Protein 5X9C (pdb70)

Nearest PDB structures (foldseek):
  4oah-assembly1_C  TM=9.714E-01  e=4.376E-55  Mus musculus
  4oah-assembly2_D  TM=9.537E-01  e=1.004E-55  Mus musculus
  4oai-assembly1_Z  TM=9.773E-01  e=2.949E-54  Mus musculus
  4nxv-assembly3_C  TM=9.535E-01  e=3.716E-55  Homo sapiens
  4nxx-assembly1_A  TM=9.260E-01  e=9.783E-54  Homo sapiens

CATH classification: 1.10.1410.40 (+1 more: 3.30.460.90)

GO terms:
  GO:0005739 mitochondrion (C, IDA)
  GO:0043531 ADP binding (F, IDA)
  GO:0019003 GDP binding (F, IDA)
  GO:0005741 mitochondrial outer membrane (C, IDA)
  GO:0090141 positive regulation of mitochondrial fission (P, IDA)
  GO:0090314 positive regulation of protein targeting to membrane (P, IDA)
  GO:0090141 positive regulation of mitochondrial fission (P, TAS)
  GO:0010636 positive regulation of mitochondrial fusion (P, IMP)
  GO:0000266 mitochondrial fission (P, IMP)
  GO:0005515 protein binding (F, IPI)
  GO:0005739 mitochondrion (C, HTP)
  GO:0005759 mitochondrial matrix (C, TAS)
  GO:0042802 identical protein binding (F, IPI)

Structure (mmCIF, N/CA/C/O backbone):
data_5X9C
#
_entry.id   5X9C
#
_cell.length_a   61.297
_cell.length_b   64.666
_cell.length_c   65.914
_cell.angle_alpha   89.81
_cell.angle_beta   108.08
_cell.angle_gamma   117.19
#
_symmetry.space_group_name_H-M   'P 1'
#
loop_
_entity.id
_entity.type
_entity.pdbx_description
1 polymer 'Mitochondrial dynamics protein MID51'
2 water water
#
loop_
_atom_site.group_PDB
_atom_site.id
_atom_site.type_symbol
_atom_site.label_atom_id
_atom_site.label_alt_id
_atom_site.label_comp_id
_atom_site.label_asym_id
_atom_site.label_entity_id
_atom_site.label_seq_id
_atom_site.pdbx_PDB_ins_code
_atom_site.Cartn_x
_atom_site.Cartn_y
_atom_site.Cartn_z
_atom_site.occupancy
_atom_site.B_iso_or_equiv
_atom_site.auth_seq_id
_atom_site.auth_comp_id
_atom_site.auth_asym_id
_atom_site.auth_atom_id
_atom_site.pdbx_PDB_model_num
ATOM 1 N N . SER A 1 7 ? 52.742 -4.703 5.833 1.00 30.00 134 SER A N 1
ATOM 2 C CA . SER A 1 7 ? 52.764 -5.104 7.240 1.00 30.00 134 SER A CA 1
ATOM 3 C C . SER A 1 7 ? 51.383 -5.426 7.821 1.00 30.00 134 SER A C 1
ATOM 4 O O . SER A 1 7 ? 50.423 -4.901 7.383 1.00 30.00 134 SER A O 1
ATOM 7 N N . LEU A 1 8 ? 51.328 -6.248 8.846 1.00 24.17 135 LEU A N 1
ATOM 8 C CA . LEU A 1 8 ? 50.009 -6.497 9.519 1.00 21.08 135 LEU A CA 1
ATOM 9 C C . LEU A 1 8 ? 49.461 -5.203 10.014 1.00 19.93 135 LEU A C 1
ATOM 10 O O . LEU A 1 8 ? 48.248 -4.898 9.792 1.00 17.23 135 LEU A O 1
ATOM 15 N N . GLN A 1 9 ? 50.328 -4.355 10.611 1.00 18.60 136 GLN A N 1
ATOM 16 C CA . GLN A 1 9 ? 49.918 -3.014 11.020 1.00 20.58 136 GLN A CA 1
ATOM 17 C C . GLN A 1 9 ? 49.171 -2.257 9.953 1.00 22.21 136 GLN A C 1
ATOM 18 O O . GLN A 1 9 ? 48.061 -1.714 10.189 1.00 17.22 136 GLN A O 1
ATOM 24 N N . GLU A 1 10 ? 49.746 -2.104 8.768 1.00 20.06 137 GLU A N 1
ATOM 25 C CA . GLU A 1 10 ? 49.041 -1.352 7.763 1.00 21.58 137 GLU A CA 1
ATOM 26 C C . GLU A 1 10 ? 47.783 -2.114 7.149 1.00 18.86 137 GLU A C 1
ATOM 27 O O . GLU A 1 10 ? 46.797 -1.481 6.776 1.00 17.80 137 GLU A O 1
ATOM 33 N N . LYS A 1 11 ? 47.810 -3.428 7.143 1.00 16.40 138 LYS A N 1
ATOM 34 C CA . LYS A 1 11 ? 46.643 -4.218 6.738 1.00 17.83 138 LYS A CA 1
ATOM 35 C C . LYS A 1 11 ? 45.466 -3.992 7.723 1.00 15.23 138 LYS A C 1
ATOM 36 O O . LYS A 1 11 ? 44.315 -3.831 7.273 1.00 14.64 138 LYS A O 1
ATOM 42 N N . LEU A 1 12 ? 45.764 -3.943 9.024 1.00 14.40 139 LEU A N 1
ATOM 43 C CA . LEU A 1 12 ? 44.725 -3.731 10.020 1.00 14.52 139 LEU A CA 1
ATOM 44 C C . LEU A 1 12 ? 44.098 -2.354 9.881 1.00 14.92 139 LEU A C 1
ATOM 45 O O . LEU A 1 12 ? 42.879 -2.180 10.004 1.00 12.80 139 LEU A O 1
ATOM 50 N N . LEU A 1 13 ? 44.917 -1.320 9.641 1.00 16.36 140 LEU A N 1
ATOM 51 C CA . LEU A 1 13 ? 44.369 0.042 9.514 1.00 17.12 140 LEU A CA 1
ATOM 52 C C . LEU A 1 13 ? 43.555 0.161 8.242 1.00 15.45 140 LEU A C 1
ATOM 53 O O . LEU A 1 13 ? 42.509 0.782 8.261 1.00 15.09 140 LEU A O 1
ATOM 58 N N . THR A 1 14 ? 44.015 -0.477 7.168 1.00 15.17 141 THR A N 1
ATOM 59 C CA . THR A 1 14 ? 43.269 -0.506 5.883 1.00 16.99 141 THR A CA 1
ATOM 60 C C . THR A 1 14 ? 41.877 -1.148 6.076 1.00 14.79 141 THR A C 1
ATOM 61 O O . THR A 1 14 ? 40.860 -0.657 5.570 1.00 15.58 141 THR A O 1
ATOM 65 N N . TYR A 1 15 ? 41.891 -2.268 6.777 1.00 14.53 142 TYR A N 1
ATOM 66 C CA . TYR A 1 15 ? 40.688 -3.041 7.096 1.00 13.78 142 TYR A CA 1
ATOM 67 C C . TYR A 1 15 ? 39.721 -2.201 7.931 1.00 12.80 142 TYR A C 1
ATOM 68 O O . TYR A 1 15 ? 38.495 -2.187 7.664 1.00 13.18 142 TYR A O 1
ATOM 77 N N . TYR A 1 16 ? 40.228 -1.527 8.926 1.00 13.13 143 TYR A N 1
ATOM 78 C CA . TYR A 1 16 ? 39.427 -0.597 9.713 1.00 15.12 143 TYR A CA 1
ATOM 79 C C . TYR A 1 16 ? 38.736 0.441 8.828 1.00 15.32 143 TYR A C 1
ATOM 80 O O . TYR A 1 16 ? 37.518 0.697 8.951 1.00 15.01 143 TYR A O 1
ATOM 89 N N . ARG A 1 17 ? 39.484 1.031 7.916 1.00 14.97 144 ARG A N 1
ATOM 90 C CA . ARG A 1 17 ? 38.961 2.083 7.116 1.00 17.59 144 ARG A CA 1
ATOM 91 C C . ARG A 1 17 ? 37.932 1.583 6.079 1.00 17.90 144 ARG A C 1
ATOM 92 O O . ARG A 1 17 ? 36.881 2.211 5.905 1.00 20.12 144 ARG A O 1
ATOM 100 N N . ASN A 1 18 ? 38.219 0.482 5.446 1.00 16.84 145 ASN A N 1
ATOM 101 C CA . ASN A 1 18 ? 37.381 -0.007 4.385 1.00 18.51 145 ASN A CA 1
ATOM 102 C C . ASN A 1 18 ? 36.301 -0.999 4.763 1.00 20.18 145 ASN A C 1
ATOM 103 O O . ASN A 1 18 ? 35.435 -1.299 3.924 1.00 21.72 145 ASN A O 1
ATOM 108 N N . ARG A 1 19 ? 36.431 -1.681 5.897 1.00 16.66 146 ARG A N 1
ATOM 109 C CA . ARG A 1 19 ? 35.426 -2.708 6.258 1.00 16.01 146 ARG A CA 1
ATOM 110 C C . ARG A 1 19 ? 34.775 -2.399 7.593 1.00 15.25 146 ARG A C 1
ATOM 111 O O . ARG A 1 19 ? 33.550 -2.507 7.718 1.00 16.24 146 ARG A O 1
ATOM 119 N N . ALA A 1 20 ? 35.543 -2.071 8.616 1.00 12.37 147 ALA A N 1
ATOM 120 C CA . ALA A 1 20 ? 34.962 -1.838 9.938 1.00 11.99 147 ALA A CA 1
ATOM 121 C C . ALA A 1 20 ? 34.189 -0.514 10.114 1.00 13.41 147 ALA A C 1
ATOM 122 O O . ALA A 1 20 ? 33.133 -0.482 10.722 1.00 10.25 147 ALA A O 1
ATOM 124 N N . ALA A 1 21 ? 34.676 0.563 9.539 1.00 13.90 148 ALA A N 1
ATOM 125 C CA . ALA A 1 21 ? 34.066 1.856 9.781 1.00 17.38 148 ALA A CA 1
ATOM 126 C C . ALA A 1 21 ? 32.712 1.878 8.991 1.00 17.43 148 ALA A C 1
ATOM 127 O O . ALA A 1 21 ? 32.620 1.349 7.900 1.00 19.16 148 ALA A O 1
ATOM 129 N N . ILE A 1 22 ? 31.668 2.331 9.654 1.00 17.78 149 ILE A N 1
ATOM 130 C CA . ILE A 1 22 ? 30.384 2.440 9.043 1.00 18.54 149 ILE A CA 1
ATOM 131 C C . ILE A 1 22 ? 30.311 3.838 8.403 1.00 20.90 149 ILE A C 1
ATOM 132 O O . ILE A 1 22 ? 30.562 4.842 9.068 1.00 24.04 149 ILE A O 1
ATOM 137 N N . PRO A 1 23 ? 29.858 3.872 7.188 1.00 23.06 150 PRO A N 1
ATOM 138 C CA . PRO A 1 23 ? 29.600 5.195 6.607 1.00 29.99 150 PRO A CA 1
ATOM 139 C C . PRO A 1 23 ? 28.599 6.070 7.456 1.00 34.24 150 PRO A C 1
ATOM 140 O O . PRO A 1 23 ? 27.587 5.603 8.060 1.00 32.34 150 PRO A O 1
ATOM 144 N N . ALA A 1 24 ? 28.900 7.358 7.503 1.00 32.44 151 ALA A N 1
ATOM 145 C CA . ALA A 1 24 ? 28.071 8.284 8.264 1.00 33.15 151 ALA A CA 1
ATOM 146 C C . ALA A 1 24 ? 26.557 8.305 7.828 1.00 30.41 151 ALA A C 1
ATOM 147 O O . ALA A 1 24 ? 25.676 8.494 8.729 1.00 25.67 151 ALA A O 1
ATOM 149 N N . GLY A 1 25 ? 26.279 8.131 6.507 1.00 26.58 152 GLY A N 1
ATOM 150 C CA . GLY A 1 25 ? 24.920 8.242 6.000 1.00 26.28 152 GLY A CA 1
ATOM 151 C C . GLY A 1 25 ? 24.049 7.150 6.607 1.00 26.63 152 GLY A C 1
ATOM 152 O O . GLY A 1 25 ? 22.942 7.433 7.105 1.00 22.60 152 GLY A O 1
ATOM 153 N N . GLU A 1 26 ? 24.540 5.896 6.621 1.00 20.45 153 GLU A N 1
ATOM 154 C CA . GLU A 1 26 ? 23.670 4.839 7.119 1.00 21.18 153 GLU A CA 1
ATOM 155 C C . GLU A 1 26 ? 23.478 4.988 8.618 1.00 15.76 153 GLU A C 1
ATOM 156 O O . GLU A 1 26 ? 22.402 4.720 9.082 1.00 15.62 153 GLU A O 1
ATOM 162 N N . GLN A 1 27 ? 24.492 5.360 9.357 1.00 13.28 154 GLN A N 1
ATOM 163 C CA . GLN A 1 27 ? 24.339 5.521 10.777 1.00 14.41 154 GLN A CA 1
ATOM 164 C C . GLN A 1 27 ? 23.267 6.615 11.081 1.00 15.44 154 GLN A C 1
ATOM 165 O O . GLN A 1 27 ? 22.410 6.416 11.944 1.00 12.04 154 GLN A O 1
ATOM 171 N N . ALA A 1 28 ? 23.325 7.747 10.349 1.00 13.31 155 ALA A N 1
ATOM 172 C CA . ALA A 1 28 ? 22.286 8.776 10.532 1.00 13.43 155 ALA A CA 1
ATOM 173 C C . ALA A 1 28 ? 20.913 8.274 10.226 1.00 11.14 155 ALA A C 1
ATOM 174 O O . ALA A 1 28 ? 19.992 8.534 11.003 1.00 11.64 155 ALA A O 1
ATOM 176 N N . ARG A 1 29 ? 20.733 7.539 9.156 1.00 12.61 156 ARG A N 1
ATOM 177 C CA . ARG A 1 29 ? 19.412 6.998 8.761 1.00 13.28 156 ARG A CA 1
ATOM 178 C C . ARG A 1 29 ? 18.903 5.906 9.654 1.00 11.56 156 ARG A C 1
ATOM 179 O O . ARG A 1 29 ? 17.711 5.856 9.975 1.00 11.61 156 ARG A O 1
ATOM 187 N N . ALA A 1 30 ? 19.809 5.103 10.176 1.00 9.79 157 ALA A N 1
ATOM 188 C CA . ALA A 1 30 ? 19.387 4.114 11.118 1.00 10.99 157 ALA A CA 1
ATOM 189 C C . ALA A 1 30 ? 18.888 4.742 12.436 1.00 9.90 157 ALA A C 1
ATOM 190 O O . ALA A 1 30 ? 17.907 4.272 13.018 1.00 10.26 157 ALA A O 1
ATOM 192 N N . LYS A 1 31 ? 19.582 5.781 12.925 1.00 10.95 158 LYS A N 1
ATOM 193 C CA . LYS A 1 31 ? 19.195 6.447 14.137 1.00 12.36 158 LYS A CA 1
ATOM 194 C C . LYS A 1 31 ? 17.815 7.106 13.991 1.00 11.97 158 LYS A C 1
ATOM 195 O O . LYS A 1 31 ? 16.992 7.044 14.943 1.00 10.96 158 LYS A O 1
ATOM 201 N N . GLN A 1 32 ? 17.543 7.674 12.837 1.00 11.54 159 GLN A N 1
ATOM 202 C CA . GLN A 1 32 ? 16.147 8.181 12.600 1.00 12.79 159 GLN A CA 1
ATOM 203 C C . GLN A 1 32 ? 15.095 7.147 12.683 1.00 12.36 159 GLN A C 1
ATOM 204 O O . GLN A 1 32 ? 14.024 7.383 13.287 1.00 11.63 159 GLN A O 1
ATOM 210 N N . ALA A 1 33 ? 15.348 5.999 12.100 1.00 11.53 160 ALA A N 1
ATOM 211 C CA . ALA A 1 33 ? 14.414 4.932 12.140 1.00 13.20 160 ALA A CA 1
ATOM 212 C C . ALA A 1 33 ? 14.120 4.492 13.581 1.00 13.46 160 ALA A C 1
ATOM 213 O O . ALA A 1 33 ? 12.991 4.302 13.940 1.00 13.06 160 ALA A O 1
ATOM 215 N N . ALA A 1 34 ? 15.165 4.335 14.382 1.00 13.18 161 ALA A N 1
ATOM 216 C CA . ALA A 1 34 ? 14.999 4.015 15.774 1.00 11.94 161 ALA A CA 1
ATOM 217 C C . ALA A 1 34 ? 14.169 5.029 16.583 1.00 10.79 161 ALA A C 1
ATOM 218 O O . ALA A 1 34 ? 13.329 4.620 17.407 1.00 10.99 161 ALA A O 1
ATOM 220 N N . VAL A 1 35 ? 14.386 6.304 16.345 1.00 10.95 162 VAL A N 1
ATOM 221 C CA . VAL A 1 35 ? 13.651 7.363 17.052 1.00 11.92 162 VAL A CA 1
ATOM 222 C C . VAL A 1 35 ? 12.206 7.258 16.634 1.00 12.01 162 VAL A C 1
ATOM 223 O O . VAL A 1 35 ? 11.312 7.312 17.439 1.00 11.08 162 VAL A O 1
ATOM 227 N N . ASP A 1 36 ? 11.946 7.143 15.340 1.00 13.86 163 ASP A N 1
ATOM 228 C CA . ASP A 1 36 ? 10.544 6.963 14.904 1.00 15.70 163 ASP A CA 1
ATOM 229 C C . ASP A 1 36 ? 9.809 5.763 15.520 1.00 15.70 163 ASP A C 1
ATOM 230 O O . ASP A 1 36 ? 8.664 5.956 15.993 1.00 17.19 163 ASP A O 1
ATOM 235 N N . ILE A 1 37 ? 10.436 4.588 15.563 1.00 15.17 164 ILE A N 1
ATOM 236 C CA . ILE A 1 37 ? 9.901 3.417 16.218 1.00 16.24 164 ILE A CA 1
ATOM 237 C C . ILE A 1 37 ? 9.666 3.718 17.746 1.00 16.06 164 ILE A C 1
ATOM 238 O O . ILE A 1 37 ? 8.634 3.322 18.299 1.00 14.67 164 ILE A O 1
ATOM 243 N N . CYS A 1 38 ? 10.665 4.288 18.418 1.00 14.32 165 CYS A N 1
ATOM 244 C CA . CYS A 1 38 ? 10.539 4.612 19.857 1.00 14.23 165 CYS A CA 1
ATOM 245 C C . CYS A 1 38 ? 9.341 5.560 20.123 1.00 14.38 165 CYS A C 1
ATOM 246 O O . CYS A 1 38 ? 8.513 5.270 21.014 1.00 15.85 165 CYS A O 1
ATOM 249 N N . ALA A 1 39 ? 9.172 6.516 19.243 1.00 12.12 166 ALA A N 1
ATOM 250 C CA . ALA A 1 39 ? 8.048 7.479 19.337 1.00 13.94 166 ALA A CA 1
ATOM 251 C C . ALA A 1 39 ? 6.738 6.769 19.071 1.00 14.91 166 ALA A C 1
ATOM 252 O O . ALA A 1 39 ? 5.771 7.017 19.774 1.00 15.45 166 ALA A O 1
ATOM 254 N N . GLU A 1 40 ? 6.677 5.890 18.093 1.00 15.27 167 GLU A N 1
ATOM 255 C CA . GLU A 1 40 ? 5.480 5.077 17.841 1.00 17.17 167 GLU A CA 1
ATOM 256 C C . GLU A 1 40 ? 5.120 4.201 19.068 1.00 16.73 167 GLU A C 1
ATOM 257 O O . GLU A 1 40 ? 3.980 4.160 19.485 1.00 16.46 167 GLU A O 1
ATOM 263 N N . LEU A 1 41 ? 6.124 3.604 19.687 1.00 14.08 168 LEU A N 1
ATOM 264 C CA . LEU A 1 41 ? 5.929 2.841 20.918 1.00 16.42 168 LEU A CA 1
ATOM 265 C C . LEU A 1 41 ? 5.448 3.753 22.077 1.00 14.16 168 LEU A C 1
ATOM 266 O O . LEU A 1 41 ? 4.504 3.365 22.775 1.00 16.54 168 LEU A O 1
ATOM 271 N N . ARG A 1 42 ? 6.045 4.935 22.254 1.00 15.00 169 ARG A N 1
ATOM 272 C CA . ARG A 1 42 ? 5.612 5.953 23.246 1.00 17.24 169 ARG A CA 1
ATOM 273 C C . ARG A 1 42 ? 4.125 6.230 23.073 1.00 18.96 169 ARG A C 1
ATOM 274 O O . ARG A 1 42 ? 3.332 6.139 24.047 1.00 16.10 169 ARG A O 1
ATOM 282 N N . SER A 1 43 ? 3.758 6.532 21.835 1.00 17.56 170 SER A N 1
ATOM 283 C CA . SER A 1 43 ? 2.294 6.820 21.595 1.00 19.88 170 SER A CA 1
ATOM 284 C C . SER A 1 43 ? 1.381 5.684 21.975 1.00 19.77 170 SER A C 1
ATOM 285 O O . SER A 1 43 ? 0.325 5.910 22.554 1.00 21.79 170 SER A O 1
ATOM 288 N N . PHE A 1 44 ? 1.744 4.465 21.598 1.00 17.83 171 PHE A N 1
ATOM 289 C CA . PHE A 1 44 ? 0.992 3.269 21.838 1.00 19.04 171 PHE A CA 1
ATOM 290 C C . PHE A 1 44 ? 0.817 3.001 23.345 1.00 20.62 171 PHE A C 1
ATOM 291 O O . PHE A 1 44 ? -0.291 2.679 23.794 1.00 19.62 171 PHE A O 1
ATOM 299 N N . LEU A 1 45 ? 1.907 3.140 24.119 1.00 17.38 172 LEU A N 1
ATOM 300 C CA . LEU A 1 45 ? 1.826 2.865 25.532 1.00 18.60 172 LEU A CA 1
ATOM 301 C C . LEU A 1 45 ? 1.044 3.975 26.241 1.00 19.20 172 LEU A C 1
ATOM 302 O O . LEU A 1 45 ? 0.371 3.704 27.217 1.00 20.96 172 LEU A O 1
ATOM 307 N N . ARG A 1 46 ? 1.165 5.211 25.794 1.00 20.35 173 ARG A N 1
ATOM 308 C CA . ARG A 1 46 ? 0.388 6.286 26.390 1.00 23.99 173 ARG A CA 1
ATOM 309 C C . ARG A 1 46 ? -1.071 6.033 26.189 1.00 24.88 173 ARG A C 1
ATOM 310 O O . ARG A 1 46 ? -1.851 6.326 27.010 1.00 25.59 173 ARG A O 1
ATOM 318 N N . ALA A 1 47 ? -1.430 5.545 25.034 1.00 22.45 174 ALA A N 1
ATOM 319 C CA . ALA A 1 47 ? -2.855 5.437 24.652 1.00 26.60 174 ALA A CA 1
ATOM 320 C C . ALA A 1 47 ? -3.406 4.158 25.170 1.00 27.22 174 ALA A C 1
ATOM 321 O O . ALA A 1 47 ? -4.475 4.182 25.733 1.00 25.56 174 ALA A O 1
ATOM 323 N N . LYS A 1 48 ? -2.649 3.053 25.103 1.00 23.97 175 LYS A N 1
ATOM 324 C CA . LYS A 1 48 ? -3.132 1.705 25.547 1.00 25.56 175 LYS A CA 1
ATOM 325 C C . LYS A 1 48 ? -2.739 1.138 26.905 1.00 26.64 175 LYS A C 1
ATOM 326 O O . LYS A 1 48 ? -3.420 0.240 27.381 1.00 28.63 175 LYS A O 1
ATOM 332 N N . LEU A 1 49 ? -1.638 1.593 27.500 1.00 28.51 176 LEU A N 1
ATOM 333 C CA . LEU A 1 49 ? -1.183 1.093 28.804 1.00 28.11 176 LEU A CA 1
ATOM 334 C C . LEU A 1 49 ? -0.853 2.322 29.675 1.00 26.78 176 LEU A C 1
ATOM 335 O O . LEU A 1 49 ? 0.248 2.472 30.254 1.00 23.27 176 LEU A O 1
ATOM 340 N N . PRO A 1 50 ? -1.816 3.276 29.767 1.00 23.78 177 PRO A N 1
ATOM 341 C CA . PRO A 1 50 ? -1.516 4.437 30.550 1.00 24.09 177 PRO A CA 1
ATOM 342 C C . PRO A 1 50 ? -1.180 4.193 32.038 1.00 23.35 177 PRO A C 1
ATOM 343 O O . PRO A 1 50 ? -0.546 5.050 32.621 1.00 30.71 177 PRO A O 1
ATOM 347 N N . ASP A 1 51 ? -1.632 3.100 32.629 1.00 27.46 178 ASP A N 1
ATOM 348 C CA . ASP A 1 51 ? -1.409 2.788 34.063 1.00 29.94 178 ASP A CA 1
ATOM 349 C C . ASP A 1 51 ? 0.017 2.258 34.295 1.00 28.39 178 ASP A C 1
ATOM 350 O O . ASP A 1 51 ? 0.459 2.164 35.419 1.00 23.46 178 ASP A O 1
ATOM 355 N N . MET A 1 52 ? 0.728 1.895 33.228 1.00 24.56 179 MET A N 1
ATOM 356 C CA . MET A 1 52 ? 2.053 1.286 33.389 1.00 20.58 179 MET A CA 1
ATOM 357 C C . MET A 1 52 ? 3.109 2.352 33.645 1.00 18.65 179 MET A C 1
ATOM 358 O O . MET A 1 52 ? 3.308 3.226 32.793 1.00 19.31 179 MET A O 1
ATOM 363 N N . PRO A 1 53 ? 3.864 2.284 34.760 1.00 16.21 180 PRO A N 1
ATOM 364 C CA . PRO A 1 53 ? 4.792 3.353 35.087 1.00 18.08 180 PRO A CA 1
ATOM 365 C C . PRO A 1 53 ? 6.166 3.166 34.417 1.00 18.33 180 PRO A C 1
ATOM 366 O O . PRO A 1 53 ? 6.792 2.129 34.617 1.00 16.15 180 PRO A O 1
ATOM 370 N N . LEU A 1 54 ? 6.582 4.141 33.635 1.00 17.52 181 LEU A N 1
ATOM 371 C CA . LEU A 1 54 ? 7.809 4.110 32.787 1.00 20.63 181 LEU A CA 1
ATOM 372 C C . LEU A 1 54 ? 8.479 5.435 32.832 1.00 18.35 181 LEU A C 1
ATOM 373 O O . LEU A 1 54 ? 7.787 6.467 32.804 1.00 19.46 181 LEU A O 1
ATOM 378 N N . ARG A 1 55 ? 9.780 5.487 32.854 1.00 14.86 182 ARG A N 1
ATOM 379 C CA . ARG A 1 55 ? 10.462 6.696 32.489 1.00 14.85 182 ARG A CA 1
ATOM 380 C C . ARG A 1 55 ? 10.542 6.766 30.944 1.00 13.68 182 ARG A C 1
ATOM 381 O O . ARG A 1 55 ? 10.205 5.844 30.255 1.00 13.28 182 ARG A O 1
ATOM 389 N N . ASP A 1 56 ? 11.013 7.879 30.423 1.00 13.98 183 ASP A N 1
ATOM 390 C CA . ASP A 1 56 ? 11.124 8.056 28.973 1.00 13.16 183 ASP A CA 1
ATOM 391 C C . ASP A 1 56 ? 11.996 6.949 28.363 1.00 11.73 183 ASP A C 1
ATOM 392 O O . ASP A 1 56 ? 13.093 6.715 28.851 1.00 12.36 183 ASP A O 1
ATOM 397 N N . MET A 1 57 ? 11.509 6.276 27.351 1.00 12.77 184 MET A N 1
ATOM 398 C CA . MET A 1 57 ? 12.322 5.256 26.635 1.00 11.53 184 MET A CA 1
ATOM 399 C C . MET A 1 57 ? 13.412 5.974 25.871 1.00 12.59 184 MET A C 1
ATOM 400 O O . MET A 1 57 ? 13.262 7.146 25.481 1.00 12.10 184 MET A O 1
ATOM 405 N N . TYR A 1 58 ? 14.516 5.282 25.610 1.00 10.70 185 TYR A N 1
ATOM 406 C CA . TYR A 1 58 ? 15.594 5.899 24.927 1.00 12.02 185 TYR A CA 1
ATOM 407 C C . TYR A 1 58 ? 16.369 4.828 24.147 1.00 11.00 185 TYR A C 1
ATOM 408 O O . TYR A 1 58 ? 16.180 3.633 24.386 1.00 9.84 185 TYR A O 1
ATOM 417 N N . LEU A 1 59 ? 17.142 5.306 23.160 1.00 11.14 186 LEU A N 1
ATOM 418 C CA . LEU A 1 59 ? 17.894 4.413 22.251 1.00 10.26 186 LEU A CA 1
ATOM 419 C C . LEU A 1 59 ? 19.337 4.329 22.723 1.00 11.71 186 LEU A C 1
ATOM 420 O O . LEU A 1 59 ? 19.925 5.294 23.149 1.00 9.83 186 LEU A O 1
ATOM 425 N N . SER A 1 60 ? 19.860 3.118 22.718 1.00 9.75 187 SER A N 1
ATOM 426 C CA . SER A 1 60 ? 21.105 2.786 23.245 1.00 10.77 187 SER A CA 1
ATOM 427 C C . SER A 1 60 ? 21.874 1.758 22.409 1.00 10.87 187 SER A C 1
ATOM 428 O O . SER A 1 60 ? 21.430 1.283 21.362 1.00 10.43 187 SER A O 1
ATOM 431 N N . GLY A 1 61 ? 23.109 1.563 22.875 1.00 11.84 188 GLY A N 1
ATOM 432 C CA . GLY A 1 61 ? 24.050 0.637 22.380 1.00 14.31 188 GLY A CA 1
ATOM 433 C C . GLY A 1 61 ? 25.136 1.138 21.498 1.00 12.31 188 GLY A C 1
ATOM 434 O O . GLY A 1 61 ? 25.451 2.360 21.460 1.00 11.50 188 GLY A O 1
ATOM 435 N N . SER A 1 62 ? 25.806 0.220 20.822 1.00 11.26 189 SER A N 1
ATOM 436 C CA . SER A 1 62 ? 27.082 0.573 20.151 1.00 10.80 189 SER A CA 1
ATOM 437 C C . SER A 1 62 ? 27.004 1.546 19.083 1.00 10.86 189 SER A C 1
ATOM 438 O O . SER A 1 62 ? 27.957 2.159 18.811 1.00 12.52 189 SER A O 1
ATOM 441 N N . LEU A 1 63 ? 25.857 1.765 18.459 1.00 10.89 190 LEU A N 1
ATOM 442 C CA . LEU A 1 63 ? 25.737 2.789 17.415 1.00 12.50 190 LEU A CA 1
ATOM 443 C C . LEU A 1 63 ? 25.814 4.183 18.016 1.00 14.75 190 LEU A C 1
ATOM 444 O O . LEU A 1 63 ? 26.051 5.144 17.291 1.00 18.53 190 LEU A O 1
ATOM 449 N N . TYR A 1 64 ? 25.517 4.281 19.306 1.00 13.79 191 TYR A N 1
ATOM 450 C CA . TYR A 1 64 ? 25.498 5.574 20.021 1.00 14.98 191 TYR A CA 1
ATOM 451 C C . TYR A 1 64 ? 26.834 5.865 20.688 1.00 16.70 191 TYR A C 1
ATOM 452 O O . TYR A 1 64 ? 27.023 6.946 21.230 1.00 17.71 191 TYR A O 1
ATOM 461 N N . ASP A 1 65 ? 27.746 4.909 20.759 1.00 15.86 192 ASP A N 1
ATOM 462 C CA . ASP A 1 65 ? 29.050 5.236 21.376 1.00 17.66 192 ASP A CA 1
ATOM 463 C C . ASP A 1 65 ? 30.212 4.857 20.472 1.00 15.43 192 ASP A C 1
ATOM 464 O O . ASP A 1 65 ? 31.280 4.543 20.949 1.00 15.33 192 ASP A O 1
ATOM 469 N N . ASP A 1 66 ? 29.988 4.933 19.146 1.00 13.93 193 ASP A N 1
ATOM 470 C CA . ASP A 1 66 ? 31.038 4.802 18.107 1.00 16.38 193 ASP A CA 1
ATOM 471 C C . ASP A 1 66 ? 31.743 3.451 18.168 1.00 12.89 193 ASP A C 1
ATOM 472 O O . ASP A 1 66 ? 32.955 3.355 17.852 1.00 11.56 193 ASP A O 1
ATOM 477 N N . LEU A 1 67 ? 31.007 2.401 18.564 1.00 10.73 194 LEU A N 1
ATOM 478 C CA . LEU A 1 67 ? 31.558 1.069 18.589 1.00 10.00 194 LEU A CA 1
ATOM 479 C C . LEU A 1 67 ? 30.929 0.072 17.570 1.00 9.61 194 LEU A C 1
ATOM 480 O O . LEU A 1 67 ? 31.371 -1.071 17.500 1.00 8.71 194 LEU A O 1
ATOM 485 N N . GLN A 1 68 ? 29.858 0.452 16.909 1.00 7.69 195 GLN A N 1
ATOM 486 C CA . GLN A 1 68 ? 29.283 -0.413 15.869 1.00 8.13 195 GLN A CA 1
ATOM 487 C C . GLN A 1 68 ? 30.122 -0.474 14.619 1.00 7.67 195 GLN A C 1
ATOM 488 O O . GLN A 1 68 ? 30.709 0.523 14.206 1.00 8.49 195 GLN A O 1
ATOM 494 N N . VAL A 1 69 ? 30.170 -1.647 13.955 1.00 7.53 196 VAL A N 1
ATOM 495 C CA . VAL A 1 69 ? 31.030 -1.899 12.814 1.00 7.89 196 VAL A CA 1
ATOM 496 C C . VAL A 1 69 ? 30.293 -2.497 11.643 1.00 7.17 196 VAL A C 1
ATOM 497 O O . VAL A 1 69 ? 29.200 -3.054 11.846 1.00 7.35 196 VAL A O 1
ATOM 501 N N . VAL A 1 70 ? 30.808 -2.195 10.483 1.00 7.96 197 VAL A N 1
ATOM 502 C CA . VAL A 1 70 ? 30.493 -2.820 9.149 1.00 8.95 197 VAL A CA 1
ATOM 503 C C . VAL A 1 70 ? 29.249 -2.150 8.600 1.00 10.24 197 VAL A C 1
ATOM 504 O O . VAL A 1 70 ? 29.283 -1.516 7.571 1.00 9.55 197 VAL A O 1
ATOM 508 N N . THR A 1 71 ? 28.165 -2.240 9.355 1.00 10.32 198 THR A N 1
ATOM 509 C CA . THR A 1 71 ? 26.910 -1.635 8.950 1.00 11.64 198 THR A CA 1
ATOM 510 C C . THR A 1 71 ? 26.117 -1.283 10.170 1.00 10.03 198 THR A C 1
ATOM 511 O O . THR A 1 71 ? 26.287 -1.858 11.200 1.00 8.45 198 THR A O 1
ATOM 515 N N . ALA A 1 72 ? 25.280 -0.254 10.047 1.00 9.85 199 ALA A N 1
ATOM 516 C CA . ALA A 1 72 ? 24.435 0.192 11.127 1.00 9.62 199 ALA A CA 1
ATOM 517 C C . ALA A 1 72 ? 23.206 -0.726 11.181 1.00 9.25 199 ALA A C 1
ATOM 518 O O . ALA A 1 72 ? 22.305 -0.580 10.323 1.00 12.19 199 ALA A O 1
ATOM 520 N N . ASP A 1 73 ? 23.258 -1.776 11.976 1.00 8.21 200 ASP A N 1
ATOM 521 C CA . ASP A 1 73 ? 22.208 -2.709 12.054 1.00 9.74 200 ASP A CA 1
ATOM 522 C C . ASP A 1 73 ? 21.650 -3.160 13.376 1.00 9.82 200 ASP A C 1
ATOM 523 O O . ASP A 1 73 ? 20.817 -4.090 13.404 1.00 9.04 200 ASP A O 1
ATOM 528 N N . HIS A 1 74 ? 21.945 -2.452 14.462 1.00 9.71 201 HIS A N 1
ATOM 529 C CA . HIS A 1 74 ? 21.576 -2.958 15.754 1.00 10.56 201 HIS A CA 1
ATOM 530 C C . HIS A 1 74 ? 21.429 -1.776 16.734 1.00 10.83 201 HIS A C 1
ATOM 531 O O . HIS A 1 74 ? 22.343 -0.963 16.888 1.00 9.81 201 HIS A O 1
ATOM 538 N N . ILE A 1 75 ? 20.223 -1.660 17.270 1.00 10.36 202 ILE A N 1
ATOM 539 C CA . ILE A 1 75 ? 19.875 -0.640 18.252 1.00 11.50 202 ILE A CA 1
ATOM 540 C C . ILE A 1 75 ? 19.154 -1.298 19.416 1.00 11.32 202 ILE A C 1
ATOM 541 O O . ILE A 1 75 ? 18.314 -2.225 19.193 1.00 10.42 202 ILE A O 1
ATOM 546 N N . GLN A 1 76 ? 19.437 -0.844 20.624 1.00 10.20 203 GLN A N 1
ATOM 547 C CA . GLN A 1 76 ? 18.696 -1.233 21.801 1.00 11.90 203 GLN A CA 1
ATOM 548 C C . GLN A 1 76 ? 17.707 -0.079 22.193 1.00 11.70 203 GLN A C 1
ATOM 549 O O . GLN A 1 76 ? 18.093 1.084 22.260 1.00 14.27 203 GLN A O 1
ATOM 555 N N . LEU A 1 77 ? 16.472 -0.427 22.324 1.00 10.48 204 LEU A N 1
ATOM 556 C CA . LEU A 1 77 ? 15.445 0.499 22.807 1.00 10.68 204 LEU A CA 1
ATOM 557 C C . LEU A 1 77 ? 15.186 0.098 24.250 1.00 10.08 204 LEU A C 1
ATOM 558 O O . LEU A 1 77 ? 14.548 -0.974 24.527 1.00 10.05 204 LEU A O 1
ATOM 563 N N . ILE A 1 78 ? 15.666 0.932 25.140 1.00 9.78 205 ILE A N 1
ATOM 564 C CA . ILE A 1 78 ? 15.567 0.688 26.593 1.00 10.91 205 ILE A CA 1
ATOM 565 C C . ILE A 1 78 ? 14.205 1.167 27.097 1.00 10.02 205 ILE A C 1
ATOM 566 O O . ILE A 1 78 ? 13.869 2.314 26.846 1.00 8.90 205 ILE A O 1
ATOM 571 N N . VAL A 1 79 ? 13.486 0.278 27.778 1.00 9.21 206 VAL A N 1
ATOM 572 C CA . VAL A 1 79 ? 12.146 0.556 28.305 1.00 10.17 206 VAL A CA 1
ATOM 573 C C . VAL A 1 79 ? 12.314 0.604 29.816 1.00 11.39 206 VAL A C 1
ATOM 574 O O . VAL A 1 79 ? 12.290 -0.444 30.466 1.00 10.06 206 VAL A O 1
ATOM 578 N N . PRO A 1 80 ? 12.498 1.794 30.405 1.00 13.25 207 PRO A N 1
ATOM 579 C CA . PRO A 1 80 ? 12.823 1.810 31.854 1.00 14.60 207 PRO A CA 1
ATOM 580 C C . PRO A 1 80 ? 11.573 1.816 32.719 1.00 14.02 207 PRO A C 1
ATOM 581 O O . PRO A 1 80 ? 10.913 2.808 32.925 1.00 15.26 207 PRO A O 1
ATOM 585 N N . LEU A 1 81 ? 11.282 0.701 33.258 1.00 13.87 208 LEU A N 1
ATOM 586 C CA . LEU A 1 81 ? 10.105 0.510 34.073 1.00 14.32 208 LEU A CA 1
ATOM 587 C C . LEU A 1 81 ? 10.394 1.084 35.446 1.00 13.79 208 LEU A C 1
ATOM 588 O O . LEU A 1 81 ? 11.488 0.964 35.966 1.00 15.76 208 LEU A O 1
ATOM 593 N N . VAL A 1 82 ? 9.421 1.679 36.096 1.00 13.39 209 VAL A N 1
ATOM 594 C CA . VAL A 1 82 ? 9.694 2.177 37.425 1.00 16.50 209 VAL A CA 1
ATOM 595 C C . VAL A 1 82 ? 9.039 1.334 38.480 1.00 14.84 209 VAL A C 1
ATOM 596 O O . VAL A 1 82 ? 7.842 1.060 38.436 1.00 13.61 209 VAL A O 1
ATOM 600 N N . LEU A 1 83 ? 9.930 0.768 39.286 1.00 16.23 210 LEU A N 1
ATOM 601 C CA . LEU A 1 83 ? 9.612 0.015 40.483 1.00 14.95 210 LEU A CA 1
ATOM 602 C C . LEU A 1 83 ? 9.651 0.944 41.696 1.00 16.18 210 LEU A C 1
ATOM 603 O O . LEU A 1 83 ? 10.558 1.773 41.859 1.00 15.90 210 LEU A O 1
ATOM 608 N N . GLU A 1 84 ? 8.700 0.756 42.624 1.00 15.15 211 GLU A N 1
ATOM 609 C CA . GLU A 1 84 ? 8.755 1.420 43.915 1.00 13.92 211 GLU A CA 1
ATOM 610 C C . GLU A 1 84 ? 9.941 0.911 44.702 1.00 16.11 211 GLU A C 1
ATOM 611 O O . GLU A 1 84 ? 10.096 -0.310 44.854 1.00 17.28 211 GLU A O 1
ATOM 617 N N . GLN A 1 85 ? 10.722 1.796 45.232 1.00 16.97 212 GLN A N 1
ATOM 618 C CA . GLN A 1 85 ? 11.998 1.333 45.818 1.00 20.50 212 GLN A CA 1
ATOM 619 C C . GLN A 1 85 ? 11.727 0.597 47.108 1.00 19.15 212 GLN A C 1
ATOM 620 O O . GLN A 1 85 ? 12.454 -0.331 47.452 1.00 18.13 212 GLN A O 1
ATOM 626 N N . ASN A 1 86 ? 10.608 0.899 47.776 1.00 17.79 213 ASN A N 1
ATOM 627 C CA . ASN A 1 86 ? 10.257 0.155 49.014 1.00 17.58 213 ASN A CA 1
ATOM 628 C C . ASN A 1 86 ? 9.502 -1.127 48.848 1.00 18.66 213 ASN A C 1
ATOM 629 O O . ASN A 1 86 ? 9.290 -1.863 49.860 1.00 20.44 213 ASN A O 1
ATOM 634 N N . LEU A 1 87 ? 9.037 -1.422 47.633 1.00 14.95 214 LEU A N 1
ATOM 635 C CA . LEU A 1 87 ? 8.240 -2.607 47.415 1.00 16.10 214 LEU A CA 1
ATOM 636 C C . LEU A 1 87 ? 8.986 -3.779 46.743 1.00 14.46 214 LEU A C 1
ATOM 637 O O . LEU A 1 87 ? 8.391 -4.826 46.506 1.00 13.32 214 LEU A O 1
ATOM 642 N N . TRP A 1 88 ? 10.218 -3.552 46.337 1.00 15.46 215 TRP A N 1
ATOM 643 C CA . TRP A 1 88 ? 10.912 -4.577 45.537 1.00 14.60 215 TRP A CA 1
ATOM 644 C C . TRP A 1 88 ? 12.359 -4.626 45.972 1.00 14.83 215 TRP A C 1
ATOM 645 O O . TRP A 1 88 ? 12.917 -3.617 46.235 1.00 15.98 215 TRP A O 1
ATOM 656 N N . SER A 1 89 ? 12.973 -5.796 46.005 1.00 13.67 216 SER A N 1
ATOM 657 C CA . SER A 1 89 ? 14.425 -5.892 46.314 1.00 15.37 216 SER A CA 1
ATOM 658 C C . SER A 1 89 ? 15.000 -6.877 45.326 1.00 15.76 216 SER A C 1
ATOM 659 O O . SER A 1 89 ? 14.230 -7.603 44.683 1.00 14.33 216 SER A O 1
ATOM 662 N N . CYS A 1 90 ? 16.333 -6.823 45.097 1.00 14.47 217 CYS A N 1
ATOM 663 C CA . CYS A 1 90 ? 16.913 -7.833 44.209 1.00 15.59 217 CYS A CA 1
ATOM 664 C C . CYS A 1 90 ? 17.957 -8.666 44.953 1.00 15.21 217 CYS A C 1
ATOM 665 O O . CYS A 1 90 ? 18.615 -8.195 45.889 1.00 15.25 217 CYS A O 1
ATOM 668 N N . ILE A 1 91 ? 18.029 -9.917 44.539 1.00 16.55 218 ILE A N 1
ATOM 669 C CA . ILE A 1 91 ? 18.927 -10.927 45.089 1.00 16.68 218 ILE A CA 1
ATOM 670 C C . ILE A 1 91 ? 19.853 -11.433 44.014 1.00 14.72 218 ILE A C 1
ATOM 671 O O . ILE A 1 91 ? 19.372 -11.987 42.994 1.00 14.77 218 ILE A O 1
ATOM 676 N N . PRO A 1 92 ? 21.159 -11.302 44.226 1.00 14.61 219 PRO A N 1
ATOM 677 C CA . PRO A 1 92 ? 22.164 -11.800 43.301 1.00 15.58 219 PRO A CA 1
ATOM 678 C C . PRO A 1 92 ? 21.967 -13.324 43.179 1.00 14.84 219 PRO A C 1
ATOM 679 O O . PRO A 1 92 ? 21.705 -13.983 44.192 1.00 15.08 219 PRO A O 1
ATOM 683 N N . GLY A 1 93 ? 22.031 -13.829 41.959 1.00 15.86 220 GLY A N 1
ATOM 684 C CA . GLY A 1 93 ? 21.776 -15.195 41.648 1.00 18.37 220 GLY A CA 1
ATOM 685 C C . GLY A 1 93 ? 22.689 -16.159 42.396 1.00 20.24 220 GLY A C 1
ATOM 686 O O . GLY A 1 93 ? 22.247 -17.239 42.793 1.00 18.79 220 GLY A O 1
ATOM 687 N N . GLU A 1 94 ? 23.929 -15.723 42.677 1.00 19.62 221 GLU A N 1
ATOM 688 C CA . GLU A 1 94 ? 24.877 -16.615 43.394 1.00 23.55 221 GLU A CA 1
ATOM 689 C C . GLU A 1 94 ? 24.456 -16.756 44.893 1.00 23.02 221 GLU A C 1
ATOM 690 O O . GLU A 1 94 ? 24.954 -17.639 45.585 1.00 20.99 221 GLU A O 1
ATOM 696 N N . ASP A 1 95 ? 23.549 -15.906 45.381 1.00 19.64 222 ASP A N 1
ATOM 697 C CA . ASP A 1 95 ? 22.962 -16.048 46.720 1.00 20.32 222 ASP A CA 1
ATOM 698 C C . ASP A 1 95 ? 21.581 -16.685 46.726 1.00 18.80 222 ASP A C 1
ATOM 699 O O . ASP A 1 95 ? 20.853 -16.525 47.657 1.00 21.07 222 ASP A O 1
ATOM 704 N N . THR A 1 96 ? 21.240 -17.396 45.685 1.00 18.57 223 THR A N 1
ATOM 705 C CA . THR A 1 96 ? 19.947 -18.086 45.536 1.00 17.97 223 THR A CA 1
ATOM 706 C C . THR A 1 96 ? 20.299 -19.493 45.224 1.00 18.22 223 THR A C 1
ATOM 707 O O . THR A 1 96 ? 21.427 -19.802 44.816 1.00 16.83 223 THR A O 1
ATOM 711 N N . ILE A 1 97 ? 19.298 -20.358 45.320 1.00 18.66 224 ILE A N 1
ATOM 712 C CA . ILE A 1 97 ? 19.538 -21.752 44.984 1.00 17.45 224 ILE A CA 1
ATOM 713 C C . ILE A 1 97 ? 19.793 -21.939 43.472 1.00 16.52 224 ILE A C 1
ATOM 714 O O . ILE A 1 97 ? 20.295 -22.965 43.074 1.00 17.01 224 ILE A O 1
ATOM 719 N N . MET A 1 98 ? 19.430 -20.972 42.603 1.00 15.08 225 MET A N 1
ATOM 720 C CA . MET A 1 98 ? 19.731 -21.070 41.194 1.00 16.13 225 MET A CA 1
ATOM 721 C C . MET A 1 98 ? 21.224 -20.987 40.916 1.00 16.35 225 MET A C 1
ATOM 722 O O . MET A 1 98 ? 21.714 -21.550 39.946 1.00 18.11 225 MET A O 1
ATOM 727 N N . ASN A 1 99 ? 21.954 -20.310 41.798 1.00 16.69 226 ASN A N 1
ATOM 728 C CA . ASN A 1 99 ? 23.379 -20.149 41.725 1.00 20.15 226 ASN A CA 1
ATOM 729 C C . ASN A 1 99 ? 23.953 -19.689 40.376 1.00 20.95 226 ASN A C 1
ATOM 730 O O . ASN A 1 99 ? 24.863 -20.331 39.786 1.00 18.53 226 ASN A O 1
ATOM 735 N N . VAL A 1 100 ? 23.414 -18.553 39.865 1.00 19.88 227 VAL A N 1
ATOM 736 C CA . VAL A 1 100 ? 23.749 -18.075 38.541 1.00 21.50 227 VAL A CA 1
ATOM 737 C C . VAL A 1 100 ? 24.321 -16.650 38.691 1.00 22.52 227 VAL A C 1
ATOM 738 O O . VAL A 1 100 ? 23.576 -15.687 38.927 1.00 20.16 227 VAL A O 1
ATOM 742 N N . PRO A 1 101 ? 25.617 -16.503 38.606 1.00 30.00 228 PRO A N 1
ATOM 743 C CA . PRO A 1 101 ? 26.205 -15.168 38.700 1.00 30.00 228 PRO A CA 1
ATOM 744 C C . PRO A 1 101 ? 25.771 -14.309 37.509 1.00 30.00 228 PRO A C 1
ATOM 745 O O . PRO A 1 101 ? 25.561 -14.826 36.498 1.00 30.00 228 PRO A O 1
ATOM 749 N N . GLY A 1 102 ? 25.617 -13.025 37.701 1.00 19.68 229 GLY A N 1
ATOM 750 C CA . GLY A 1 102 ? 25.188 -12.146 36.639 1.00 19.74 229 GLY A CA 1
ATOM 751 C C . GLY A 1 102 ? 23.694 -12.131 36.311 1.00 22.43 229 GLY A C 1
ATOM 752 O O . GLY A 1 102 ? 23.260 -11.551 35.355 1.00 19.73 229 GLY A O 1
ATOM 753 N N . PHE A 1 103 ? 22.925 -12.816 37.129 1.00 17.28 230 PHE A N 1
ATOM 754 C CA . PHE A 1 103 ? 21.469 -12.863 37.027 1.00 16.24 230 PHE A CA 1
ATOM 755 C C . PHE A 1 103 ? 20.901 -12.623 38.428 1.00 16.50 230 PHE A C 1
ATOM 756 O O . PHE A 1 103 ? 21.634 -12.746 39.408 1.00 18.47 230 PHE A O 1
ATOM 764 N N . PHE A 1 104 ? 19.657 -12.130 38.558 1.00 15.58 231 PHE A N 1
ATOM 765 C CA . PHE A 1 104 ? 19.138 -11.703 39.843 1.00 13.46 231 PHE A CA 1
ATOM 766 C C . PHE A 1 104 ? 17.661 -12.184 39.923 1.00 11.81 231 PHE A C 1
ATOM 767 O O . PHE A 1 104 ? 16.958 -12.220 38.901 1.00 11.07 231 PHE A O 1
ATOM 775 N N . LEU A 1 105 ? 17.192 -12.454 41.152 1.00 11.12 232 LEU A N 1
ATOM 776 C CA . LEU A 1 105 ? 15.743 -12.512 41.390 1.00 12.57 232 LEU A CA 1
ATOM 777 C C . LEU A 1 105 ? 15.305 -11.106 41.877 1.00 13.45 232 LEU A C 1
ATOM 778 O O . LEU A 1 105 ? 16.083 -10.411 42.476 1.00 15.44 232 LEU A O 1
ATOM 783 N N . VAL A 1 106 ? 14.054 -10.747 41.677 1.00 12.85 233 VAL A N 1
ATOM 784 C CA . VAL A 1 106 ? 13.487 -9.508 42.177 1.00 12.22 233 VAL A CA 1
ATOM 785 C C . VAL A 1 106 ? 12.273 -9.941 42.974 1.00 12.65 233 VAL A C 1
ATOM 786 O O . VAL A 1 106 ? 11.425 -10.645 42.465 1.00 14.15 233 VAL A O 1
ATOM 790 N N . ARG A 1 107 ? 12.261 -9.588 44.238 1.00 14.12 234 ARG A N 1
ATOM 791 C CA . ARG A 1 107 ? 11.261 -10.036 45.186 1.00 15.20 234 ARG A CA 1
ATOM 792 C C . ARG A 1 107 ? 10.310 -8.935 45.622 1.00 14.34 234 ARG A C 1
ATOM 793 O O . ARG A 1 107 ? 10.729 -7.888 45.848 1.00 14.68 234 ARG A O 1
ATOM 801 N N . ARG A 1 108 ? 9.031 -9.254 45.719 1.00 14.85 235 ARG A N 1
ATOM 802 C CA . ARG A 1 108 ? 8.060 -8.313 46.299 1.00 16.03 235 ARG A CA 1
ATOM 803 C C . ARG A 1 108 ? 8.258 -8.197 47.798 1.00 14.70 235 ARG A C 1
ATOM 804 O O . ARG A 1 108 ? 8.220 -9.212 48.493 1.00 14.05 235 ARG A O 1
ATOM 812 N N . GLU A 1 109 ? 8.499 -6.990 48.284 1.00 15.38 236 GLU A N 1
ATOM 813 C CA . GLU A 1 109 ? 8.661 -6.683 49.730 1.00 17.44 236 GLU A CA 1
ATOM 814 C C . GLU A 1 109 ? 7.374 -6.039 50.295 1.00 16.56 236 GLU A C 1
ATOM 815 O O . GLU A 1 109 ? 6.563 -5.499 49.515 1.00 14.73 236 GLU A O 1
ATOM 821 N N . ASN A 1 110 ? 7.206 -6.085 51.612 1.00 16.65 237 ASN A N 1
ATOM 822 C CA . ASN A 1 110 ? 6.054 -5.470 52.289 1.00 17.75 237 ASN A CA 1
ATOM 823 C C . ASN A 1 110 ? 4.740 -5.921 51.711 1.00 16.64 237 ASN A C 1
ATOM 824 O O . ASN A 1 110 ? 3.902 -5.165 51.464 1.00 19.24 237 ASN A O 1
ATOM 829 N N . PRO A 1 111 ? 4.638 -7.302 51.517 1.00 30.00 238 PRO A N 1
ATOM 830 C CA . PRO A 1 111 ? 3.387 -7.748 50.900 1.00 30.00 238 PRO A CA 1
ATOM 831 C C . PRO A 1 111 ? 2.085 -7.586 51.679 1.00 30.00 238 PRO A C 1
ATOM 832 O O . PRO A 1 111 ? 1.052 -7.636 51.059 1.00 30.00 238 PRO A O 1
ATOM 836 N N . GLU A 1 112 ? 2.161 -7.548 52.995 1.00 20.50 239 GLU A N 1
ATOM 837 C CA . GLU A 1 112 ? 0.985 -7.342 53.885 1.00 24.29 239 GLU A CA 1
ATOM 838 C C . GLU A 1 112 ? 0.642 -5.853 54.090 1.00 22.57 239 GLU A C 1
ATOM 839 O O . GLU A 1 112 ? -0.537 -5.423 53.972 1.00 20.97 239 GLU A O 1
ATOM 845 N N . TYR A 1 113 ? 1.684 -5.056 54.350 1.00 18.41 240 TYR A N 1
ATOM 846 C CA . TYR A 1 113 ? 1.508 -3.641 54.591 1.00 17.55 240 TYR A CA 1
ATOM 847 C C . TYR A 1 113 ? 1.021 -2.907 53.342 1.00 18.09 240 TYR A C 1
ATOM 848 O O . TYR A 1 113 ? 0.112 -2.038 53.395 1.00 17.94 240 TYR A O 1
ATOM 857 N N . PHE A 1 114 ? 1.621 -3.284 52.212 1.00 15.90 241 PHE A N 1
ATOM 858 C CA . PHE A 1 114 ? 1.162 -2.808 50.902 1.00 17.29 241 PHE A CA 1
ATOM 859 C C . PHE A 1 114 ? 0.652 -3.968 50.092 1.00 18.97 241 PHE A C 1
ATOM 860 O O . PHE A 1 114 ? 1.451 -4.699 49.395 1.00 18.89 241 PHE A O 1
ATOM 868 N N . PRO A 1 115 ? -0.677 -4.265 50.217 1.00 21.49 242 PRO A N 1
ATOM 869 C CA . PRO A 1 115 ? -1.196 -5.493 49.640 1.00 21.30 242 PRO A CA 1
ATOM 870 C C . PRO A 1 115 ? -1.099 -5.534 48.142 1.00 21.65 242 PRO A C 1
ATOM 871 O O . PRO A 1 115 ? -0.876 -4.482 47.519 1.00 19.53 242 PRO A O 1
ATOM 875 N N . ARG A 1 116 ? -1.277 -6.730 47.623 1.00 23.17 243 ARG A N 1
ATOM 876 C CA . ARG A 1 116 ? -1.344 -6.995 46.164 1.00 24.40 243 ARG A CA 1
ATOM 877 C C . ARG A 1 116 ? -2.274 -5.996 45.501 1.00 26.40 243 ARG A C 1
ATOM 878 O O . ARG A 1 116 ? -3.435 -5.782 45.928 1.00 22.32 243 ARG A O 1
ATOM 886 N N . GLY A 1 117 ? -1.743 -5.305 44.505 1.00 23.45 244 GLY A N 1
ATOM 887 C CA . GLY A 1 117 ? -2.443 -4.191 43.878 1.00 23.92 244 GLY A CA 1
ATOM 888 C C . GLY A 1 117 ? -1.890 -2.825 44.186 1.00 21.83 244 GLY A C 1
ATOM 889 O O . GLY A 1 117 ? -2.170 -1.923 43.460 1.00 21.63 244 GLY A O 1
ATOM 890 N N . SER A 1 118 ? -1.050 -2.683 45.219 1.00 19.66 245 SER A N 1
ATOM 891 C CA . SER A 1 118 ? -0.421 -1.457 45.536 1.00 19.18 245 SER A CA 1
ATOM 892 C C . SER A 1 118 ? 0.601 -1.089 44.489 1.00 20.34 245 SER A C 1
ATOM 893 O O . SER A 1 118 ? 0.922 0.106 44.392 1.00 20.87 245 SER A O 1
ATOM 896 N N . SER A 1 119 ? 1.082 -2.080 43.713 1.00 15.83 246 SER A N 1
ATOM 897 C CA . SER A 1 119 ? 1.926 -1.743 42.551 1.00 16.13 246 SER A CA 1
ATOM 898 C C . SER A 1 119 ? 1.292 -2.273 41.293 1.00 14.02 246 SER A C 1
ATOM 899 O O . SER A 1 119 ? 0.789 -3.383 41.242 1.00 15.24 246 SER A O 1
ATOM 902 N N . TYR A 1 120 ? 1.435 -1.529 40.197 1.00 15.19 247 TYR A N 1
ATOM 903 C CA . TYR A 1 120 ? 1.105 -2.021 38.883 1.00 14.78 247 TYR A CA 1
ATOM 904 C C . TYR A 1 120 ? 1.758 -3.411 38.643 1.00 13.91 247 TYR A C 1
ATOM 905 O O . TYR A 1 120 ? 1.180 -4.328 38.104 1.00 14.91 247 TYR A O 1
ATOM 914 N N . TRP A 1 121 ? 3.011 -3.529 39.062 1.00 14.80 248 TRP A N 1
ATOM 915 C CA . TRP A 1 121 ? 3.863 -4.698 38.757 1.00 13.89 248 TRP A CA 1
ATOM 916 C C . TRP A 1 121 ? 3.444 -5.943 39.536 1.00 14.41 248 TRP A C 1
ATOM 917 O O . TRP A 1 121 ? 3.926 -7.057 39.254 1.00 13.94 248 TRP A O 1
ATOM 928 N N . ASP A 1 122 ? 2.528 -5.791 40.473 1.00 14.69 249 ASP A N 1
ATOM 929 C CA . ASP A 1 122 ? 1.916 -6.965 41.094 1.00 18.29 249 ASP A CA 1
ATOM 930 C C . ASP A 1 122 ? 1.238 -7.910 40.087 1.00 19.62 249 ASP A C 1
ATOM 931 O O . ASP A 1 122 ? 1.223 -9.134 40.312 1.00 23.03 249 ASP A O 1
ATOM 936 N N . ARG A 1 123 ? 0.784 -7.411 38.945 1.00 18.92 250 ARG A N 1
ATOM 937 C CA . ARG A 1 123 ? 0.246 -8.291 37.901 1.00 18.72 250 ARG A CA 1
ATOM 938 C C . ARG A 1 123 ? 1.319 -9.206 37.228 1.00 21.04 250 ARG A C 1
ATOM 939 O O . ARG A 1 123 ? 0.960 -10.117 36.496 1.00 18.12 250 ARG A O 1
ATOM 947 N N . CYS A 1 124 ? 2.603 -8.945 37.467 1.00 17.36 251 CYS A N 1
ATOM 948 C CA . CYS A 1 124 ? 3.686 -9.709 36.878 1.00 17.65 251 CYS A CA 1
ATOM 949 C C . CYS A 1 124 ? 4.423 -10.611 37.884 1.00 17.28 251 CYS A C 1
ATOM 950 O O . CYS A 1 124 ? 5.597 -11.042 37.649 1.00 17.07 251 CYS A O 1
ATOM 953 N N . VAL A 1 125 ? 3.807 -10.794 39.040 1.00 18.60 252 VAL A N 1
ATOM 954 C CA . VAL A 1 125 ? 4.434 -11.480 40.183 1.00 17.89 252 VAL A CA 1
ATOM 955 C C . VAL A 1 125 ? 4.073 -12.915 40.013 1.00 19.60 252 VAL A C 1
ATOM 956 O O . VAL A 1 125 ? 2.965 -13.244 39.674 1.00 17.81 252 VAL A O 1
ATOM 960 N N . VAL A 1 126 ? 5.051 -13.770 40.225 1.00 16.74 253 VAL A N 1
ATOM 961 C CA . VAL A 1 126 ? 4.863 -15.224 40.203 1.00 19.60 253 VAL A CA 1
ATOM 962 C C . VAL A 1 126 ? 5.543 -15.714 41.490 1.00 17.23 253 VAL A C 1
ATOM 963 O O . VAL A 1 126 ? 6.747 -15.491 41.679 1.00 17.78 253 VAL A O 1
ATOM 967 N N . GLY A 1 127 ? 4.751 -16.324 42.373 1.00 21.11 254 GLY A N 1
ATOM 968 C CA . GLY A 1 127 ? 5.196 -16.850 43.679 1.00 19.51 254 GLY A CA 1
ATOM 969 C C . GLY A 1 127 ? 6.007 -15.892 44.475 1.00 19.37 254 GLY A C 1
ATOM 970 O O . GLY A 1 127 ? 7.001 -16.264 45.029 1.00 20.34 254 GLY A O 1
ATOM 971 N N . GLY A 1 128 ? 5.623 -14.611 44.474 1.00 18.52 255 GLY A N 1
ATOM 972 C CA . GLY A 1 128 ? 6.275 -13.576 45.249 1.00 17.52 255 GLY A CA 1
ATOM 973 C C . GLY A 1 128 ? 7.466 -12.848 44.642 1.00 15.05 255 GLY A C 1
ATOM 974 O O . GLY A 1 128 ? 8.032 -12.002 45.242 1.00 15.66 255 GLY A O 1
ATOM 975 N N . TYR A 1 129 ? 7.859 -13.227 43.433 1.00 15.37 256 TYR A N 1
ATOM 976 C CA . TYR A 1 129 ? 8.921 -12.615 42.674 1.00 15.29 256 TYR A CA 1
ATOM 977 C C . TYR A 1 129 ? 8.377 -11.944 41.404 1.00 14.60 256 TYR A C 1
ATOM 978 O O . TYR A 1 129 ? 7.419 -12.407 40.772 1.00 14.32 256 TYR A O 1
ATOM 987 N N . LEU A 1 130 ? 9.020 -10.847 41.022 1.00 14.37 257 LEU A N 1
ATOM 988 C CA . LEU A 1 130 ? 8.710 -10.177 39.811 1.00 13.60 257 LEU A CA 1
ATOM 989 C C . LEU A 1 130 ? 9.333 -11.017 38.699 1.00 14.96 257 LEU A C 1
ATOM 990 O O . LEU A 1 130 ? 10.558 -11.051 38.569 1.00 13.68 257 LEU A O 1
ATOM 995 N N . SER A 1 131 ? 8.486 -11.613 37.896 1.00 14.22 258 SER A N 1
ATOM 996 C CA . SER A 1 131 ? 8.913 -12.501 36.823 1.00 16.10 258 SER A CA 1
ATOM 997 C C . SER A 1 131 ? 9.400 -11.715 35.573 1.00 14.01 258 SER A C 1
ATOM 998 O O . SER A 1 131 ? 8.625 -10.933 35.003 1.00 14.11 258 SER A O 1
ATOM 1001 N N . PRO A 1 132 ? 10.692 -11.912 35.174 1.00 13.11 259 PRO A N 1
ATOM 1002 C CA . PRO A 1 132 ? 11.133 -11.328 33.928 1.00 13.52 259 PRO A CA 1
ATOM 1003 C C . PRO A 1 132 ? 10.409 -11.891 32.670 1.00 16.29 259 PRO A C 1
ATOM 1004 O O . PRO A 1 132 ? 10.178 -11.180 31.702 1.00 15.93 259 PRO A O 1
ATOM 1008 N N . LYS A 1 133 ? 9.934 -13.134 32.754 1.00 17.15 260 LYS A N 1
ATOM 1009 C CA . LYS A 1 133 ? 9.178 -13.760 31.670 1.00 20.45 260 LYS A CA 1
ATOM 1010 C C . LYS A 1 133 ? 7.828 -13.044 31.509 1.00 20.20 260 LYS A C 1
ATOM 1011 O O . LYS A 1 133 ? 7.476 -12.698 30.409 1.00 18.38 260 LYS A O 1
ATOM 1017 N N . THR A 1 134 ? 7.115 -12.741 32.605 1.00 17.28 261 THR A N 1
ATOM 1018 C CA . THR A 1 134 ? 5.776 -12.127 32.534 1.00 17.47 261 THR A CA 1
ATOM 1019 C C . THR A 1 134 ? 5.975 -10.647 32.106 1.00 17.24 261 THR A C 1
ATOM 1020 O O . THR A 1 134 ? 5.248 -10.146 31.277 1.00 17.88 261 THR A O 1
ATOM 1024 N N . VAL A 1 135 ? 7.029 -9.978 32.601 1.00 16.27 262 VAL A N 1
ATOM 1025 C CA . VAL A 1 135 ? 7.290 -8.578 32.201 1.00 17.42 262 VAL A CA 1
ATOM 1026 C C . VAL A 1 135 ? 7.661 -8.613 30.684 1.00 17.80 262 VAL A C 1
ATOM 1027 O O . VAL A 1 135 ? 7.105 -7.853 29.952 1.00 23.68 262 VAL A O 1
ATOM 1031 N N . ALA A 1 136 ? 8.546 -9.507 30.244 1.00 18.42 263 ALA A N 1
ATOM 1032 C CA . ALA A 1 136 ? 8.866 -9.604 28.782 1.00 19.85 263 ALA A CA 1
ATOM 1033 C C . ALA A 1 136 ? 7.631 -9.902 27.938 1.00 22.21 263 ALA A C 1
ATOM 1034 O O . ALA A 1 136 ? 7.388 -9.228 26.888 1.00 17.50 263 ALA A O 1
ATOM 1036 N N . ASP A 1 137 ? 6.826 -10.879 28.398 1.00 24.12 264 ASP A N 1
ATOM 1037 C CA . ASP A 1 137 ? 5.597 -11.256 27.618 1.00 28.52 264 ASP A CA 1
ATOM 1038 C C . ASP A 1 137 ? 4.717 -10.062 27.388 1.00 26.76 264 ASP A C 1
ATOM 1039 O O . ASP A 1 137 ? 4.125 -9.887 26.305 1.00 24.17 264 ASP A O 1
ATOM 1044 N N . THR A 1 138 ? 4.679 -9.139 28.340 1.00 29.80 265 THR A N 1
ATOM 1045 C CA . THR A 1 138 ? 3.825 -7.982 28.074 1.00 28.12 265 THR A CA 1
ATOM 1046 C C . THR A 1 138 ? 4.316 -7.132 26.887 1.00 25.86 265 THR A C 1
ATOM 1047 O O . THR A 1 138 ? 3.517 -6.608 26.086 1.00 24.96 265 THR A O 1
ATOM 1051 N N . PHE A 1 139 ? 5.627 -7.032 26.705 1.00 23.53 266 PHE A N 1
ATOM 1052 C CA . PHE A 1 139 ? 6.207 -6.338 25.532 1.00 21.39 266 PHE A CA 1
ATOM 1053 C C . PHE A 1 139 ? 6.300 -7.182 24.265 1.00 23.07 266 PHE A C 1
ATOM 1054 O O . PHE A 1 139 ? 6.306 -6.645 23.163 1.00 25.34 266 PHE A O 1
ATOM 1062 N N . GLU A 1 140 ? 6.468 -8.496 24.410 1.00 20.57 267 GLU A N 1
ATOM 1063 C CA . GLU A 1 140 ? 6.435 -9.446 23.248 1.00 24.02 267 GLU A CA 1
ATOM 1064 C C . GLU A 1 140 ? 5.106 -9.341 22.483 1.00 26.50 267 GLU A C 1
ATOM 1065 O O . GLU A 1 140 ? 5.129 -9.404 21.232 1.00 27.32 267 GLU A O 1
ATOM 1071 N N . LYS A 1 141 ? 4.007 -9.072 23.198 1.00 25.84 268 LYS A N 1
ATOM 1072 C CA . LYS A 1 141 ? 2.710 -8.785 22.571 1.00 32.66 268 LYS A CA 1
ATOM 1073 C C . LYS A 1 141 ? 2.806 -7.584 21.622 1.00 34.37 268 LYS A C 1
ATOM 1074 O O . LYS A 1 141 ? 2.248 -7.622 20.505 1.00 33.55 268 LYS A O 1
ATOM 1080 N N . VAL A 1 142 ? 3.586 -6.564 22.003 1.00 30.40 269 VAL A N 1
ATOM 1081 C CA . VAL A 1 142 ? 3.817 -5.401 21.117 1.00 31.08 269 VAL A CA 1
ATOM 1082 C C . VAL A 1 142 ? 4.675 -5.706 19.903 1.00 30.78 269 VAL A C 1
ATOM 1083 O O . VAL A 1 142 ? 4.283 -5.414 18.776 1.00 30.96 269 VAL A O 1
ATOM 1087 N N . VAL A 1 143 ? 5.829 -6.307 20.084 1.00 32.75 270 VAL A N 1
ATOM 1088 C CA . VAL A 1 143 ? 6.630 -6.673 18.921 1.00 36.31 270 VAL A CA 1
ATOM 1089 C C . VAL A 1 143 ? 5.849 -7.614 17.982 1.00 41.90 270 VAL A C 1
ATOM 1090 O O . VAL A 1 143 ? 6.005 -7.514 16.745 1.00 36.92 270 VAL A O 1
ATOM 1094 N N . ALA A 1 144 ? 5.051 -8.537 18.550 1.00 38.31 271 ALA A N 1
ATOM 1095 C CA . ALA A 1 144 ? 4.404 -9.589 17.742 1.00 41.38 271 ALA A CA 1
ATOM 1096 C C . ALA A 1 144 ? 3.190 -9.020 17.066 1.00 39.99 271 ALA A C 1
ATOM 1097 O O . ALA A 1 144 ? 2.814 -9.511 16.039 1.00 43.50 271 ALA A O 1
ATOM 1099 N N . GLY A 1 145 ? 2.583 -7.993 17.643 1.00 43.34 272 GLY A N 1
ATOM 1100 C CA . GLY A 1 145 ? 1.820 -7.030 16.843 1.00 42.16 272 GLY A CA 1
ATOM 1101 C C . GLY A 1 145 ? 0.501 -6.462 17.365 1.00 42.26 272 GLY A C 1
ATOM 1102 O O . GLY A 1 145 ? -0.343 -6.122 16.550 1.00 43.29 272 GLY A O 1
ATOM 1103 N N . SER A 1 146 ? 0.319 -6.264 18.673 1.00 33.44 273 SER A N 1
ATOM 1104 C CA . SER A 1 146 ? -0.691 -5.329 19.131 1.00 32.53 273 SER A CA 1
ATOM 1105 C C . SER A 1 146 ? -0.482 -3.918 18.516 1.00 35.10 273 SER A C 1
ATOM 1106 O O . SER A 1 146 ? -1.430 -3.131 18.462 1.00 31.38 273 SER A O 1
ATOM 1109 N N . ILE A 1 147 ? 0.743 -3.577 18.078 1.00 29.57 274 ILE A N 1
ATOM 1110 C CA . ILE A 1 147 ? 0.972 -2.376 17.258 1.00 29.26 274 ILE A CA 1
ATOM 1111 C C . ILE A 1 147 ? 0.929 -2.784 15.814 1.00 27.33 274 ILE A C 1
ATOM 1112 O O . ILE A 1 147 ? 1.501 -3.823 15.419 1.00 29.25 274 ILE A O 1
ATOM 1117 N N . ASN A 1 148 ? 0.326 -1.918 15.001 1.00 23.89 275 ASN A N 1
ATOM 1118 C CA . ASN A 1 148 ? 0.137 -2.182 13.578 1.00 24.15 275 ASN A CA 1
ATOM 1119 C C . ASN A 1 148 ? 1.379 -1.773 12.773 1.00 21.53 275 ASN A C 1
ATOM 1120 O O . ASN A 1 148 ? 1.394 -0.704 12.169 1.00 21.65 275 ASN A O 1
ATOM 1125 N N . TRP A 1 149 ? 2.409 -2.614 12.770 1.00 21.28 276 TRP A N 1
ATOM 1126 C CA . TRP A 1 149 ? 3.666 -2.253 12.112 1.00 23.74 276 TRP A CA 1
ATOM 1127 C C . TRP A 1 149 ? 3.571 -2.043 10.568 1.00 26.67 276 TRP A C 1
ATOM 1128 O O . TRP A 1 149 ? 4.225 -1.165 10.066 1.00 27.43 276 TRP A O 1
ATOM 1139 N N . PRO A 1 150 ? 2.765 -2.833 9.840 1.00 32.48 277 PRO A N 1
ATOM 1140 C CA . PRO A 1 150 ? 2.521 -2.530 8.401 1.00 33.68 277 PRO A CA 1
ATOM 1141 C C . PRO A 1 150 ? 2.024 -1.115 8.120 1.00 30.26 277 PRO A C 1
ATOM 1142 O O . PRO A 1 150 ? 2.550 -0.454 7.190 1.00 31.52 277 PRO A O 1
ATOM 1146 N N . ALA A 1 151 ? 1.082 -0.637 8.924 1.00 27.27 278 ALA A N 1
ATOM 1147 C CA . ALA A 1 151 ? 0.534 0.710 8.746 1.00 31.83 278 ALA A CA 1
ATOM 1148 C C . ALA A 1 151 ? 1.542 1.771 9.113 1.00 29.88 278 ALA A C 1
ATOM 1149 O O . ALA A 1 151 ? 1.716 2.764 8.395 1.00 28.52 278 ALA A O 1
ATOM 1151 N N . ILE A 1 152 ? 2.241 1.538 10.226 1.00 27.55 279 ILE A N 1
ATOM 1152 C CA . ILE A 1 152 ? 3.366 2.436 10.629 1.00 25.99 279 ILE A CA 1
ATOM 1153 C C . ILE A 1 152 ? 4.456 2.497 9.545 1.00 23.07 279 ILE A C 1
ATOM 1154 O O . ILE A 1 152 ? 4.926 3.579 9.171 1.00 25.70 279 ILE A O 1
ATOM 1159 N N . GLY A 1 153 ? 4.837 1.350 9.039 1.00 22.05 280 GLY A N 1
ATOM 1160 C CA . GLY A 1 153 ? 5.814 1.240 7.957 1.00 25.45 280 GLY A CA 1
ATOM 1161 C C . GLY A 1 153 ? 5.435 1.948 6.658 1.00 28.82 280 GLY A C 1
ATOM 1162 O O . GLY A 1 153 ? 6.228 2.709 6.100 1.00 26.98 280 GLY A O 1
ATOM 1163 N N . SER A 1 154 ? 4.204 1.768 6.214 1.00 36.33 281 SER A N 1
ATOM 1164 C CA . SER A 1 154 ? 3.667 2.574 5.077 1.00 41.73 281 SER A CA 1
ATOM 1165 C C . SER A 1 154 ? 3.728 4.061 5.372 1.00 37.22 281 SER A C 1
ATOM 1166 O O . SER A 1 154 ? 4.219 4.839 4.581 1.00 41.48 281 SER A O 1
ATOM 1169 N N . LEU A 1 155 ? 3.307 4.437 6.561 1.00 36.51 282 LEU A N 1
ATOM 1170 C CA . LEU A 1 155 ? 3.396 5.809 6.996 1.00 38.08 282 LEU A CA 1
ATOM 1171 C C . LEU A 1 155 ? 4.830 6.348 7.067 1.00 41.56 282 LEU A C 1
ATOM 1172 O O . LEU A 1 155 ? 5.059 7.518 6.768 1.00 41.54 282 LEU A O 1
ATOM 1177 N N . LEU A 1 156 ? 5.799 5.526 7.497 1.00 33.78 283 LEU A N 1
ATOM 1178 C CA . LEU A 1 156 ? 7.204 5.982 7.583 1.00 30.45 283 LEU A CA 1
ATOM 1179 C C . LEU A 1 156 ? 8.097 5.681 6.400 1.00 26.62 283 LEU A C 1
ATOM 1180 O O . LEU A 1 156 ? 9.234 6.132 6.423 1.00 24.91 283 LEU A O 1
ATOM 1185 N N . ASP A 1 157 ? 7.599 4.891 5.469 1.00 28.72 284 ASP A N 1
ATOM 1186 C CA . ASP A 1 157 ? 8.359 4.319 4.395 1.00 32.75 284 ASP A CA 1
ATOM 1187 C C . ASP A 1 157 ? 9.512 3.420 4.869 1.00 30.62 284 ASP A C 1
ATOM 1188 O O . ASP A 1 157 ? 10.618 3.550 4.448 1.00 29.05 284 ASP A O 1
ATOM 1193 N N . TYR A 1 158 ? 9.196 2.488 5.747 1.00 26.02 285 TYR A N 1
ATOM 1194 C CA . TYR A 1 158 ? 10.097 1.432 6.153 1.00 24.33 285 TYR A CA 1
ATOM 1195 C C . TYR A 1 158 ? 9.267 0.198 5.993 1.00 23.33 285 TYR A C 1
ATOM 1196 O O . TYR A 1 158 ? 8.045 0.259 6.034 1.00 23.32 285 TYR A O 1
ATOM 1205 N N . VAL A 1 159 ? 9.920 -0.938 5.973 1.00 21.38 286 VAL A N 1
ATOM 1206 C CA . VAL A 1 159 ? 9.237 -2.232 6.054 1.00 22.81 286 VAL A CA 1
ATOM 1207 C C . VAL A 1 159 ? 9.633 -2.761 7.410 1.00 22.26 286 VAL A C 1
ATOM 1208 O O . VAL A 1 159 ? 10.847 -2.848 7.701 1.00 20.85 286 VAL A O 1
ATOM 1212 N N . ILE A 1 160 ? 8.650 -2.952 8.266 1.00 17.87 287 ILE A N 1
ATOM 1213 C CA . ILE A 1 160 ? 8.861 -3.327 9.627 1.00 20.11 287 ILE A CA 1
ATOM 1214 C C . ILE A 1 160 ? 8.202 -4.662 9.934 1.00 23.26 287 ILE A C 1
ATOM 1215 O O . ILE A 1 160 ? 6.974 -4.836 9.710 1.00 23.38 287 ILE A O 1
ATOM 1220 N N . ARG A 1 161 ? 8.963 -5.622 10.418 1.00 20.50 288 ARG A N 1
ATOM 1221 C CA . ARG A 1 161 ? 8.369 -6.850 10.872 1.00 25.53 288 ARG A CA 1
ATOM 1222 C C . ARG A 1 161 ? 9.076 -7.481 12.080 1.00 23.92 288 ARG A C 1
ATOM 1223 O O . ARG A 1 161 ? 10.277 -7.252 12.251 1.00 20.84 288 ARG A O 1
ATOM 1231 N N . PRO A 1 162 ? 8.369 -8.308 12.878 1.00 28.06 289 PRO A N 1
ATOM 1232 C CA . PRO A 1 162 ? 9.066 -9.060 13.939 1.00 25.26 289 PRO A CA 1
ATOM 1233 C C . PRO A 1 162 ? 10.220 -9.851 13.401 1.00 24.70 289 PRO A C 1
ATOM 1234 O O . PRO A 1 162 ? 10.150 -10.438 12.336 1.00 23.31 289 PRO A O 1
ATOM 1238 N N . ALA A 1 163 ? 11.323 -9.901 14.138 1.00 23.35 290 ALA A N 1
ATOM 1239 C CA . ALA A 1 163 ? 12.407 -10.750 13.751 1.00 25.84 290 ALA A CA 1
ATOM 1240 C C . ALA A 1 163 ? 11.936 -12.209 13.868 1.00 30.54 290 ALA A C 1
ATOM 1241 O O . ALA A 1 163 ? 11.031 -12.499 14.632 1.00 28.46 290 ALA A O 1
ATOM 1243 N N . PRO A 1 164 ? 12.573 -13.123 13.116 1.00 39.05 291 PRO A N 1
ATOM 1244 C CA . PRO A 1 164 ? 12.342 -14.548 13.338 1.00 41.59 291 PRO A CA 1
ATOM 1245 C C . PRO A 1 164 ? 12.622 -15.086 14.773 1.00 42.71 291 PRO A C 1
ATOM 1246 O O . PRO A 1 164 ? 13.552 -14.608 15.455 1.00 37.36 291 PRO A O 1
ATOM 1250 N N . PRO A 1 165 ? 11.861 -16.118 15.211 1.00 47.47 292 PRO A N 1
ATOM 1251 C CA . PRO A 1 165 ? 12.211 -16.778 16.510 1.00 51.33 292 PRO A CA 1
ATOM 1252 C C . PRO A 1 165 ? 13.688 -17.247 16.553 1.00 48.19 292 PRO A C 1
ATOM 1253 O O . PRO A 1 165 ? 14.258 -17.525 15.500 1.00 51.66 292 PRO A O 1
ATOM 1257 N N . PRO A 1 166 ? 14.320 -17.280 17.748 1.00 47.90 293 PRO A N 1
ATOM 1258 C CA . PRO A 1 166 ? 13.743 -16.993 19.065 1.00 47.18 293 PRO A CA 1
ATOM 1259 C C . PRO A 1 166 ? 13.778 -15.495 19.508 1.00 48.19 293 PRO A C 1
ATOM 1260 O O . PRO A 1 166 ? 13.548 -15.226 20.693 1.00 46.44 293 PRO A O 1
ATOM 1264 N N . GLU A 1 167 ? 14.073 -14.558 18.596 1.00 41.94 294 GLU A N 1
ATOM 1265 C CA . GLU A 1 167 ? 14.243 -13.152 18.951 1.00 38.34 294 GLU A CA 1
ATOM 1266 C C . GLU A 1 167 ? 12.867 -12.456 19.211 1.00 33.24 294 GLU A C 1
ATOM 1267 O O . GLU A 1 167 ? 12.455 -11.551 18.453 1.00 29.83 294 GLU A O 1
ATOM 1273 N N . ALA A 1 168 ? 12.171 -12.828 20.291 1.00 24.71 295 ALA A N 1
ATOM 1274 C CA . ALA A 1 168 ? 10.784 -12.347 20.462 1.00 23.75 295 ALA A CA 1
ATOM 1275 C C . ALA A 1 168 ? 10.652 -10.895 20.931 1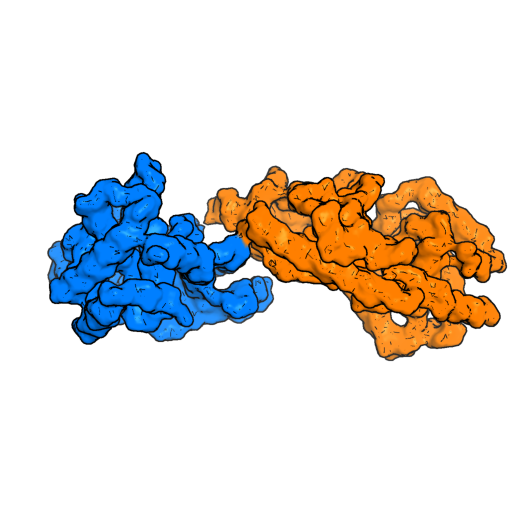.00 21.69 295 ALA A C 1
ATOM 1276 O O . ALA A 1 168 ? 9.541 -10.336 20.959 1.00 20.81 295 ALA A O 1
ATOM 1278 N N . LEU A 1 169 ? 11.772 -10.251 21.274 1.00 16.67 296 LEU A N 1
ATOM 1279 C CA . LEU A 1 169 ? 11.690 -8.833 21.634 1.00 17.62 296 LEU A CA 1
ATOM 1280 C C . LEU A 1 169 ? 12.421 -7.981 20.615 1.00 16.71 296 LEU A C 1
ATOM 1281 O O . LEU A 1 169 ? 12.870 -6.887 20.931 1.00 16.06 296 LEU A O 1
ATOM 1286 N N . THR A 1 170 ? 12.527 -8.488 19.396 1.00 16.09 297 THR A N 1
ATOM 1287 C CA . THR A 1 170 ? 13.270 -7.793 18.369 1.00 17.31 297 THR A CA 1
ATOM 1288 C C . THR A 1 170 ? 12.417 -7.526 17.150 1.00 17.59 297 THR A C 1
ATOM 1289 O O . THR A 1 170 ? 11.808 -8.463 16.623 1.00 17.76 297 THR A O 1
ATOM 1293 N N . LEU A 1 171 ? 12.535 -6.311 16.629 1.00 15.09 298 LEU A N 1
ATOM 1294 C CA . LEU A 1 171 ? 11.926 -5.910 15.383 1.00 16.95 298 LEU A CA 1
ATOM 1295 C C . LEU A 1 171 ? 12.964 -5.700 14.310 1.00 17.16 298 LEU A C 1
ATOM 1296 O O . LEU A 1 171 ? 14.006 -5.080 14.565 1.00 14.43 298 LEU A O 1
ATOM 1301 N N . GLU A 1 172 ? 12.662 -6.145 13.084 1.00 15.12 299 GLU A N 1
ATOM 1302 C CA . GLU A 1 172 ? 13.489 -5.856 11.929 1.00 17.65 299 GLU A CA 1
ATOM 1303 C C . GLU A 1 172 ? 12.869 -4.698 11.169 1.00 16.62 299 GLU A C 1
ATOM 1304 O O . GLU A 1 172 ? 11.678 -4.726 10.821 1.00 16.70 299 GLU A O 1
ATOM 1310 N N . VAL A 1 173 ? 13.682 -3.726 10.785 1.00 14.65 300 VAL A N 1
ATOM 1311 C CA . VAL A 1 173 ? 13.260 -2.524 10.152 1.00 16.09 300 VAL A CA 1
ATOM 1312 C C . VAL A 1 173 ? 14.124 -2.298 8.895 1.00 18.40 300 VAL A C 1
ATOM 1313 O O . VAL A 1 173 ? 15.331 -2.120 8.997 1.00 16.04 300 VAL A O 1
ATOM 1317 N N . GLN A 1 174 ? 13.545 -2.360 7.713 1.00 17.36 301 GLN A N 1
ATOM 1318 C CA . GLN A 1 174 ? 14.293 -2.030 6.519 1.00 19.93 301 GLN A CA 1
ATOM 1319 C C . GLN A 1 174 ? 14.248 -0.500 6.317 1.00 20.26 301 GLN A C 1
ATOM 1320 O O . GLN A 1 174 ? 13.213 0.038 6.003 1.00 21.83 301 GLN A O 1
ATOM 1326 N N . TYR A 1 175 ? 15.323 0.225 6.638 1.00 18.10 302 TYR A N 1
ATOM 1327 C CA . TYR A 1 175 ? 15.283 1.683 6.685 1.00 18.22 302 TYR A CA 1
ATOM 1328 C C . TYR A 1 175 ? 15.764 2.363 5.444 1.00 21.93 302 TYR A C 1
ATOM 1329 O O . TYR A 1 175 ? 15.464 3.540 5.292 1.00 25.04 302 TYR A O 1
ATOM 1338 N N . GLU A 1 176 ? 16.579 1.701 4.635 1.00 21.21 303 GLU A N 1
ATOM 1339 C CA . GLU A 1 176 ? 16.964 2.196 3.278 1.00 30.23 303 GLU A CA 1
ATOM 1340 C C . GLU A 1 176 ? 16.876 0.974 2.386 1.00 34.27 303 GLU A C 1
ATOM 1341 O O . GLU A 1 176 ? 16.820 -0.184 2.888 1.00 30.84 303 GLU A O 1
ATOM 1347 N N . ARG A 1 177 ? 16.933 1.194 1.065 1.00 38.09 304 ARG A N 1
ATOM 1348 C CA . ARG A 1 177 ? 17.002 0.061 0.139 1.00 40.62 304 ARG A CA 1
ATOM 1349 C C . ARG A 1 177 ? 18.269 -0.695 0.560 1.00 36.89 304 ARG A C 1
ATOM 1350 O O . ARG A 1 177 ? 19.323 -0.080 0.818 1.00 41.59 304 ARG A O 1
ATOM 1358 N N . ASP A 1 178 ? 18.170 -2.011 0.672 1.00 34.83 305 ASP A N 1
ATOM 1359 C CA . ASP A 1 178 ? 19.352 -2.821 0.989 1.00 42.55 305 ASP A CA 1
ATOM 1360 C C . ASP A 1 178 ? 19.985 -2.626 2.422 1.00 36.18 305 ASP A C 1
ATOM 1361 O O . ASP A 1 178 ? 21.079 -3.109 2.647 1.00 31.43 305 ASP A O 1
ATOM 1366 N N . LYS A 1 179 ? 19.355 -1.898 3.353 1.00 29.31 306 LYS A N 1
ATOM 1367 C CA . LYS A 1 179 ? 19.886 -1.824 4.716 1.00 26.45 306 LYS A CA 1
ATOM 1368 C C . LYS A 1 179 ? 18.806 -2.189 5.681 1.00 21.74 306 LYS A C 1
ATOM 1369 O O . LYS A 1 179 ? 17.693 -1.640 5.592 1.00 23.64 306 LYS A O 1
ATOM 1375 N N . HIS A 1 180 ? 19.114 -3.069 6.621 1.00 22.04 307 HIS A N 1
ATOM 1376 C CA . HIS A 1 180 ? 18.197 -3.348 7.707 1.00 22.22 307 HIS A CA 1
ATOM 1377 C C . HIS A 1 180 ? 18.809 -3.144 9.089 1.00 18.79 307 HIS A C 1
ATOM 1378 O O . HIS A 1 180 ? 20.003 -3.142 9.243 1.00 18.37 307 HIS A O 1
ATOM 1385 N N . LEU A 1 181 ? 17.939 -2.934 10.053 1.00 16.62 308 LEU A N 1
ATOM 1386 C CA . LEU A 1 181 ? 18.250 -2.616 11.468 1.00 15.78 308 LEU A CA 1
ATOM 1387 C C . LEU A 1 181 ? 17.455 -3.630 12.284 1.00 14.68 308 LEU A C 1
ATOM 1388 O O . LEU A 1 181 ? 16.206 -3.796 12.008 1.00 16.61 308 LEU A O 1
ATOM 1393 N N . PHE A 1 182 ? 18.043 -4.150 13.363 1.00 11.37 309 PHE A N 1
ATOM 1394 C CA . PHE A 1 182 ? 17.335 -4.913 14.355 1.00 11.72 309 PHE A CA 1
ATOM 1395 C C . PHE A 1 182 ? 17.258 -4.097 15.571 1.00 11.75 309 PHE A C 1
ATOM 1396 O O . PHE A 1 182 ? 18.299 -3.635 16.063 1.00 10.07 309 PHE A O 1
ATOM 1404 N N . ILE A 1 183 ? 16.058 -3.893 16.068 1.00 9.63 310 ILE A N 1
ATOM 1405 C CA . ILE A 1 183 ? 15.862 -3.126 17.273 1.00 10.55 310 ILE A CA 1
ATOM 1406 C C . ILE A 1 183 ? 15.407 -4.091 18.348 1.00 12.49 310 ILE A C 1
ATOM 1407 O O . ILE A 1 183 ? 14.389 -4.723 18.192 1.00 12.33 310 ILE A O 1
ATOM 1412 N N . ASP A 1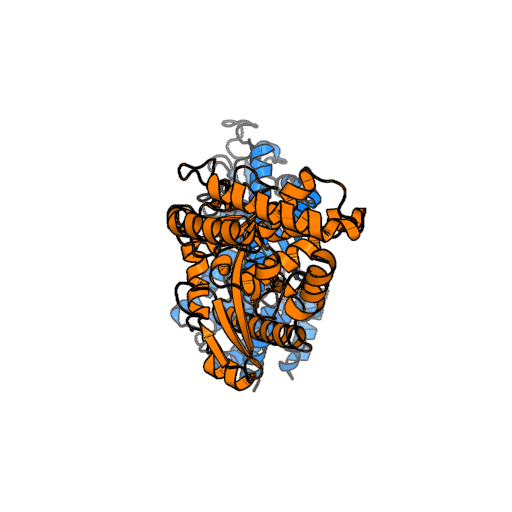 184 ? 16.116 -4.148 19.460 1.00 11.07 311 ASP A N 1
ATOM 1413 C CA . ASP A 1 184 ? 15.790 -4.986 20.601 1.00 12.93 311 ASP A CA 1
ATOM 1414 C C . ASP A 1 184 ? 15.155 -4.116 21.616 1.00 13.40 311 ASP A C 1
ATOM 1415 O O . ASP A 1 184 ? 15.755 -3.127 21.997 1.00 13.67 311 ASP A O 1
ATOM 1420 N N . PHE A 1 185 ? 13.986 -4.530 22.125 1.00 13.66 312 PHE A N 1
ATOM 1421 C CA . PHE A 1 185 ? 13.246 -3.846 23.136 1.00 14.01 312 PHE A CA 1
ATOM 1422 C C . PHE A 1 185 ? 13.702 -4.451 24.431 1.00 14.21 312 PHE A C 1
ATOM 1423 O O . PHE A 1 185 ? 13.648 -5.725 24.596 1.00 16.03 312 PHE A O 1
ATOM 1431 N N . LEU A 1 186 ? 14.263 -3.641 25.332 1.00 11.85 313 LEU A N 1
ATOM 1432 C CA . LEU A 1 186 ? 14.809 -4.164 26.591 1.00 13.12 313 LEU A CA 1
ATOM 1433 C C . LEU A 1 186 ? 14.073 -3.574 27.808 1.00 11.49 313 LEU A C 1
ATOM 1434 O O . LEU A 1 186 ? 14.385 -2.463 28.232 1.00 10.26 313 LEU A O 1
ATOM 1439 N N . PRO A 1 187 ? 13.133 -4.294 28.347 1.00 11.47 314 PRO A N 1
ATOM 1440 C CA . PRO A 1 187 ? 12.538 -3.861 29.639 1.00 12.64 314 PRO A CA 1
ATOM 1441 C C . PRO A 1 187 ? 13.543 -3.912 30.739 1.00 11.91 314 PRO A C 1
ATOM 1442 O O . PRO A 1 187 ? 14.297 -4.967 30.875 1.00 13.59 314 PRO A O 1
ATOM 1446 N N . SER A 1 188 ? 13.671 -2.786 31.459 1.00 10.29 315 SER A N 1
ATOM 1447 C CA . SER A 1 188 ? 14.713 -2.612 32.418 1.00 10.75 315 SER A CA 1
ATOM 1448 C C . SER A 1 188 ? 14.142 -2.057 33.738 1.00 11.93 315 SER A C 1
ATOM 1449 O O . SER A 1 188 ? 13.191 -1.255 33.735 1.00 11.52 315 SER A O 1
ATOM 1452 N N . VAL A 1 189 ? 14.667 -2.562 34.836 1.00 10.73 316 VAL A N 1
ATOM 1453 C CA . VAL A 1 189 ? 14.361 -2.078 36.162 1.00 11.53 316 VAL A CA 1
ATOM 1454 C C . VAL A 1 189 ? 15.623 -1.678 36.870 1.00 12.54 316 VAL A C 1
ATOM 1455 O O . VAL A 1 189 ? 16.710 -2.177 36.563 1.00 12.76 316 VAL A O 1
ATOM 1459 N N . THR A 1 190 ? 15.517 -0.752 37.838 1.00 15.92 317 THR A N 1
ATOM 1460 C CA . THR A 1 190 ? 16.692 -0.272 38.550 1.00 19.79 317 THR A CA 1
ATOM 1461 C C . THR A 1 190 ? 16.321 -0.314 39.995 1.00 19.94 317 THR A C 1
ATOM 1462 O O . THR A 1 190 ? 15.320 0.332 40.386 1.00 22.81 317 THR A O 1
ATOM 1466 N N . LEU A 1 191 ? 17.125 -1.023 40.775 1.00 19.96 318 LEU A N 1
ATOM 1467 C CA . LEU A 1 191 ? 16.835 -1.144 42.245 1.00 22.12 318 LEU A CA 1
ATOM 1468 C C . LEU A 1 191 ? 18.144 -0.695 42.870 1.00 23.82 318 LEU A C 1
ATOM 1469 O O . LEU A 1 191 ? 19.162 -1.319 42.661 1.00 18.16 318 LEU A O 1
ATOM 1474 N N . GLY A 1 192 ? 18.116 0.437 43.591 1.00 27.60 319 GLY A N 1
ATOM 1475 C CA . GLY A 1 192 ? 19.356 1.087 44.053 1.00 29.21 319 GLY A CA 1
ATOM 1476 C C . GLY A 1 192 ? 20.265 1.415 42.889 1.00 28.72 319 GLY A C 1
ATOM 1477 O O . GLY A 1 192 ? 19.851 2.092 41.961 1.00 34.05 319 GLY A O 1
ATOM 1478 N N . ASP A 1 193 ? 21.476 0.875 42.905 1.00 29.26 320 ASP A N 1
ATOM 1479 C CA . ASP A 1 193 ? 22.456 1.013 41.819 1.00 31.81 320 ASP A CA 1
ATOM 1480 C C . ASP A 1 193 ? 22.544 -0.199 40.875 1.00 30.51 320 ASP A C 1
ATOM 1481 O O . ASP A 1 193 ? 23.454 -0.276 40.029 1.00 34.20 320 ASP A O 1
ATOM 1486 N N . THR A 1 194 ? 21.611 -1.134 40.990 1.00 23.52 321 THR A N 1
ATOM 1487 C CA . THR A 1 194 ? 21.627 -2.305 40.113 1.00 21.18 321 THR A CA 1
ATOM 1488 C C . THR A 1 194 ? 20.627 -2.106 38.999 1.00 19.46 321 THR A C 1
ATOM 1489 O O . THR A 1 194 ? 19.423 -1.964 39.276 1.00 19.39 321 THR A O 1
ATOM 1493 N N . VAL A 1 195 ? 21.074 -2.220 37.748 1.00 17.88 322 VAL A N 1
ATOM 1494 C CA . VAL A 1 195 ? 20.183 -2.166 36.654 1.00 18.65 322 VAL A CA 1
ATOM 1495 C C . VAL A 1 195 ? 20.031 -3.559 35.980 1.00 17.15 322 VAL A C 1
ATOM 1496 O O . VAL A 1 195 ? 20.996 -4.225 35.696 1.00 17.07 322 VAL A O 1
ATOM 1500 N N . LEU A 1 196 ? 18.798 -3.968 35.794 1.00 14.04 323 LEU A N 1
ATOM 1501 C CA . LEU A 1 196 ? 18.453 -5.357 35.399 1.00 14.57 323 LEU A CA 1
ATOM 1502 C C . LEU A 1 196 ? 17.598 -5.306 34.152 1.00 15.45 323 LEU A C 1
ATOM 1503 O O . LEU A 1 196 ? 16.810 -4.400 33.998 1.00 15.40 323 LEU A O 1
ATOM 1508 N N . VAL A 1 197 ? 17.748 -6.292 33.289 1.00 13.69 324 VAL A N 1
ATOM 1509 C CA . VAL A 1 197 ? 17.028 -6.342 32.019 1.00 14.98 324 VAL A CA 1
ATOM 1510 C C . VAL A 1 197 ? 16.335 -7.670 31.844 1.00 15.28 324 VAL A C 1
ATOM 1511 O O . VAL A 1 197 ? 16.866 -8.698 32.290 1.00 13.54 324 VAL A O 1
ATOM 1515 N N . ALA A 1 198 ? 15.130 -7.662 31.315 1.00 15.52 325 ALA A N 1
ATOM 1516 C CA . ALA A 1 198 ? 14.419 -8.898 31.045 1.00 20.21 325 ALA A CA 1
ATOM 1517 C C . ALA A 1 198 ? 14.700 -9.220 29.598 1.00 25.31 325 ALA A C 1
ATOM 1518 O O . ALA A 1 198 ? 14.304 -8.470 28.700 1.00 29.85 325 ALA A O 1
ATOM 1520 N N . LYS A 1 199 ? 15.469 -10.260 29.337 1.00 25.35 326 LYS A N 1
ATOM 1521 C CA . LYS A 1 199 ? 15.460 -10.739 27.955 1.00 33.14 326 LYS A CA 1
ATOM 1522 C C . LYS A 1 199 ? 15.245 -12.235 27.828 1.00 35.39 326 LYS A C 1
ATOM 1523 O O . LYS A 1 199 ? 16.000 -12.981 28.468 1.00 33.11 326 LYS A O 1
ATOM 1529 N N . PRO A 1 200 ? 14.252 -12.669 26.976 1.00 36.59 327 PRO A N 1
ATOM 1530 C CA . PRO A 1 200 ? 14.072 -14.096 26.795 1.00 36.83 327 PRO A CA 1
ATOM 1531 C C . PRO A 1 200 ? 15.420 -14.741 26.546 1.00 36.25 327 PRO A C 1
ATOM 1532 O O . PRO A 1 200 ? 16.303 -14.153 25.858 1.00 31.57 327 PRO A O 1
ATOM 1536 N N . HIS A 1 201 ? 15.596 -15.926 27.127 1.00 38.82 328 HIS A N 1
ATOM 1537 C CA . HIS A 1 201 ? 16.801 -16.742 26.916 1.00 42.15 328 HIS A CA 1
ATOM 1538 C C . HIS A 1 201 ? 16.373 -18.135 26.481 1.00 44.98 328 HIS A C 1
ATOM 1539 O O . HIS A 1 201 ? 15.324 -18.657 26.951 1.00 35.68 328 HIS A O 1
ATOM 1546 N N . ARG A 1 202 ? 17.230 -18.706 25.641 1.00 47.52 329 ARG A N 1
ATOM 1547 C CA . ARG A 1 202 ? 17.180 -20.088 25.223 1.00 56.39 329 ARG A CA 1
ATOM 1548 C C . ARG A 1 202 ? 17.830 -20.831 26.312 1.00 57.43 329 ARG A C 1
ATOM 1549 O O . ARG A 1 202 ? 19.031 -20.886 26.432 1.00 71.20 329 ARG A O 1
ATOM 1557 N N . LEU A 1 203 ? 17.007 -21.394 27.120 1.00 45.23 330 LEU A N 1
ATOM 1558 C CA . LEU A 1 203 ? 17.447 -22.097 28.346 1.00 43.65 330 LEU A CA 1
ATOM 1559 C C . LEU A 1 203 ? 16.992 -21.478 29.658 1.00 36.69 330 LEU A C 1
ATOM 1560 O O . LEU A 1 203 ? 17.452 -20.392 30.125 1.00 32.92 330 LEU A O 1
ATOM 1565 N N . ALA A 1 204 ? 16.059 -22.207 30.245 1.00 27.87 331 ALA A N 1
ATOM 1566 C CA . ALA A 1 204 ? 15.281 -21.760 31.347 1.00 29.74 331 ALA A CA 1
ATOM 1567 C C . ALA A 1 204 ? 16.127 -21.208 32.453 1.00 32.29 331 ALA A C 1
ATOM 1568 O O . ALA A 1 204 ? 15.676 -20.297 33.156 1.00 30.03 331 ALA A O 1
ATOM 1570 N N . GLN A 1 205 ? 17.321 -21.770 32.643 1.00 28.57 332 GLN A N 1
ATOM 1571 C CA . GLN A 1 205 ? 18.115 -21.387 33.798 1.00 38.06 332 GLN A CA 1
ATOM 1572 C C . GLN A 1 205 ? 18.231 -19.833 33.880 1.00 42.04 332 GLN A C 1
ATOM 1573 O O . GLN A 1 205 ? 17.801 -19.209 34.863 1.00 39.32 332 GLN A O 1
ATOM 1579 N N . TYR A 1 206 ? 18.702 -19.250 32.780 1.00 35.02 333 TYR A N 1
ATOM 1580 C CA . TYR A 1 206 ? 18.804 -17.769 32.584 1.00 35.60 333 TYR A CA 1
ATOM 1581 C C . TYR A 1 206 ? 17.435 -17.071 32.373 1.00 29.63 333 TYR A C 1
ATOM 1582 O O . TYR A 1 206 ? 17.249 -15.964 32.865 1.00 31.10 333 TYR A O 1
ATOM 1591 N N . ASP A 1 207 ? 16.506 -17.709 31.658 1.00 24.52 334 ASP A N 1
ATOM 1592 C CA . ASP A 1 207 ? 15.200 -17.134 31.251 1.00 23.91 334 ASP A CA 1
ATOM 1593 C C . ASP A 1 207 ? 14.364 -16.708 32.470 1.00 23.17 334 ASP A C 1
ATOM 1594 O O . ASP A 1 207 ? 13.547 -15.718 32.413 1.00 22.06 334 ASP A O 1
ATOM 1599 N N . ASN A 1 208 ? 14.536 -17.478 33.566 1.00 18.78 335 ASN A N 1
ATOM 1600 C CA . ASN A 1 208 ? 13.781 -17.252 34.791 1.00 19.30 335 ASN A CA 1
ATOM 1601 C C . ASN A 1 208 ? 14.231 -16.044 35.639 1.00 16.61 335 ASN A C 1
ATOM 1602 O O . ASN A 1 208 ? 13.498 -15.633 36.597 1.00 14.33 335 ASN A O 1
ATOM 1607 N N . LEU A 1 209 ? 15.431 -15.533 35.325 1.00 14.37 336 LEU A N 1
ATOM 1608 C CA . LEU A 1 209 ? 16.043 -14.530 36.155 1.00 15.03 336 LEU A CA 1
ATOM 1609 C C . LEU A 1 209 ? 16.295 -13.265 35.344 1.00 12.87 336 LEU A C 1
ATOM 1610 O O . LEU A 1 209 ? 16.352 -13.322 34.133 1.00 13.64 336 LEU A O 1
ATOM 1615 N N . TRP A 1 210 ? 16.447 -12.169 36.053 1.00 12.71 337 TRP A N 1
ATOM 1616 C CA . TRP A 1 210 ? 16.743 -10.922 35.419 1.00 12.87 337 TRP A CA 1
ATOM 1617 C C . TRP A 1 210 ? 18.249 -10.912 35.176 1.00 14.88 337 TRP A C 1
ATOM 1618 O O . TRP A 1 210 ? 19.025 -11.306 36.075 1.00 16.75 337 TRP A O 1
ATOM 1629 N N . ARG A 1 211 ? 18.671 -10.321 34.068 1.00 15.45 338 ARG A N 1
ATOM 1630 C CA . ARG A 1 211 ? 20.090 -10.222 33.724 1.00 15.78 338 ARG A CA 1
ATOM 1631 C C . ARG A 1 211 ? 20.654 -8.898 34.153 1.00 17.44 338 ARG A C 1
ATOM 1632 O O . ARG A 1 211 ? 20.054 -7.801 33.968 1.00 15.83 338 ARG A O 1
ATOM 1636 N N . LEU A 1 212 ? 21.826 -8.925 34.721 1.00 15.51 339 LEU A N 1
ATOM 1637 C CA . LEU A 1 212 ? 22.502 -7.721 35.057 1.00 16.39 339 LEU A CA 1
ATOM 1638 C C . LEU A 1 212 ? 23.016 -7.053 33.782 1.00 16.64 339 LEU A C 1
ATOM 1639 O O . LEU A 1 212 ? 23.638 -7.652 32.992 1.00 18.48 339 LEU A O 1
ATOM 1644 N N . SER A 1 213 ? 22.715 -5.820 33.587 1.00 17.02 340 SER A N 1
ATOM 1645 C CA . SER A 1 213 ? 23.183 -5.051 32.437 1.00 19.25 340 SER A CA 1
ATOM 1646 C C . SER A 1 213 ? 24.700 -4.741 32.594 1.00 19.05 340 SER A C 1
ATOM 1647 O O . SER A 1 213 ? 25.090 -4.148 33.540 1.00 18.33 340 SER A O 1
ATOM 1650 N N . LEU A 1 214 ? 25.493 -5.242 31.714 1.00 19.38 341 LEU A N 1
ATOM 1651 C CA . LEU A 1 214 ? 26.978 -5.101 31.758 1.00 23.67 341 LEU A CA 1
ATOM 1652 C C . LEU A 1 214 ? 27.539 -4.096 30.763 1.00 17.81 341 LEU A C 1
ATOM 1653 O O . LEU A 1 214 ? 28.665 -3.590 30.970 1.00 16.58 341 LEU A O 1
ATOM 1658 N N . ARG A 1 215 ? 26.799 -3.827 29.698 1.00 16.13 342 ARG A N 1
ATOM 1659 C CA . ARG A 1 215 ? 27.368 -3.058 28.601 1.00 17.08 342 ARG A CA 1
ATOM 1660 C C . ARG A 1 215 ? 27.778 -1.629 29.014 1.00 17.59 342 ARG A C 1
ATOM 1661 O O . ARG A 1 215 ? 28.894 -1.168 28.678 1.00 15.19 342 ARG A O 1
ATOM 1669 N N . PRO A 1 216 ? 26.884 -0.908 29.684 1.00 17.97 343 PRO A N 1
ATOM 1670 C CA . PRO A 1 216 ? 27.270 0.481 29.987 1.00 19.71 343 PRO A CA 1
ATOM 1671 C C . PRO A 1 216 ? 28.564 0.561 30.839 1.00 18.77 343 PRO A C 1
ATOM 1672 O O . PRO A 1 216 ? 29.479 1.351 30.493 1.00 17.08 343 PRO A O 1
ATOM 1676 N N . ALA A 1 217 ? 28.744 -0.324 31.821 1.00 16.97 344 ALA A N 1
ATOM 1677 C CA . ALA A 1 217 ? 29.981 -0.279 32.657 1.00 18.83 344 ALA A CA 1
ATOM 1678 C C . ALA A 1 217 ? 31.227 -0.728 31.927 1.00 19.49 344 ALA A C 1
ATOM 1679 O O . ALA A 1 217 ? 32.288 -0.124 32.102 1.00 13.65 344 ALA A O 1
ATOM 1681 N N . GLU A 1 218 ? 31.110 -1.797 31.096 1.00 16.61 345 GLU A N 1
ATOM 1682 C CA . GLU A 1 218 ? 32.248 -2.255 30.291 1.00 18.78 345 GLU A CA 1
ATOM 1683 C C . GLU A 1 218 ? 32.739 -1.193 29.337 1.00 15.23 345 GLU A C 1
ATOM 1684 O O . GLU A 1 218 ? 33.933 -0.980 29.200 1.00 15.65 345 GLU A O 1
ATOM 1690 N N . THR A 1 219 ? 31.833 -0.571 28.630 1.00 14.30 346 THR A N 1
ATOM 1691 C CA . THR A 1 219 ? 32.238 0.389 27.598 1.00 16.00 346 THR A CA 1
ATOM 1692 C C . THR A 1 219 ? 32.713 1.713 28.257 1.00 17.97 346 THR A C 1
ATOM 1693 O O . THR A 1 219 ? 33.617 2.345 27.752 1.00 17.55 346 THR A O 1
ATOM 1697 N N . ALA A 1 220 ? 32.152 2.077 29.416 1.00 17.84 347 ALA A N 1
ATOM 1698 C CA . ALA A 1 220 ? 32.659 3.245 30.186 1.00 16.58 347 ALA A CA 1
ATOM 1699 C C . ALA A 1 220 ? 34.087 2.977 30.596 1.00 15.51 347 ALA A C 1
ATOM 1700 O O . ALA A 1 220 ? 34.922 3.867 30.410 1.00 17.02 347 ALA A O 1
ATOM 1702 N N . ARG A 1 221 ? 34.422 1.763 31.039 1.00 16.19 348 ARG A N 1
ATOM 1703 C CA . ARG A 1 221 ? 35.841 1.460 31.377 1.00 17.46 348 ARG A CA 1
ATOM 1704 C C . ARG A 1 221 ? 36.756 1.606 30.191 1.00 16.78 348 ARG A C 1
ATOM 1705 O O . ARG A 1 221 ? 37.826 2.234 30.232 1.00 14.33 348 ARG A O 1
ATOM 1713 N N . LEU A 1 222 ? 36.317 1.097 29.052 1.00 15.03 349 LEU A N 1
ATOM 1714 C CA . LEU A 1 222 ? 37.117 1.180 27.863 1.00 15.36 349 LEU A CA 1
ATOM 1715 C C . LEU A 1 222 ? 37.318 2.624 27.403 1.00 14.61 349 LEU A C 1
ATOM 1716 O O . LEU A 1 222 ? 38.414 3.042 26.975 1.00 15.82 349 LEU A O 1
ATOM 1721 N N . ARG A 1 223 ? 36.263 3.373 27.412 1.00 14.76 350 ARG A N 1
ATOM 1722 C CA . ARG A 1 223 ? 36.335 4.795 27.010 1.00 17.98 350 ARG A CA 1
ATOM 1723 C C . ARG A 1 223 ? 37.241 5.626 27.935 1.00 19.36 350 ARG A C 1
ATOM 1724 O O . ARG A 1 223 ? 38.040 6.422 27.422 1.00 18.99 350 ARG A O 1
ATOM 1732 N N . ALA A 1 224 ? 37.175 5.371 29.241 1.00 19.24 351 ALA A N 1
ATOM 1733 C CA . ALA A 1 224 ? 38.100 6.015 30.229 1.00 20.77 351 ALA A CA 1
ATOM 1734 C C . ALA A 1 224 ? 39.527 5.674 29.999 1.00 21.06 351 ALA A C 1
ATOM 1735 O O . ALA A 1 224 ? 40.366 6.599 30.051 1.00 20.77 351 ALA A O 1
ATOM 1737 N N . LEU A 1 225 ? 39.838 4.386 29.761 1.00 19.06 352 LEU A N 1
ATOM 1738 C CA . LEU A 1 225 ? 41.188 4.010 29.445 1.00 20.19 352 LEU A CA 1
ATOM 1739 C C . LEU A 1 225 ? 41.684 4.754 28.219 1.00 21.03 352 LEU A C 1
ATOM 1740 O O . LEU A 1 225 ? 42.789 5.280 28.236 1.00 20.04 352 LEU A O 1
ATOM 1745 N N . ASP A 1 226 ? 40.913 4.767 27.127 1.00 20.71 353 ASP A N 1
ATOM 1746 C CA . ASP A 1 226 ? 41.398 5.472 25.914 1.00 21.34 353 ASP A CA 1
ATOM 1747 C C . ASP A 1 226 ? 41.470 7.030 26.060 1.00 23.22 353 ASP A C 1
ATOM 1748 O O . ASP A 1 226 ? 42.304 7.671 25.404 1.00 22.71 353 ASP A O 1
ATOM 1753 N N . GLN A 1 227 ? 40.641 7.596 26.898 1.00 24.82 354 GLN A N 1
ATOM 1754 C CA . GLN A 1 227 ? 40.614 9.034 27.035 1.00 29.11 354 GLN A CA 1
ATOM 1755 C C . GLN A 1 227 ? 41.908 9.564 27.664 1.00 27.68 354 GLN A C 1
ATOM 1756 O O . GLN A 1 227 ? 42.391 10.618 27.346 1.00 29.06 354 GLN A O 1
ATOM 1762 N N . ALA A 1 228 ? 42.436 8.807 28.583 1.00 25.23 355 ALA A N 1
ATOM 1763 C CA . ALA A 1 228 ? 43.596 9.217 29.352 1.00 25.09 355 ALA A CA 1
ATOM 1764 C C . ALA A 1 228 ? 44.848 9.310 28.505 1.00 28.80 355 ALA A C 1
ATOM 1765 O O . ALA A 1 228 ? 45.671 10.207 28.757 1.00 29.59 355 ALA A O 1
ATOM 1767 N N . ASP A 1 229 ? 44.991 8.425 27.499 1.00 26.90 356 ASP A N 1
ATOM 1768 C CA . ASP A 1 229 ? 46.230 8.359 26.681 1.00 25.22 356 ASP A CA 1
ATOM 1769 C C . ASP A 1 229 ? 46.017 8.359 25.141 1.00 26.26 356 ASP A C 1
ATOM 1770 O O . ASP A 1 229 ? 46.959 8.161 24.407 1.00 21.52 356 ASP A O 1
ATOM 1775 N N . SER A 1 230 ? 44.789 8.622 24.686 1.00 21.31 357 SER A N 1
ATOM 1776 C CA . SER A 1 230 ? 44.400 8.498 23.241 1.00 24.96 357 SER A CA 1
ATOM 1777 C C . SER A 1 230 ? 44.832 7.165 22.666 1.00 20.41 357 SER A C 1
ATOM 1778 O O . SER A 1 230 ? 45.384 7.112 21.563 1.00 20.46 357 SER A O 1
ATOM 1781 N N . GLY A 1 231 ? 44.605 6.101 23.423 1.00 17.98 358 GLY A N 1
ATOM 1782 C CA . GLY A 1 231 ? 45.154 4.790 23.081 1.00 18.37 358 GLY A CA 1
ATOM 1783 C C . GLY A 1 231 ? 44.209 4.111 22.050 1.00 17.63 358 GLY A C 1
ATOM 1784 O O . GLY A 1 231 ? 43.089 4.634 21.765 1.00 16.60 358 GLY A O 1
ATOM 1785 N N . CYS A 1 232 ? 44.655 2.953 21.595 1.00 14.73 359 CYS A N 1
ATOM 1786 C CA . CYS A 1 232 ? 44.048 2.240 20.504 1.00 16.67 359 CYS A CA 1
ATOM 1787 C C . CYS A 1 232 ? 43.196 1.067 20.944 1.00 14.35 359 CYS A C 1
ATOM 1788 O O . CYS A 1 232 ? 42.955 0.200 20.171 1.00 14.19 359 CYS A O 1
ATOM 1791 N N . ARG A 1 233 ? 42.771 1.062 22.203 1.00 30.00 360 ARG A N 1
ATOM 1792 C CA . ARG A 1 233 ? 41.989 -0.054 22.689 1.00 30.00 360 ARG A CA 1
ATOM 1793 C C . ARG A 1 233 ? 40.631 -0.249 21.934 1.00 30.00 360 ARG A C 1
ATOM 1794 O O . ARG A 1 233 ? 40.258 -1.353 21.547 1.00 30.00 360 ARG A O 1
ATOM 1802 N N . SER A 1 234 ? 39.929 0.851 21.743 1.00 12.63 361 SER A N 1
ATOM 1803 C CA . SER A 1 234 ? 38.639 0.818 21.031 1.00 12.72 361 SER A CA 1
ATOM 1804 C C . SER A 1 234 ? 38.856 0.401 19.593 1.00 12.97 361 SER A C 1
ATOM 1805 O O . SER A 1 234 ? 38.002 -0.274 18.995 1.00 11.03 361 SER A O 1
ATOM 1808 N N . LEU A 1 235 ? 39.928 0.911 18.971 1.00 12.21 362 LEU A N 1
ATOM 1809 C CA . LEU A 1 235 ? 40.232 0.627 17.602 1.00 13.85 362 LEU A CA 1
ATOM 1810 C C . LEU A 1 235 ? 40.493 -0.886 17.443 1.00 14.02 362 LEU A C 1
ATOM 1811 O O . LEU A 1 235 ? 39.940 -1.511 16.490 1.00 11.63 362 LEU A O 1
ATOM 1816 N N . CYS A 1 236 ? 41.251 -1.482 18.364 1.00 13.67 363 CYS A N 1
ATOM 1817 C CA . CYS A 1 236 ? 41.512 -2.903 18.331 1.00 13.08 363 CYS A CA 1
ATOM 1818 C C . CYS A 1 236 ? 40.177 -3.691 18.573 1.00 12.74 363 CYS A C 1
ATOM 1819 O O . CYS A 1 236 ? 39.867 -4.636 17.806 1.00 11.74 363 CYS A O 1
ATOM 1822 N N . LEU A 1 237 ? 39.350 -3.218 19.483 1.00 10.18 364 LEU A N 1
ATOM 1823 C CA . LEU A 1 237 ? 38.037 -3.867 19.698 1.00 9.82 364 LEU A CA 1
ATOM 1824 C C . LEU A 1 237 ? 37.218 -3.837 18.417 1.00 8.63 364 LEU A C 1
ATOM 1825 O O . LEU A 1 237 ? 36.599 -4.837 18.076 1.00 8.13 364 LEU A O 1
ATOM 1830 N N . LYS A 1 238 ? 37.176 -2.717 17.731 1.00 8.29 365 LYS A N 1
ATOM 1831 C CA . LYS A 1 238 ? 36.303 -2.567 16.561 1.00 8.30 365 LYS A CA 1
ATOM 1832 C C . LYS A 1 238 ? 36.782 -3.475 15.430 1.00 8.13 365 LYS A C 1
ATOM 1833 O O . LYS A 1 238 ? 35.973 -4.063 14.651 1.00 6.80 365 LYS A O 1
ATOM 1839 N N . ILE A 1 239 ? 38.087 -3.550 15.263 1.00 7.51 366 ILE A N 1
ATOM 1840 C CA . ILE A 1 239 ? 38.590 -4.479 14.317 1.00 9.03 366 ILE A CA 1
ATOM 1841 C C . ILE A 1 239 ? 38.182 -5.955 14.654 1.00 8.74 366 ILE A C 1
ATOM 1842 O O . ILE A 1 239 ? 37.747 -6.696 13.741 1.00 7.78 366 ILE A O 1
ATOM 1847 N N . LEU A 1 240 ? 38.321 -6.371 15.902 1.00 8.09 367 LEU A N 1
ATOM 1848 C CA . LEU A 1 240 ? 37.919 -7.688 16.299 1.00 8.45 367 LEU A CA 1
ATOM 1849 C C . LEU A 1 240 ? 36.376 -7.896 16.051 1.00 7.39 367 LEU A C 1
ATOM 1850 O O . LEU A 1 240 ? 35.980 -8.989 15.608 1.00 7.74 367 LEU A O 1
ATOM 1855 N N . LYS A 1 241 ? 35.586 -6.921 16.388 1.00 6.48 368 LYS A N 1
ATOM 1856 C CA . LYS A 1 241 ? 34.100 -7.006 16.154 1.00 6.72 368 LYS A CA 1
ATOM 1857 C C . LYS A 1 241 ? 33.799 -7.191 14.644 1.00 6.67 368 LYS A C 1
ATOM 1858 O O . LYS A 1 241 ? 32.973 -7.997 14.275 1.00 7.09 368 LYS A O 1
ATOM 1864 N N . ALA A 1 242 ? 34.505 -6.468 13.778 1.00 7.13 369 ALA A N 1
ATOM 1865 C CA . ALA A 1 242 ? 34.266 -6.486 12.345 1.00 7.35 369 ALA A CA 1
ATOM 1866 C C . ALA A 1 242 ? 34.669 -7.874 11.768 1.00 8.29 369 ALA A C 1
ATOM 1867 O O . ALA A 1 242 ? 33.899 -8.498 10.974 1.00 8.46 369 ALA A O 1
ATOM 1869 N N . ILE A 1 243 ? 35.774 -8.416 12.260 1.00 7.18 370 ILE A N 1
ATOM 1870 C CA . ILE A 1 243 ? 36.195 -9.821 11.944 1.00 8.44 370 ILE A CA 1
ATOM 1871 C C . ILE A 1 243 ? 35.158 -10.823 12.299 1.00 9.08 370 ILE A C 1
ATOM 1872 O O . ILE A 1 243 ? 34.739 -11.625 11.430 1.00 9.29 370 ILE A O 1
ATOM 1877 N N . CYS A 1 244 ? 34.622 -10.736 13.522 1.00 9.39 371 CYS A N 1
ATOM 1878 C CA . CYS A 1 244 ? 33.604 -11.684 13.998 1.00 11.54 371 CYS A CA 1
ATOM 1879 C C . CYS A 1 244 ? 32.297 -11.486 13.256 1.00 11.24 371 CYS A C 1
ATOM 1880 O O . CYS A 1 244 ? 31.646 -12.484 12.916 1.00 12.32 371 CYS A O 1
ATOM 1883 N N . LYS A 1 245 ? 32.004 -10.245 12.843 1.00 10.36 372 LYS A N 1
ATOM 1884 C CA . LYS A 1 245 ? 30.797 -9.960 12.121 1.00 13.09 372 LYS A CA 1
ATOM 1885 C C . LYS A 1 245 ? 30.887 -10.472 10.629 1.00 15.74 372 LYS A C 1
ATOM 1886 O O . LYS A 1 245 ? 29.870 -10.825 10.007 1.00 14.97 372 LYS A O 1
ATOM 1892 N N . SER A 1 246 ? 32.089 -10.569 10.133 1.00 13.60 373 SER A N 1
ATOM 1893 C CA . SER A 1 246 ? 32.390 -10.800 8.746 1.00 16.04 373 SER A CA 1
ATOM 1894 C C . SER A 1 246 ? 32.686 -12.290 8.485 1.00 18.55 373 SER A C 1
ATOM 1895 O O . SER A 1 246 ? 32.715 -12.652 7.349 1.00 18.62 373 SER A O 1
ATOM 1898 N N . THR A 1 247 ? 32.928 -13.087 9.512 1.00 16.68 374 THR A N 1
ATOM 1899 C CA . THR A 1 247 ? 33.441 -14.416 9.465 1.00 18.90 374 THR A CA 1
ATOM 1900 C C . THR A 1 247 ? 32.462 -15.359 10.177 1.00 19.72 374 THR A C 1
ATOM 1901 O O . THR A 1 247 ? 32.430 -15.397 11.428 1.00 15.99 374 THR A O 1
ATOM 1905 N N . PRO A 1 248 ? 31.711 -16.185 9.404 1.00 23.07 375 PRO A N 1
ATOM 1906 C CA . PRO A 1 248 ? 30.683 -17.070 10.015 1.00 22.99 375 PRO A CA 1
ATOM 1907 C C . PRO A 1 248 ? 31.070 -17.822 11.266 1.00 22.80 375 PRO A C 1
ATOM 1908 O O . PRO A 1 248 ? 30.328 -17.727 12.234 1.00 20.07 375 PRO A O 1
ATOM 1912 N N . ALA A 1 249 ? 32.208 -18.528 11.356 1.00 20.97 376 ALA A N 1
ATOM 1913 C CA . ALA A 1 249 ? 32.569 -19.226 12.659 1.00 23.91 376 ALA A CA 1
ATOM 1914 C C . ALA A 1 249 ? 32.706 -18.272 13.825 1.00 24.23 376 ALA A C 1
ATOM 1915 O O . ALA A 1 249 ? 32.128 -18.427 14.961 1.00 27.07 376 ALA A O 1
ATOM 1917 N N . LEU A 1 250 ? 33.319 -17.144 13.516 1.00 17.89 377 LEU A N 1
ATOM 1918 C CA . LEU A 1 250 ? 33.626 -16.196 14.559 1.00 15.51 377 LEU A CA 1
ATOM 1919 C C . LEU A 1 250 ? 32.408 -15.350 14.955 1.00 15.59 377 LEU A C 1
ATOM 1920 O O . LEU A 1 250 ? 32.496 -14.744 15.993 1.00 12.68 377 LEU A O 1
ATOM 1925 N N . GLY A 1 251 ? 31.312 -15.412 14.217 1.00 16.83 378 GLY A N 1
ATOM 1926 C CA . GLY A 1 251 ? 30.073 -14.707 14.620 1.00 18.62 378 GLY A CA 1
ATOM 1927 C C . GLY A 1 251 ? 29.438 -15.166 15.915 1.00 17.32 378 GLY A C 1
ATOM 1928 O O . GLY A 1 251 ? 28.545 -14.481 16.424 1.00 15.26 378 GLY A O 1
ATOM 1929 N N . HIS A 1 252 ? 29.838 -16.323 16.445 1.00 16.89 379 HIS A N 1
ATOM 1930 C CA . HIS A 1 252 ? 29.307 -16.783 17.726 1.00 19.35 379 HIS A CA 1
ATOM 1931 C C . HIS A 1 252 ? 30.027 -16.086 18.909 1.00 17.54 379 HIS A C 1
ATOM 1932 O O . HIS A 1 252 ? 29.553 -16.176 20.058 1.00 19.14 379 HIS A O 1
ATOM 1939 N N . LEU A 1 253 ? 31.099 -15.356 18.626 1.00 13.27 380 LEU A N 1
ATOM 1940 C CA . LEU A 1 253 ? 31.665 -14.447 19.627 1.00 14.10 380 LEU A CA 1
ATOM 1941 C C . LEU A 1 253 ? 30.795 -13.177 19.724 1.00 14.90 380 LEU A C 1
ATOM 1942 O O . LEU A 1 253 ? 30.320 -12.664 18.751 1.00 15.85 380 LEU A O 1
ATOM 1947 N N . THR A 1 254 ? 30.601 -12.680 20.935 1.00 12.97 381 THR A N 1
ATOM 1948 C CA . THR A 1 254 ? 29.852 -11.440 21.156 1.00 13.17 381 THR A CA 1
ATOM 1949 C C . THR A 1 254 ? 30.708 -10.180 21.378 1.00 11.71 381 THR A C 1
ATOM 1950 O O . THR A 1 254 ? 31.869 -10.255 21.780 1.00 9.64 381 THR A O 1
ATOM 1954 N N . ALA A 1 255 ? 30.118 -9.015 21.198 1.00 10.88 382 ALA A N 1
ATOM 1955 C CA . ALA A 1 255 ? 30.779 -7.809 21.538 1.00 11.48 382 ALA A CA 1
ATOM 1956 C C . ALA A 1 255 ? 31.259 -7.775 23.019 1.00 11.50 382 ALA A C 1
ATOM 1957 O O . ALA A 1 255 ? 32.333 -7.253 23.261 1.00 12.36 382 ALA A O 1
ATOM 1959 N N . SER A 1 256 ? 30.440 -8.262 23.930 1.00 10.65 383 SER A N 1
ATOM 1960 C CA . SER A 1 256 ? 30.766 -8.290 25.347 1.00 11.15 383 SER A CA 1
ATOM 1961 C C . SER A 1 256 ? 31.939 -9.192 25.559 1.00 11.10 383 SER A C 1
ATOM 1962 O O . SER A 1 256 ? 32.871 -8.791 26.263 1.00 10.62 383 SER A O 1
ATOM 1965 N N . GLN A 1 257 ? 31.967 -10.372 24.959 1.00 10.04 384 GLN A N 1
ATOM 1966 C CA . GLN A 1 257 ? 33.136 -11.226 25.107 1.00 9.83 384 GLN A CA 1
ATOM 1967 C C . GLN A 1 257 ? 34.418 -10.517 24.587 1.00 9.80 384 GLN A C 1
ATOM 1968 O O . GLN A 1 257 ? 35.469 -10.499 25.258 1.00 9.77 384 GLN A O 1
ATOM 1974 N N . LEU A 1 258 ? 34.358 -9.956 23.367 1.00 9.42 385 LEU A N 1
ATOM 1975 C CA . LEU A 1 258 ? 35.543 -9.315 22.775 1.00 9.73 385 LEU A CA 1
ATOM 1976 C C . LEU A 1 258 ? 36.007 -8.115 23.627 1.00 10.44 385 LEU A C 1
ATOM 1977 O O . LEU A 1 258 ? 37.197 -7.897 23.819 1.00 10.56 385 LEU A O 1
ATOM 1982 N N . THR A 1 259 ? 35.043 -7.377 24.187 1.00 10.02 386 THR A N 1
ATOM 1983 C CA . THR A 1 259 ? 35.341 -6.204 24.940 1.00 10.52 386 THR A CA 1
ATOM 1984 C C . THR A 1 259 ? 36.089 -6.658 26.212 1.00 12.00 386 THR A C 1
ATOM 1985 O O . THR A 1 259 ? 37.051 -5.956 26.616 1.00 10.95 386 THR A O 1
ATOM 1989 N N . ASN A 1 260 ? 35.699 -7.775 26.816 1.00 10.66 387 ASN A N 1
ATOM 1990 C CA . ASN A 1 260 ? 36.337 -8.227 28.063 1.00 11.42 387 ASN A CA 1
ATOM 1991 C C . ASN A 1 260 ? 37.722 -8.787 27.731 1.00 12.91 387 ASN A C 1
ATOM 1992 O O . ASN A 1 260 ? 38.625 -8.662 28.548 1.00 12.93 387 ASN A O 1
ATOM 1997 N N . VAL A 1 261 ? 37.903 -9.331 26.536 1.00 11.38 388 VAL A N 1
ATOM 1998 C CA . VAL A 1 261 ? 39.236 -9.759 26.136 1.00 12.33 388 VAL A CA 1
ATOM 1999 C C . VAL A 1 261 ? 40.164 -8.581 26.123 1.00 12.27 388 VAL A C 1
ATOM 2000 O O . VAL A 1 261 ? 41.373 -8.662 26.613 1.00 12.44 388 VAL A O 1
ATOM 2004 N N . ILE A 1 262 ? 39.688 -7.489 25.521 1.00 10.86 389 ILE A N 1
ATOM 2005 C CA . ILE A 1 262 ? 40.466 -6.237 25.491 1.00 13.67 389 ILE A CA 1
ATOM 2006 C C . ILE A 1 262 ? 40.716 -5.628 26.873 1.00 13.72 389 ILE A C 1
ATOM 2007 O O . ILE A 1 262 ? 41.858 -5.214 27.197 1.00 14.64 389 ILE A O 1
ATOM 2012 N N . LEU A 1 263 ? 39.699 -5.593 27.702 1.00 13.71 390 LEU A N 1
ATOM 2013 C CA . LEU A 1 263 ? 39.861 -5.095 29.088 1.00 14.61 390 LEU A CA 1
ATOM 2014 C C . LEU A 1 263 ? 40.849 -5.939 29.888 1.00 15.84 390 LEU A C 1
ATOM 2015 O O . LEU A 1 263 ? 41.662 -5.338 30.596 1.00 18.03 390 LEU A O 1
ATOM 2020 N N . HIS A 1 264 ? 40.832 -7.270 29.774 1.00 15.47 391 HIS A N 1
ATOM 2021 C CA . HIS A 1 264 ? 41.858 -8.092 30.404 1.00 18.91 391 HIS A CA 1
ATOM 2022 C C . HIS A 1 264 ? 43.277 -7.766 29.861 1.00 19.45 391 HIS A C 1
ATOM 2023 O O . HIS A 1 264 ? 44.232 -7.734 30.631 1.00 19.82 391 HIS A O 1
ATOM 2030 N N . LEU A 1 265 ? 43.405 -7.533 28.565 1.00 15.49 392 LEU A N 1
ATOM 2031 C CA . LEU A 1 265 ? 44.667 -7.187 27.981 1.00 17.73 392 LEU A CA 1
ATOM 2032 C C . LEU A 1 265 ? 45.149 -5.807 28.455 1.00 18.59 392 LEU A C 1
ATOM 2033 O O . LEU A 1 265 ? 46.387 -5.644 28.666 1.00 19.71 392 LEU A O 1
ATOM 2038 N N . ALA A 1 266 ? 44.229 -4.829 28.635 1.00 16.13 393 ALA A N 1
ATOM 2039 C CA . ALA A 1 266 ? 44.570 -3.507 29.125 1.00 18.51 393 ALA A CA 1
ATOM 2040 C C . ALA A 1 266 ? 45.047 -3.563 30.562 1.00 22.15 393 ALA A C 1
ATOM 2041 O O . ALA A 1 266 ? 45.840 -2.708 30.991 1.00 21.60 393 ALA A O 1
ATOM 2043 N N . GLN A 1 267 ? 44.651 -4.589 31.313 1.00 23.00 394 GLN A N 1
ATOM 2044 C CA . GLN A 1 267 ? 45.195 -4.786 32.664 1.00 27.25 394 GLN A CA 1
ATOM 2045 C C . GLN A 1 267 ? 46.647 -5.274 32.658 1.00 29.67 394 GLN A C 1
ATOM 2046 O O . GLN A 1 267 ? 47.309 -5.130 33.654 1.00 30.04 394 GLN A O 1
ATOM 2052 N N . GLU A 1 268 ? 47.103 -5.908 31.590 1.00 27.99 395 GLU A N 1
ATOM 2053 C CA . GLU A 1 268 ? 48.465 -6.450 31.469 1.00 28.82 395 GLU A CA 1
ATOM 2054 C C . GLU A 1 268 ? 49.395 -5.576 30.649 1.00 33.43 395 GLU A C 1
ATOM 2055 O O . GLU A 1 268 ? 50.627 -5.703 30.755 1.00 30.18 395 GLU A O 1
ATOM 2061 N N . GLU A 1 269 ? 48.850 -4.733 29.771 1.00 25.55 396 GLU A N 1
ATOM 2062 C CA . GLU A 1 269 ? 49.665 -3.964 28.863 1.00 26.07 396 GLU A CA 1
ATOM 2063 C C . GLU A 1 269 ? 49.290 -2.533 29.011 1.00 27.44 396 GLU A C 1
ATOM 2064 O O . GLU A 1 269 ? 48.134 -2.183 28.774 1.00 23.79 396 GLU A O 1
ATOM 2070 N N . ALA A 1 270 ? 50.230 -1.694 29.474 1.00 25.51 397 ALA A N 1
ATOM 2071 C CA . ALA A 1 270 ? 49.968 -0.254 29.613 1.00 28.10 397 ALA A CA 1
ATOM 2072 C C . ALA A 1 270 ? 50.048 0.509 28.312 1.00 23.72 397 ALA A C 1
ATOM 2073 O O . ALA A 1 270 ? 49.409 1.533 28.200 1.00 23.37 397 ALA A O 1
ATOM 2075 N N . ASP A 1 271 ? 50.816 0.034 27.338 1.00 23.03 398 ASP A N 1
ATOM 2076 C CA . ASP A 1 271 ? 51.075 0.787 26.115 1.00 24.22 398 ASP A CA 1
ATOM 2077 C C . ASP A 1 271 ? 50.142 0.340 24.986 1.00 19.43 398 ASP A C 1
ATOM 2078 O O . ASP A 1 271 ? 50.244 -0.745 24.548 1.00 19.32 398 ASP A O 1
ATOM 2083 N N . TRP A 1 272 ? 49.305 1.263 24.560 1.00 19.57 399 TRP A N 1
ATOM 2084 C CA . TRP A 1 272 ? 48.300 1.092 23.489 1.00 20.68 399 TRP A CA 1
ATOM 2085 C C . TRP A 1 272 ? 48.414 2.299 22.627 1.00 21.95 399 TRP A C 1
ATOM 2086 O O . TRP A 1 272 ? 47.426 2.809 22.030 1.00 19.51 399 TRP A O 1
ATOM 2097 N N . SER A 1 273 ? 49.667 2.775 22.441 1.00 20.52 400 SER A N 1
ATOM 2098 C CA . SER A 1 273 ? 49.871 3.808 21.445 1.00 21.29 400 SER A CA 1
ATOM 2099 C C . SER A 1 273 ? 49.576 3.263 19.989 1.00 21.49 400 SER A C 1
ATOM 2100 O O . SER A 1 273 ? 49.660 2.054 19.736 1.00 22.27 400 SER A O 1
ATOM 2103 N N . PRO A 1 274 ? 49.288 4.141 19.022 1.00 25.87 401 PRO A N 1
ATOM 2104 C CA . PRO A 1 274 ? 48.828 3.652 17.674 1.00 26.00 401 PRO A CA 1
ATOM 2105 C C . PRO A 1 274 ? 49.723 2.583 17.038 1.00 28.88 401 PRO A C 1
ATOM 2106 O O . PRO A 1 274 ? 49.229 1.662 16.372 1.00 22.97 401 PRO A O 1
ATOM 2110 N N . ASP A 1 275 ? 51.046 2.716 17.229 1.00 22.48 402 ASP A N 1
ATOM 2111 C CA . ASP A 1 275 ? 51.971 1.747 16.675 1.00 25.43 402 ASP A CA 1
ATOM 2112 C C . ASP A 1 275 ? 51.919 0.340 17.295 1.00 19.60 402 ASP A C 1
ATOM 2113 O O . ASP A 1 275 ? 52.439 -0.579 16.699 1.00 21.93 402 ASP A O 1
ATOM 2118 N N . MET A 1 276 ? 51.294 0.160 18.459 1.00 19.49 403 MET A N 1
ATOM 2119 C CA . MET A 1 276 ? 51.130 -1.189 19.103 1.00 19.79 403 MET A CA 1
ATOM 2120 C C . MET A 1 276 ? 49.884 -1.983 18.617 1.00 17.69 403 MET A C 1
ATOM 2121 O O . MET A 1 276 ? 49.677 -3.083 19.043 1.00 18.30 403 MET A O 1
ATOM 2126 N N . LEU A 1 277 ? 49.109 -1.427 17.721 1.00 18.86 404 LEU A N 1
ATOM 2127 C CA . LEU A 1 277 ? 47.851 -2.131 17.254 1.00 17.42 404 LEU A CA 1
ATOM 2128 C C . LEU A 1 277 ? 48.082 -3.543 16.839 1.00 16.10 404 LEU A C 1
ATOM 2129 O O . LEU A 1 277 ? 47.415 -4.427 17.309 1.00 14.55 404 LEU A O 1
ATOM 2134 N N . ALA A 1 278 ? 49.024 -3.773 15.943 1.00 16.20 405 ALA A N 1
ATOM 2135 C CA . ALA A 1 278 ? 49.327 -5.110 15.481 1.00 19.02 405 ALA A CA 1
ATOM 2136 C C . ALA A 1 278 ? 49.696 -6.061 16.589 1.00 19.32 405 ALA A C 1
ATOM 2137 O O . ALA A 1 278 ? 49.167 -7.201 16.661 1.00 17.22 405 ALA A O 1
ATOM 2139 N N . ASP A 1 279 ? 50.585 -5.595 17.490 1.00 20.29 406 ASP A N 1
ATOM 2140 C CA . ASP A 1 279 ? 50.931 -6.381 18.621 1.00 21.01 406 ASP A CA 1
ATOM 2141 C C . ASP A 1 279 ? 49.750 -6.752 19.540 1.00 17.12 406 ASP A C 1
ATOM 2142 O O . ASP A 1 279 ? 49.610 -7.912 19.954 1.00 15.61 406 ASP A O 1
ATOM 2147 N N . ARG A 1 280 ? 48.977 -5.761 19.890 1.00 15.97 407 ARG A N 1
ATOM 2148 C CA . ARG A 1 280 ? 47.824 -5.963 20.737 1.00 15.91 407 ARG A CA 1
ATOM 2149 C C . ARG A 1 280 ? 46.770 -6.842 20.025 1.00 13.59 407 ARG A C 1
ATOM 2150 O O . ARG A 1 280 ? 46.212 -7.693 20.656 1.00 11.76 407 ARG A O 1
ATOM 2158 N N . PHE A 1 281 ? 46.586 -6.663 18.717 1.00 12.73 408 PHE A N 1
ATOM 2159 C CA . PHE A 1 281 ? 45.629 -7.519 17.964 1.00 13.18 408 PHE A CA 1
ATOM 2160 C C . PHE A 1 281 ? 46.011 -9.028 18.082 1.00 13.53 408 PHE A C 1
ATOM 2161 O O . PHE A 1 281 ? 45.207 -9.926 18.394 1.00 11.84 408 PHE A O 1
ATOM 2169 N N . LEU A 1 282 ? 47.320 -9.335 17.904 1.00 13.82 409 LEU A N 1
ATOM 2170 C CA . LEU A 1 282 ? 47.768 -10.680 18.035 1.00 14.60 409 LEU A CA 1
ATOM 2171 C C . LEU A 1 282 ? 47.668 -11.209 19.451 1.00 14.14 409 LEU A C 1
ATOM 2172 O O . LEU A 1 282 ? 47.329 -12.390 19.620 1.00 13.98 409 LEU A O 1
ATOM 2177 N N . GLN A 1 283 ? 47.894 -10.368 20.448 1.00 12.55 410 GLN A N 1
ATOM 2178 C CA . GLN A 1 283 ? 47.711 -10.789 21.812 1.00 14.75 410 GLN A CA 1
ATOM 2179 C C . GLN A 1 283 ? 46.233 -11.135 22.159 1.00 14.64 410 GLN A C 1
ATOM 2180 O O . GLN A 1 283 ? 45.948 -12.046 22.887 1.00 13.09 410 GLN A O 1
ATOM 2186 N N . ALA A 1 284 ? 45.347 -10.374 21.554 1.00 15.11 411 ALA A N 1
ATOM 2187 C CA . ALA A 1 284 ? 43.903 -10.604 21.705 1.00 14.51 411 ALA A CA 1
ATOM 2188 C C . ALA A 1 284 ? 43.518 -11.943 21.145 1.00 12.63 411 ALA A C 1
ATOM 2189 O O . ALA A 1 284 ? 42.766 -12.622 21.758 1.00 13.37 411 ALA A O 1
ATOM 2191 N N . LEU A 1 285 ? 44.017 -12.312 19.986 1.00 13.55 412 LEU A N 1
ATOM 2192 C CA . LEU A 1 285 ? 43.717 -13.602 19.390 1.00 13.09 412 LEU A CA 1
ATOM 2193 C C . LEU A 1 285 ? 44.189 -14.711 20.270 1.00 15.26 412 LEU A C 1
ATOM 2194 O O . LEU A 1 285 ? 43.428 -15.643 20.571 1.00 13.92 412 LEU A O 1
ATOM 2199 N N . ARG A 1 286 ? 45.445 -14.598 20.726 1.00 14.79 413 ARG A N 1
ATOM 2200 C CA . ARG A 1 286 ? 45.997 -15.580 21.636 1.00 16.51 413 ARG A CA 1
ATOM 2201 C C . ARG A 1 286 ? 45.288 -15.681 22.954 1.00 16.04 413 ARG A C 1
ATOM 2202 O O . ARG A 1 286 ? 45.090 -16.816 23.454 1.00 17.06 413 ARG A O 1
ATOM 2210 N N . GLY A 1 287 ? 44.856 -14.558 23.492 1.00 16.64 414 GLY A N 1
ATOM 2211 C CA . GLY A 1 287 ? 44.075 -14.502 24.725 1.00 16.28 414 GLY A CA 1
ATOM 2212 C C . GLY A 1 287 ? 42.720 -15.197 24.532 1.00 14.86 414 GLY A C 1
ATOM 2213 O O . GLY A 1 287 ? 42.338 -16.039 25.334 1.00 14.24 414 GLY A O 1
ATOM 2214 N N . LEU A 1 288 ? 42.042 -14.917 23.398 1.00 14.94 415 LEU A N 1
ATOM 2215 C CA . LEU A 1 288 ? 40.763 -15.601 23.125 1.00 15.40 415 LEU A CA 1
ATOM 2216 C C . LEU A 1 288 ? 40.965 -17.062 23.101 1.00 14.65 415 LEU A C 1
ATOM 2217 O O . LEU A 1 288 ? 40.222 -17.777 23.686 1.00 13.62 415 LEU A O 1
ATOM 2222 N N . ILE A 1 289 ? 42.019 -17.536 22.422 1.00 15.30 416 ILE A N 1
ATOM 2223 C CA . ILE A 1 289 ? 42.319 -18.976 22.445 1.00 16.84 416 ILE A CA 1
ATOM 2224 C C . ILE A 1 289 ? 42.492 -19.582 23.782 1.00 16.24 416 ILE A C 1
ATOM 2225 O O . ILE A 1 289 ? 41.926 -20.640 24.072 1.00 17.90 416 ILE A O 1
ATOM 2230 N N . SER A 1 290 ? 43.287 -18.937 24.622 1.00 17.88 417 SER A N 1
ATOM 2231 C CA . SER A 1 290 ? 43.420 -19.335 26.026 1.00 19.19 417 SER A CA 1
ATOM 2232 C C . SER A 1 290 ? 42.121 -19.345 26.857 1.00 19.44 417 SER A C 1
ATOM 2233 O O . SER A 1 290 ? 41.820 -20.325 27.571 1.00 17.32 417 SER A O 1
ATOM 2236 N N . TYR A 1 291 ? 41.294 -18.306 26.725 1.00 16.12 418 TYR A N 1
ATOM 2237 C CA . TYR A 1 291 ? 39.977 -18.386 27.385 1.00 15.77 418 TYR A CA 1
ATOM 2238 C C . TYR A 1 291 ? 39.076 -19.508 26.850 1.00 14.95 418 TYR A C 1
ATOM 2239 O O . TYR A 1 291 ? 38.398 -20.173 27.641 1.00 17.29 418 TYR A O 1
ATOM 2248 N N . LEU A 1 292 ? 39.083 -19.731 25.535 1.00 14.27 419 LEU A N 1
ATOM 2249 C CA . LEU A 1 292 ? 38.287 -20.789 24.912 1.00 16.27 419 LEU A CA 1
ATOM 2250 C C . LEU A 1 292 ? 38.739 -22.164 25.396 1.00 20.39 419 LEU A C 1
ATOM 2251 O O . LEU A 1 292 ? 37.907 -22.954 25.783 1.00 20.60 419 LEU A O 1
ATOM 2256 N N . GLU A 1 293 ? 40.044 -22.393 25.479 1.00 21.84 420 GLU A N 1
ATOM 2257 C CA . GLU A 1 293 ? 40.552 -23.686 25.997 1.00 27.44 420 GLU A CA 1
ATOM 2258 C C . GLU A 1 293 ? 40.185 -23.864 27.452 1.00 26.70 420 GLU A C 1
ATOM 2259 O O . GLU A 1 293 ? 39.930 -24.989 27.855 1.00 32.05 420 GLU A O 1
ATOM 2265 N N . ALA A 1 294 ? 40.237 -22.820 28.279 1.00 19.34 421 ALA A N 1
ATOM 2266 C CA . ALA A 1 294 ? 39.806 -22.980 29.655 1.00 20.97 421 ALA A CA 1
ATOM 2267 C C . ALA A 1 294 ? 38.265 -23.130 29.741 1.00 21.35 421 ALA A C 1
ATOM 2268 O O . ALA A 1 294 ? 37.751 -23.579 30.718 1.00 24.43 421 ALA A O 1
ATOM 2270 N N . GLY A 1 295 ? 37.532 -22.671 28.737 1.00 20.95 422 GLY A N 1
ATOM 2271 C CA . GLY A 1 295 ? 36.032 -22.638 28.771 1.00 22.33 422 GLY A CA 1
ATOM 2272 C C . GLY A 1 295 ? 35.470 -21.523 29.667 1.00 21.37 422 GLY A C 1
ATOM 2273 O O . GLY A 1 295 ? 34.265 -21.512 29.961 1.00 20.37 422 GLY A O 1
ATOM 2274 N N . VAL A 1 296 ? 36.331 -20.611 30.121 1.00 19.56 423 VAL A N 1
ATOM 2275 C CA . VAL A 1 296 ? 35.931 -19.510 31.002 1.00 22.77 423 VAL A CA 1
ATOM 2276 C C . VAL A 1 296 ? 36.550 -18.156 30.567 1.00 18.47 423 VAL A C 1
ATOM 2277 O O . VAL A 1 296 ? 37.741 -18.046 30.333 1.00 18.87 423 VAL A O 1
ATOM 2281 N N . LEU A 1 297 ? 35.700 -17.149 30.376 1.00 16.44 424 LEU A N 1
ATOM 2282 C CA . LEU A 1 297 ? 36.127 -15.806 30.103 1.00 15.19 424 LEU A CA 1
ATOM 2283 C C . LEU A 1 297 ? 35.506 -15.004 31.213 1.00 15.75 424 LEU A C 1
ATOM 2284 O O . LEU A 1 297 ? 34.309 -14.660 31.167 1.00 14.01 424 LEU A O 1
ATOM 2289 N N . PRO A 1 298 ? 36.305 -14.709 32.256 1.00 16.31 425 PRO A N 1
ATOM 2290 C CA . PRO A 1 298 ? 35.700 -13.935 33.330 1.00 16.38 425 PRO A CA 1
ATOM 2291 C C . PRO A 1 298 ? 35.434 -12.485 32.923 1.00 15.54 425 PRO A C 1
ATOM 2292 O O . PRO A 1 298 ? 36.233 -11.898 32.161 1.00 16.20 425 PRO A O 1
ATOM 2296 N N . SER A 1 299 ? 34.280 -11.951 33.306 1.00 13.88 426 SER A N 1
ATOM 2297 C CA . SER A 1 299 ? 34.050 -10.515 33.149 1.00 15.70 426 SER A CA 1
ATOM 2298 C C . SER A 1 299 ? 35.128 -9.718 33.959 1.00 20.57 426 SER A C 1
ATOM 2299 O O . SER A 1 299 ? 35.397 -10.097 35.104 1.00 16.85 426 SER A O 1
ATOM 2302 N N . ALA A 1 300 ? 35.757 -8.719 33.336 1.00 19.18 427 ALA A N 1
ATOM 2303 C CA . ALA A 1 300 ? 36.704 -7.810 33.937 1.00 21.11 427 ALA A CA 1
ATOM 2304 C C . ALA A 1 300 ? 36.055 -6.961 35.016 1.00 22.52 427 ALA A C 1
ATOM 2305 O O . ALA A 1 300 ? 36.731 -6.584 35.978 1.00 23.41 427 ALA A O 1
ATOM 2307 N N . LEU A 1 301 ? 34.759 -6.716 34.915 1.00 18.93 428 LEU A N 1
ATOM 2308 C CA . LEU A 1 301 ? 34.031 -5.894 35.865 1.00 25.12 428 LEU A CA 1
ATOM 2309 C C . LEU A 1 301 ? 33.334 -6.731 36.958 1.00 25.63 428 LEU A C 1
ATOM 2310 O O . LEU A 1 301 ? 33.111 -6.241 38.086 1.00 24.97 428 LEU A O 1
ATOM 2315 N N . ASN A 1 302 ? 32.912 -7.946 36.616 1.00 24.30 429 ASN A N 1
ATOM 2316 C CA . ASN A 1 302 ? 32.223 -8.836 37.544 1.00 23.39 429 ASN A CA 1
ATOM 2317 C C . ASN A 1 302 ? 32.907 -10.196 37.437 1.00 19.97 429 ASN A C 1
ATOM 2318 O O . ASN A 1 302 ? 32.473 -11.124 36.706 1.00 18.48 429 ASN A O 1
ATOM 2323 N N . PRO A 1 303 ? 34.064 -10.361 38.089 1.00 24.87 430 PRO A N 1
ATOM 2324 C CA . PRO A 1 303 ? 34.857 -11.591 37.867 1.00 22.54 430 PRO A CA 1
ATOM 2325 C C . PRO A 1 303 ? 34.207 -12.932 38.162 1.00 22.02 430 PRO A C 1
ATOM 2326 O O . PRO A 1 303 ? 34.691 -13.938 37.656 1.00 22.17 430 PRO A O 1
ATOM 2330 N N . LYS A 1 304 ? 33.089 -12.969 38.907 1.00 20.99 431 LYS A N 1
ATOM 2331 C CA . LYS A 1 304 ? 32.372 -14.243 39.106 1.00 20.88 431 LYS A CA 1
ATOM 2332 C C . LYS A 1 304 ? 31.605 -14.719 37.861 1.00 21.14 431 LYS A C 1
ATOM 2333 O O . LYS A 1 304 ? 31.130 -15.823 37.798 1.00 17.59 431 LYS A O 1
ATOM 2339 N N . VAL A 1 305 ? 31.380 -13.825 36.903 1.00 17.04 432 VAL A N 1
ATOM 2340 C CA . VAL A 1 305 ? 30.525 -14.139 35.731 1.00 16.37 432 VAL A CA 1
ATOM 2341 C C . VAL A 1 305 ? 31.430 -14.680 34.611 1.00 16.51 432 VAL A C 1
ATOM 2342 O O . VAL A 1 305 ? 32.399 -14.006 34.202 1.00 16.15 432 VAL A O 1
ATOM 2346 N N . ASN A 1 306 ? 31.077 -15.842 34.097 1.00 15.68 433 ASN A N 1
ATOM 2347 C CA . ASN A 1 306 ? 31.725 -16.445 32.966 1.00 17.08 433 ASN A CA 1
ATOM 2348 C C . ASN A 1 306 ? 30.983 -16.085 31.713 1.00 14.48 433 ASN A C 1
ATOM 2349 O O . ASN A 1 306 ? 29.878 -16.543 31.512 1.00 14.18 433 ASN A O 1
ATOM 2354 N N . LEU A 1 307 ? 31.616 -15.293 30.860 1.00 13.81 434 LEU A N 1
ATOM 2355 C CA . LEU A 1 307 ? 30.966 -14.777 29.653 1.00 14.82 434 LEU A CA 1
ATOM 2356 C C . LEU A 1 307 ? 30.807 -15.840 28.545 1.00 15.16 434 LEU A C 1
ATOM 2357 O O . LEU A 1 307 ? 30.120 -15.607 27.576 1.00 14.30 434 LEU A O 1
ATOM 2362 N N . PHE A 1 308 ? 31.465 -16.968 28.709 1.00 14.63 435 PHE A N 1
ATOM 2363 C CA . PHE A 1 308 ? 31.325 -18.124 27.835 1.00 14.96 435 PHE A CA 1
ATOM 2364 C C . PHE A 1 308 ? 30.312 -19.113 28.352 1.00 21.20 435 PHE A C 1
ATOM 2365 O O . PHE A 1 308 ? 30.095 -20.129 27.681 1.00 20.99 435 PHE A O 1
ATOM 2373 N N . ALA A 1 309 ? 29.566 -18.773 29.436 1.00 17.80 436 ALA A N 1
ATOM 2374 C CA . ALA A 1 309 ? 28.680 -19.774 30.034 1.00 23.98 436 ALA A CA 1
ATOM 2375 C C . ALA A 1 309 ? 27.640 -20.238 29.034 1.00 25.11 436 ALA A C 1
ATOM 2376 O O . ALA A 1 309 ? 27.230 -21.362 29.130 1.00 30.61 436 ALA A O 1
ATOM 2378 N N . GLU A 1 310 ? 27.174 -19.367 28.145 1.00 27.14 437 GLU A N 1
ATOM 2379 C CA . GLU A 1 310 ? 26.008 -19.670 27.203 1.00 30.14 437 GLU A CA 1
ATOM 2380 C C . GLU A 1 310 ? 26.420 -20.310 25.877 1.00 33.42 437 GLU A C 1
ATOM 2381 O O . GLU A 1 310 ? 25.550 -20.653 25.069 1.00 38.43 437 GLU A O 1
ATOM 2387 N N . LEU A 1 311 ? 27.733 -20.470 25.656 1.00 28.92 438 LEU A N 1
ATOM 2388 C CA . LEU A 1 311 ? 28.267 -21.111 24.432 1.00 28.88 438 LEU A CA 1
ATOM 2389 C C . LEU A 1 311 ? 28.271 -22.567 24.689 1.00 27.77 438 LEU A C 1
ATOM 2390 O O . LEU A 1 311 ? 28.597 -22.954 25.797 1.00 24.31 438 LEU A O 1
ATOM 2395 N N . THR A 1 312 ? 27.962 -23.394 23.683 1.00 23.06 439 THR A N 1
ATOM 2396 C CA . THR A 1 312 ? 28.039 -24.834 23.859 1.00 24.31 439 THR A CA 1
ATOM 2397 C C . THR A 1 312 ? 29.475 -25.336 23.731 1.00 25.27 439 THR A C 1
ATOM 2398 O O . THR A 1 312 ? 30.360 -24.639 23.210 1.00 24.05 439 THR A O 1
ATOM 2402 N N . PRO A 1 313 ? 29.736 -26.573 24.156 1.00 26.01 440 PRO A N 1
ATOM 2403 C CA . PRO A 1 313 ? 31.141 -26.939 24.092 1.00 27.53 440 PRO A CA 1
ATOM 2404 C C . PRO A 1 313 ? 31.661 -27.150 22.644 1.00 30.02 440 PRO A C 1
ATOM 2405 O O . PRO A 1 313 ? 32.849 -26.914 22.365 1.00 23.45 440 PRO A O 1
ATOM 2409 N N . GLU A 1 314 ? 30.786 -27.568 21.741 1.00 26.49 441 GLU A N 1
ATOM 2410 C CA . GLU A 1 314 ? 31.232 -27.724 20.371 1.00 30.39 441 GLU A CA 1
ATOM 2411 C C . GLU A 1 314 ? 31.475 -26.335 19.728 1.00 22.75 441 GLU A C 1
ATOM 2412 O O . GLU A 1 314 ? 32.482 -26.213 19.030 1.00 21.74 441 GLU A O 1
ATOM 2418 N N . GLU A 1 315 ? 30.662 -25.314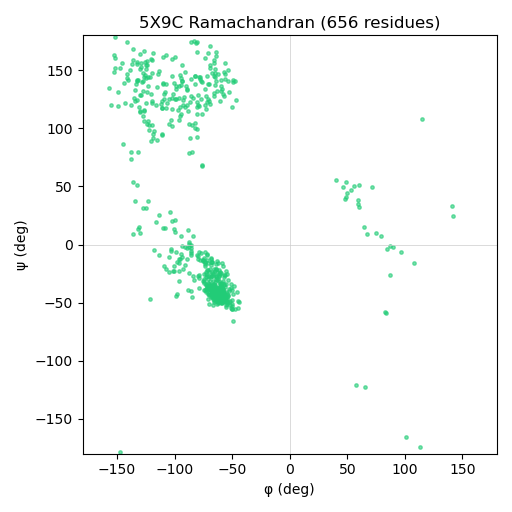 20.056 1.00 21.58 442 GLU A N 1
ATOM 2419 C CA . GLU A 1 315 ? 30.876 -23.915 19.614 1.00 21.13 442 GLU A CA 1
ATOM 2420 C C . GLU A 1 315 ? 32.230 -23.499 20.107 1.00 18.56 442 GLU A C 1
ATOM 2421 O O . GLU A 1 315 ? 33.094 -23.042 19.341 1.00 15.95 442 GLU A O 1
ATOM 2427 N N . ILE A 1 316 ? 32.483 -23.749 21.377 1.00 17.48 443 ILE A N 1
ATOM 2428 C CA . ILE A 1 316 ? 33.831 -23.416 21.938 1.00 17.73 443 ILE A CA 1
ATOM 2429 C C . ILE A 1 316 ? 35.029 -24.104 21.264 1.00 16.75 443 ILE A C 1
ATOM 2430 O O . I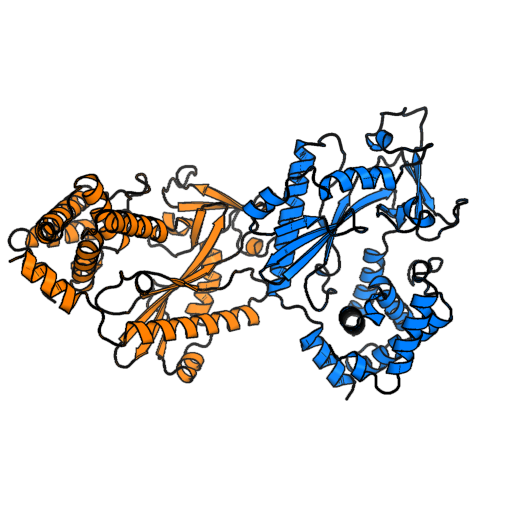LE A 1 316 ? 35.999 -23.419 20.887 1.00 15.53 443 ILE A O 1
ATOM 2435 N N . ASP A 1 317 ? 34.924 -25.403 20.983 1.00 16.52 444 ASP A N 1
ATOM 2436 C CA . ASP A 1 317 ? 35.980 -26.132 20.309 1.00 16.01 444 ASP A CA 1
ATOM 2437 C C . ASP A 1 317 ? 36.209 -25.608 18.835 1.00 14.03 444 ASP A C 1
ATOM 2438 O O . ASP A 1 317 ? 37.354 -25.526 18.376 1.00 12.96 444 ASP A O 1
ATOM 2443 N N . GLU A 1 318 ? 35.125 -25.367 18.144 1.00 13.14 445 GLU A N 1
ATOM 2444 C CA . GLU A 1 318 ? 35.189 -24.926 16.733 1.00 14.07 445 GLU A CA 1
ATOM 2445 C C . GLU A 1 318 ? 35.691 -23.465 16.658 1.00 13.41 445 GLU A C 1
ATOM 2446 O O . GLU A 1 318 ? 36.443 -23.129 15.766 1.00 13.13 445 GLU A O 1
ATOM 2452 N N . LEU A 1 319 ? 35.318 -22.595 17.620 1.00 13.27 446 LEU A N 1
ATOM 2453 C CA . LEU A 1 319 ? 35.918 -21.247 17.686 1.00 12.95 446 LEU A CA 1
ATOM 2454 C C . LEU A 1 319 ? 37.439 -21.295 17.880 1.00 12.07 446 LEU A C 1
ATOM 2455 O O . LEU A 1 319 ? 38.183 -20.607 17.176 1.00 11.83 446 LEU A O 1
ATOM 2460 N N . GLY A 1 320 ? 37.875 -22.156 18.786 1.00 12.80 447 GLY A N 1
ATOM 2461 C CA . GLY A 1 320 ? 39.283 -22.329 19.151 1.00 14.70 447 GLY A CA 1
ATOM 2462 C C . GLY A 1 320 ? 40.027 -22.829 17.930 1.00 14.86 447 GLY A C 1
ATOM 2463 O O . GLY A 1 320 ? 41.105 -22.320 17.594 1.00 15.43 447 GLY A O 1
ATOM 2464 N N . TYR A 1 321 ? 39.417 -23.743 17.197 1.00 13.73 448 TYR A N 1
ATOM 2465 C CA . TYR A 1 321 ? 40.071 -24.249 15.985 1.00 13.48 448 TYR A CA 1
ATOM 2466 C C . TYR A 1 321 ? 40.309 -23.188 14.877 1.00 13.09 448 TYR A C 1
ATOM 2467 O O . TYR A 1 321 ? 41.434 -23.045 14.391 1.00 13.80 448 TYR A O 1
ATOM 2476 N N . THR A 1 322 ? 39.259 -22.454 14.522 1.00 11.64 449 THR A N 1
ATOM 2477 C CA . THR A 1 322 ? 39.308 -21.363 13.591 1.00 13.12 449 THR A CA 1
ATOM 2478 C C . THR A 1 322 ? 40.418 -20.395 14.006 1.00 13.75 449 THR A C 1
ATOM 2479 O O . THR A 1 322 ? 41.199 -19.984 13.168 1.00 13.56 449 THR A O 1
ATOM 2483 N N . LEU A 1 323 ? 40.490 -19.979 15.271 1.00 14.69 450 LEU A N 1
ATOM 2484 C CA . LEU A 1 323 ? 41.552 -19.084 15.671 1.00 17.30 450 LEU A CA 1
ATOM 2485 C C . LEU A 1 323 ? 42.951 -19.729 15.591 1.00 17.64 450 LEU A C 1
ATOM 2486 O O . LEU A 1 323 ? 43.878 -19.050 15.165 1.00 15.61 450 LEU A O 1
ATOM 2491 N N . TYR A 1 324 ? 43.119 -20.998 16.022 1.00 16.85 451 TYR A N 1
ATOM 2492 C CA . TYR A 1 324 ? 44.408 -21.677 15.826 1.00 18.74 451 TYR A CA 1
ATOM 2493 C C . TYR A 1 324 ? 44.829 -21.732 14.382 1.00 18.52 451 TYR A C 1
ATOM 2494 O O . TYR A 1 324 ? 45.970 -21.472 14.071 1.00 21.89 451 TYR A O 1
ATOM 2503 N N . CYS A 1 325 ? 43.900 -22.005 13.481 1.00 19.03 452 CYS A N 1
ATOM 2504 C CA . CYS A 1 325 ? 44.196 -22.024 12.056 1.00 20.40 452 CYS A CA 1
ATOM 2505 C C . CYS A 1 325 ? 44.670 -20.641 11.561 1.00 22.57 452 CYS A C 1
ATOM 2506 O O . CYS A 1 325 ? 45.348 -20.578 10.547 1.00 19.83 452 CYS A O 1
ATOM 2509 N N . SER A 1 326 ? 44.261 -19.538 12.216 1.00 18.51 453 SER A N 1
ATOM 2510 C CA . SER A 1 326 ? 44.611 -18.203 11.709 1.00 19.31 453 SER A CA 1
ATOM 2511 C C . SER A 1 326 ? 45.943 -17.676 12.248 1.00 18.63 453 SER A C 1
ATOM 2512 O O . SER A 1 326 ? 46.414 -16.643 11.744 1.00 22.07 453 SER A O 1
ATOM 2515 N N . LEU A 1 327 ? 46.526 -18.284 13.260 1.00 21.47 454 LEU A N 1
ATOM 2516 C CA . LEU A 1 327 ? 47.745 -17.687 13.890 1.00 24.19 454 LEU A CA 1
ATOM 2517 C C . LEU A 1 327 ? 48.918 -17.613 12.971 1.00 25.72 454 LEU A C 1
ATOM 2518 O O . LEU A 1 327 ? 49.707 -16.745 13.123 1.00 26.55 454 LEU A O 1
ATOM 2523 N N . SER A 1 328 ? 49.050 -18.500 12.013 1.00 28.63 455 SER A N 1
ATOM 2524 C CA . SER A 1 328 ? 50.275 -18.432 11.185 1.00 33.93 455 SER A CA 1
ATOM 2525 C C . SER A 1 328 ? 50.192 -17.338 10.135 1.00 32.90 455 SER A C 1
ATOM 2526 O O . SER A 1 328 ? 51.219 -16.802 9.764 1.00 30.73 455 SER A O 1
ATOM 2529 N N . GLU A 1 329 ? 48.975 -16.998 9.669 1.00 23.49 456 GLU A N 1
ATOM 2530 C CA . GLU A 1 329 ? 48.767 -15.903 8.738 1.00 20.57 456 GLU A CA 1
ATOM 2531 C C . GLU A 1 329 ? 47.491 -15.075 9.171 1.00 19.64 456 GLU A C 1
ATOM 2532 O O . GLU A 1 329 ? 46.469 -15.238 8.558 1.00 15.46 456 GLU A O 1
ATOM 2538 N N . PRO A 1 330 ? 47.612 -14.189 10.157 1.00 18.48 457 PRO A N 1
ATOM 2539 C CA . PRO A 1 330 ? 46.423 -13.519 10.755 1.00 19.92 457 PRO A CA 1
ATOM 2540 C C . PRO A 1 330 ? 45.655 -12.624 9.806 1.00 19.80 457 PRO A C 1
ATOM 2541 O O . PRO A 1 330 ? 44.437 -12.463 10.003 1.00 16.88 457 PRO A O 1
ATOM 2545 N N . GLU A 1 331 ? 46.332 -12.175 8.721 1.00 19.50 458 GLU A N 1
ATOM 2546 C CA . GLU A 1 331 ? 45.757 -11.431 7.630 1.00 22.39 458 GLU A CA 1
ATOM 2547 C C . GLU A 1 331 ? 44.562 -12.148 7.033 1.00 19.76 458 GLU A C 1
ATOM 2548 O O . GLU A 1 331 ? 43.693 -11.500 6.542 1.00 17.84 458 GLU A O 1
ATOM 2554 N N . VAL A 1 332 ? 44.519 -13.491 7.059 1.00 15.96 459 VAL A N 1
ATOM 2555 C CA . VAL A 1 332 ? 43.393 -14.192 6.484 1.00 15.63 459 VAL A CA 1
ATOM 2556 C C . VAL A 1 332 ? 42.075 -13.818 7.209 1.00 14.13 459 VAL A C 1
ATOM 2557 O O . VAL A 1 332 ? 40.978 -13.923 6.614 1.00 15.53 459 VAL A O 1
ATOM 2561 N N . LEU A 1 333 ? 42.177 -13.350 8.414 1.00 14.60 460 LEU A N 1
ATOM 2562 C CA . LEU A 1 333 ? 40.954 -12.947 9.149 1.00 14.87 460 LEU A CA 1
ATOM 2563 C C . LEU A 1 333 ? 40.371 -11.656 8.624 1.00 15.92 460 LEU A C 1
ATOM 2564 O O . LEU A 1 333 ? 39.199 -11.357 8.892 1.00 13.67 460 LEU A O 1
ATOM 2569 N N . LEU A 1 334 ? 41.162 -10.915 7.820 1.00 14.60 461 LEU A N 1
ATOM 2570 C CA . LEU A 1 334 ? 40.715 -9.709 7.190 1.00 17.58 461 LEU A CA 1
ATOM 2571 C C . LEU A 1 334 ? 40.004 -9.893 5.860 1.00 21.59 461 LEU A C 1
ATOM 2572 O O . LEU A 1 334 ? 39.496 -8.934 5.320 1.00 18.99 461 LEU A O 1
ATOM 2577 N N . GLN A 1 335 ? 39.948 -11.121 5.337 1.00 22.52 462 GLN A N 1
ATOM 2578 C CA . GLN A 1 335 ? 39.090 -11.473 4.137 1.00 28.95 462 GLN A CA 1
ATOM 2579 C C . GLN A 1 335 ? 37.600 -11.336 4.409 1.00 28.15 462 GLN A C 1
ATOM 2580 O O . GLN A 1 335 ? 37.190 -11.456 5.564 1.00 24.73 462 GLN A O 1
ATOM 2586 N N . THR A 1 336 ? 36.779 -11.028 3.402 1.00 26.10 463 THR A N 1
ATOM 2587 C CA . THR A 1 336 ? 35.298 -10.871 3.638 1.00 32.12 463 THR A CA 1
ATOM 2588 C C . THR A 1 336 ? 34.477 -11.580 2.553 1.00 33.20 463 THR A C 1
ATOM 2589 O O . THR A 1 336 ? 34.984 -11.644 1.435 1.00 35.58 463 THR A O 1
ATOM 2593 N N . SER B 1 7 ? -5.201 31.711 -39.428 1.00 35.69 134 SER B N 1
ATOM 2594 C CA . SER B 1 7 ? -3.943 32.393 -39.696 1.00 34.81 134 SER B CA 1
ATOM 2595 C C . SER B 1 7 ? -3.217 32.949 -38.431 1.00 32.42 134 SER B C 1
ATOM 2596 O O . SER B 1 7 ? -2.029 32.879 -38.450 1.00 24.07 134 SER B O 1
ATOM 2599 N N . LEU B 1 8 ? -3.897 33.465 -37.399 1.00 28.30 135 LEU B N 1
ATOM 2600 C CA . LEU B 1 8 ? -3.194 33.555 -36.070 1.00 27.46 135 LEU B CA 1
ATOM 2601 C C . LEU B 1 8 ? -2.873 32.121 -35.717 1.00 22.01 135 LEU B C 1
ATOM 2602 O O . LEU B 1 8 ? -1.748 31.816 -35.287 1.00 22.22 135 LEU B O 1
ATOM 2607 N N . GLN B 1 9 ? -3.847 31.222 -35.916 1.00 22.11 136 GLN B N 1
ATOM 2608 C CA . GLN B 1 9 ? -3.658 29.791 -35.720 1.00 24.16 136 GLN B CA 1
ATOM 2609 C C . GLN B 1 9 ? -2.358 29.267 -36.326 1.00 26.35 136 GLN B C 1
ATOM 2610 O O . GLN B 1 9 ? -1.523 28.638 -35.634 1.00 22.34 136 GLN B O 1
ATOM 2616 N N . GLU B 1 10 ? -2.151 29.521 -37.633 1.00 25.98 137 GLU B N 1
ATOM 2617 C CA . GLU B 1 10 ? -0.943 29.021 -38.332 1.00 26.39 137 GLU B CA 1
ATOM 2618 C C . GLU B 1 10 ? 0.352 29.676 -37.762 1.00 21.29 137 GLU B C 1
ATOM 2619 O O . GLU B 1 10 ? 1.411 29.048 -37.665 1.00 20.71 137 GLU B O 1
ATOM 2625 N N . LYS B 1 11 ? 0.285 30.950 -37.453 1.00 20.28 138 LYS B N 1
ATOM 2626 C CA . LYS B 1 11 ? 1.468 31.664 -36.880 1.00 20.88 138 LYS B CA 1
ATOM 2627 C C . LYS B 1 11 ? 1.841 31.093 -35.499 1.00 16.95 138 LYS B C 1
ATOM 2628 O O . LYS B 1 11 ? 3.009 31.007 -35.202 1.00 17.75 138 LYS B O 1
ATOM 2634 N N . LEU B 1 12 ? 0.823 30.771 -34.701 1.00 17.08 139 LEU B N 1
ATOM 2635 C CA . LEU B 1 12 ? 1.027 30.167 -33.347 1.00 17.89 139 LEU B CA 1
ATOM 2636 C C . LEU B 1 12 ? 1.748 28.828 -33.456 1.00 17.02 139 LEU B C 1
ATOM 2637 O O . LEU B 1 12 ? 2.764 28.532 -32.740 1.00 13.98 139 LEU B O 1
ATOM 2642 N N . LEU B 1 13 ? 1.310 28.035 -34.446 1.00 17.58 140 LEU B N 1
ATOM 2643 C CA . LEU B 1 13 ? 1.891 26.719 -34.649 1.00 17.03 140 LEU B CA 1
ATOM 2644 C C . LEU B 1 13 ? 3.271 26.814 -35.178 1.00 16.10 140 LEU B C 1
ATOM 2645 O O . LEU B 1 13 ? 4.130 26.038 -34.764 1.00 16.65 140 LEU B O 1
ATOM 2650 N N . THR B 1 14 ? 3.528 27.776 -36.085 1.00 15.34 141 THR B N 1
ATOM 2651 C CA . THR B 1 14 ? 4.888 27.945 -36.626 1.00 15.54 141 THR B CA 1
ATOM 2652 C C . THR B 1 14 ? 5.827 28.391 -35.476 1.00 13.60 141 THR B C 1
ATOM 2653 O O . THR B 1 14 ? 6.976 27.989 -35.377 1.00 13.91 141 THR B O 1
ATOM 2657 N N . TYR B 1 15 ? 5.305 29.247 -34.625 1.00 14.58 142 TYR B N 1
ATOM 2658 C CA . TYR B 1 15 ? 6.059 29.774 -33.455 1.00 13.30 142 TYR B CA 1
ATOM 2659 C C . TYR B 1 15 ? 6.322 28.629 -32.488 1.00 12.49 142 TYR B C 1
ATOM 2660 O O . TYR B 1 15 ? 7.426 28.457 -32.017 1.00 13.67 142 TYR B O 1
ATOM 2669 N N . TYR B 1 16 ? 5.361 27.792 -32.268 1.00 13.53 143 TYR B N 1
ATOM 2670 C CA . TYR B 1 16 ? 5.564 26.585 -31.413 1.00 14.85 143 TYR B CA 1
ATOM 2671 C C . TYR B 1 16 ? 6.652 25.702 -31.932 1.00 15.28 143 TYR B C 1
ATOM 2672 O O . TYR B 1 16 ? 7.582 25.365 -31.246 1.00 13.58 143 TYR B O 1
ATOM 2681 N N . ARG B 1 17 ? 6.577 25.375 -33.217 1.00 16.10 144 ARG B N 1
ATOM 2682 C CA . ARG B 1 17 ? 7.579 24.445 -33.775 1.00 17.99 144 ARG B CA 1
ATOM 2683 C C . ARG B 1 17 ? 8.968 25.009 -33.920 1.00 17.92 144 ARG B C 1
ATOM 2684 O O . ARG B 1 17 ? 9.912 24.281 -33.800 1.00 18.22 144 ARG B O 1
ATOM 2692 N N . ASN B 1 18 ? 9.066 26.301 -34.199 1.00 19.39 145 ASN B N 1
ATOM 2693 C CA . ASN B 1 18 ? 10.322 26.962 -34.477 1.00 20.46 145 ASN B CA 1
ATOM 2694 C C . ASN B 1 18 ? 10.993 27.713 -33.324 1.00 23.83 145 ASN B C 1
ATOM 2695 O O . ASN B 1 18 ? 12.193 27.659 -33.207 1.00 33.78 145 ASN B O 1
ATOM 2700 N N . ARG B 1 19 ? 10.257 28.447 -32.537 1.00 18.95 146 ARG B N 1
ATOM 2701 C CA . ARG B 1 19 ? 10.833 29.231 -31.430 1.00 19.99 146 ARG B CA 1
ATOM 2702 C C . ARG B 1 19 ? 10.675 28.493 -30.076 1.00 17.11 146 ARG B C 1
ATOM 2703 O O . ARG B 1 19 ? 11.628 28.422 -29.304 1.00 19.48 146 ARG B O 1
ATOM 2711 N N . ALA B 1 20 ? 9.508 27.930 -29.797 1.00 15.67 147 ALA B N 1
ATOM 2712 C CA . ALA B 1 20 ? 9.331 27.246 -28.494 1.00 15.41 147 ALA B CA 1
ATOM 2713 C C . ALA B 1 20 ? 10.146 25.893 -28.343 1.00 17.73 147 ALA B C 1
ATOM 2714 O O . ALA B 1 20 ? 10.608 25.589 -27.255 1.00 14.64 147 ALA B O 1
ATOM 2716 N N . ALA B 1 21 ? 10.503 25.224 -29.473 1.00 23.16 148 ALA B N 1
ATOM 2717 C CA . ALA B 1 21 ? 11.408 24.051 -29.529 1.00 24.61 148 ALA B CA 1
ATOM 2718 C C . ALA B 1 21 ? 12.820 24.321 -29.118 1.00 27.37 148 ALA B C 1
ATOM 2719 O O . ALA B 1 21 ? 13.378 25.385 -29.440 1.00 24.94 148 ALA B O 1
ATOM 2721 N N . ILE B 1 22 ? 13.389 23.391 -28.331 1.00 23.87 149 ILE B N 1
ATOM 2722 C CA . ILE B 1 22 ? 14.768 23.528 -27.874 1.00 26.83 149 ILE B CA 1
ATOM 2723 C C . ILE B 1 22 ? 15.705 22.953 -28.970 1.00 27.98 149 ILE B C 1
ATOM 2724 O O . ILE B 1 22 ? 15.478 21.836 -29.398 1.00 24.35 149 ILE B O 1
ATOM 2729 N N . PRO B 1 23 ? 16.724 23.711 -29.429 1.00 29.71 150 PRO B N 1
ATOM 2730 C CA . PRO B 1 23 ? 17.633 23.187 -30.508 1.00 32.17 150 PRO B CA 1
ATOM 2731 C C . PRO B 1 23 ? 18.288 21.871 -30.158 1.00 35.66 150 PRO B C 1
ATOM 2732 O O . PRO B 1 23 ? 18.517 21.589 -28.965 1.00 27.73 150 PRO B O 1
ATOM 2736 N N . ALA B 1 24 ? 18.686 21.116 -31.184 1.00 31.19 151 ALA B N 1
ATOM 2737 C CA . ALA B 1 24 ? 19.167 19.745 -30.941 1.00 32.33 151 ALA B CA 1
ATOM 2738 C C . ALA B 1 24 ? 20.418 19.759 -30.072 1.00 29.73 151 ALA B C 1
ATOM 2739 O O . ALA B 1 24 ? 21.235 20.716 -30.100 1.00 26.53 151 ALA B O 1
ATOM 2741 N N . GLY B 1 25 ? 20.538 18.720 -29.238 1.00 30.83 152 GLY B N 1
ATOM 2742 C CA . GLY B 1 25 ? 21.714 18.568 -28.428 1.00 29.91 152 GLY B CA 1
ATOM 2743 C C . GLY B 1 25 ? 21.700 19.291 -27.088 1.00 31.68 152 GLY B C 1
ATOM 2744 O O . GLY B 1 25 ? 22.396 18.867 -26.160 1.00 33.70 152 GLY B O 1
ATOM 2745 N N . GLU B 1 26 ? 20.936 20.385 -26.980 1.00 26.32 153 GLU B N 1
ATOM 2746 C CA . GLU B 1 26 ? 20.985 21.201 -25.802 1.00 23.24 153 GLU B CA 1
ATOM 2747 C C . GLU B 1 26 ? 20.441 20.425 -24.617 1.00 18.66 153 GLU B C 1
ATOM 2748 O O . GLU B 1 26 ? 21.047 20.507 -23.617 1.00 18.79 153 GLU B O 1
ATOM 2754 N N . GLN B 1 27 ? 19.267 19.860 -24.730 1.00 17.07 154 GLN B N 1
ATOM 2755 C CA . GLN B 1 27 ? 18.633 19.192 -23.613 1.00 20.95 154 GLN B CA 1
ATOM 2756 C C . GLN B 1 27 ? 19.552 18.015 -23.117 1.00 21.13 154 GLN B C 1
ATOM 2757 O O . GLN B 1 27 ? 19.791 17.891 -21.915 1.00 16.27 154 GLN B O 1
ATOM 2763 N N . ALA B 1 28 ? 20.133 17.252 -24.046 1.00 19.03 155 ALA B N 1
ATOM 2764 C CA . ALA B 1 28 ? 21.051 16.175 -23.689 1.00 20.02 155 ALA B CA 1
ATOM 2765 C C . ALA B 1 28 ? 22.235 16.670 -22.942 1.00 20.74 155 ALA B C 1
ATOM 2766 O O . ALA B 1 28 ? 22.604 16.058 -21.968 1.00 17.40 155 ALA B O 1
ATOM 2768 N N . ARG B 1 29 ? 22.860 17.757 -23.394 1.00 17.47 156 ARG B N 1
ATOM 2769 C CA . ARG B 1 29 ? 24.078 18.213 -22.749 1.00 18.62 156 ARG B CA 1
ATOM 2770 C C . ARG B 1 29 ? 23.811 18.861 -21.450 1.00 15.65 156 ARG B C 1
ATOM 2771 O O . ARG B 1 29 ? 24.654 18.859 -20.517 1.00 17.58 156 ARG B O 1
ATOM 2779 N N . ALA B 1 30 ? 22.636 19.490 -21.374 1.00 17.34 157 ALA B N 1
ATOM 2780 C CA . ALA B 1 30 ? 22.256 20.180 -20.141 1.00 17.53 157 ALA B CA 1
ATOM 2781 C C . ALA B 1 30 ? 22.007 19.161 -19.000 1.00 14.93 157 ALA B C 1
ATOM 2782 O O . ALA B 1 30 ? 22.456 19.367 -17.882 1.00 14.74 157 ALA B O 1
ATOM 2784 N N . LYS B 1 31 ? 21.296 18.121 -19.308 1.00 16.61 158 LYS B N 1
ATOM 2785 C CA . LYS B 1 31 ? 21.067 16.975 -18.357 1.00 17.93 158 LYS B CA 1
ATOM 2786 C C . LYS B 1 31 ? 22.307 16.319 -17.931 1.00 18.62 158 LYS B C 1
ATOM 2787 O O . LYS B 1 31 ? 22.459 16.047 -16.754 1.00 16.41 158 LYS B O 1
ATOM 2793 N N . GLN B 1 32 ? 23.305 16.190 -18.803 1.00 18.65 159 GLN B N 1
ATOM 2794 C CA . GLN B 1 32 ? 24.624 15.666 -18.321 1.00 17.57 159 GLN B CA 1
ATOM 2795 C C . GLN B 1 32 ? 25.401 16.510 -17.413 1.00 18.23 159 GLN B C 1
ATOM 2796 O O . GLN B 1 32 ? 26.009 16.017 -16.456 1.00 18.15 159 GLN B O 1
ATOM 2802 N N . ALA B 1 33 ? 25.387 17.833 -17.669 1.00 16.03 160 ALA B N 1
ATOM 2803 C CA . ALA B 1 33 ? 26.006 18.727 -16.837 1.00 17.26 160 ALA B CA 1
ATOM 2804 C C . ALA B 1 33 ? 25.339 18.640 -15.472 1.00 15.48 160 ALA B C 1
ATOM 2805 O O . ALA B 1 33 ? 26.039 18.752 -14.471 1.00 15.21 160 ALA B O 1
ATOM 2807 N N . ALA B 1 34 ? 23.985 18.580 -15.448 1.00 13.69 161 ALA B N 1
ATOM 2808 C CA . ALA B 1 34 ? 23.315 18.533 -14.147 1.00 14.11 161 ALA B CA 1
ATOM 2809 C C . ALA B 1 34 ? 23.599 17.195 -13.343 1.00 13.47 161 ALA B C 1
ATOM 2810 O O . ALA B 1 34 ? 23.803 17.247 -12.122 1.00 14.10 161 ALA B O 1
ATOM 2812 N N . VAL B 1 35 ? 23.614 16.069 -14.028 1.00 15.43 162 VAL B N 1
ATOM 2813 C CA . VAL B 1 35 ? 23.990 14.776 -13.402 1.00 16.96 162 VAL B CA 1
ATOM 2814 C C . VAL B 1 35 ? 25.388 14.959 -12.851 1.00 17.55 162 VAL B C 1
ATOM 2815 O O . VAL B 1 35 ? 25.664 14.630 -11.685 1.00 17.38 162 VAL B O 1
ATOM 2819 N N . ASP B 1 36 ? 26.339 15.499 -13.613 1.00 20.28 163 ASP B N 1
ATOM 2820 C CA . ASP B 1 36 ? 27.701 15.598 -13.076 1.00 21.25 163 ASP B CA 1
ATOM 2821 C C . ASP B 1 36 ? 27.863 16.564 -11.871 1.00 23.78 163 ASP B C 1
ATOM 2822 O O . ASP B 1 36 ? 28.619 16.288 -10.927 1.00 26.87 163 ASP B O 1
ATOM 2827 N N . ILE B 1 37 ? 27.165 17.693 -11.854 1.00 19.25 164 ILE B N 1
ATOM 2828 C CA . ILE B 1 37 ? 27.167 18.553 -10.704 1.00 21.13 164 ILE B CA 1
ATOM 2829 C C . ILE B 1 37 ? 26.518 17.822 -9.486 1.00 17.21 164 ILE B C 1
ATOM 2830 O O . ILE B 1 37 ? 26.973 18.037 -8.385 1.00 18.52 164 ILE B O 1
ATOM 2835 N N . CYS B 1 38 ? 25.389 17.164 -9.707 1.00 17.00 165 CYS B N 1
ATOM 2836 C CA . CYS B 1 38 ? 24.676 16.443 -8.661 1.00 16.87 165 CYS B CA 1
ATOM 2837 C C . CYS B 1 38 ? 25.635 15.364 -8.078 1.00 18.60 165 CYS B C 1
ATOM 2838 O O . CYS B 1 38 ? 25.744 15.221 -6.862 1.00 17.50 165 CYS B O 1
ATOM 2841 N N . ALA B 1 39 ? 26.347 14.654 -8.939 1.00 16.69 166 ALA B N 1
ATOM 2842 C CA . ALA B 1 39 ? 27.355 13.645 -8.449 1.00 19.90 166 ALA B CA 1
ATOM 2843 C C . ALA B 1 39 ? 28.471 14.246 -7.665 1.00 20.22 166 ALA B C 1
ATOM 2844 O O . ALA B 1 39 ? 28.921 13.710 -6.620 1.00 20.03 166 ALA B O 1
ATOM 2846 N N . GLU B 1 40 ? 28.900 15.435 -8.090 1.00 22.74 167 GLU B N 1
ATOM 2847 C CA . GLU B 1 40 ? 29.907 16.156 -7.333 1.00 21.88 167 GLU B CA 1
ATOM 2848 C C . GLU B 1 40 ? 29.399 16.669 -5.996 1.00 23.26 167 GLU B C 1
ATOM 2849 O O . GLU B 1 40 ? 30.139 16.723 -5.001 1.00 22.99 167 GLU B O 1
ATOM 2855 N N . LEU B 1 41 ? 28.128 17.073 -5.929 1.00 21.83 168 LEU B N 1
ATOM 2856 C CA . LEU B 1 41 ? 27.573 17.536 -4.606 1.00 21.04 168 LEU B CA 1
ATOM 2857 C C . LEU B 1 41 ? 27.485 16.345 -3.643 1.00 16.63 168 LEU B C 1
ATOM 2858 O O . LEU B 1 41 ? 27.853 16.457 -2.462 1.00 18.38 168 LEU B O 1
ATOM 2863 N N . ARG B 1 42 ? 27.025 15.236 -4.167 1.00 17.01 169 ARG B N 1
ATOM 2864 C CA . ARG B 1 42 ? 26.978 13.964 -3.452 1.00 20.20 169 ARG B CA 1
ATOM 2865 C C . ARG B 1 42 ? 28.294 13.598 -2.806 1.00 22.27 169 ARG B C 1
ATOM 2866 O O . ARG B 1 42 ? 28.404 13.462 -1.548 1.00 17.91 169 ARG B O 1
ATOM 2874 N N . SER B 1 43 ? 29.346 13.565 -3.628 1.00 25.01 170 SER B N 1
ATOM 2875 C CA . SER B 1 43 ? 30.676 13.305 -3.045 1.00 24.99 170 SER B CA 1
ATOM 2876 C C . SER B 1 43 ? 31.044 14.316 -1.968 1.00 28.19 170 SER B C 1
ATOM 2877 O O . SER B 1 43 ? 31.564 13.970 -0.901 1.00 24.90 170 SER B O 1
ATOM 2880 N N . PHE B 1 44 ? 30.764 15.604 -2.205 1.00 27.94 171 PHE B N 1
ATOM 2881 C CA . PHE B 1 44 ? 31.117 16.618 -1.227 1.00 26.53 171 PHE B CA 1
ATOM 2882 C C . PHE B 1 44 ? 30.333 16.498 0.096 1.00 26.23 171 PHE B C 1
ATOM 2883 O O . PHE B 1 44 ? 30.919 16.641 1.206 1.00 26.05 171 PHE B O 1
ATOM 2891 N N . LEU B 1 45 ? 29.045 16.223 0.027 1.00 26.57 172 LEU B N 1
ATOM 2892 C CA . LEU B 1 45 ? 28.265 16.068 1.229 1.00 26.08 172 LEU B CA 1
ATOM 2893 C C . LEU B 1 45 ? 28.792 14.895 2.014 1.00 26.05 172 LEU B C 1
ATOM 2894 O O . LEU B 1 45 ? 28.923 14.969 3.190 1.00 26.30 172 LEU B O 1
ATOM 2899 N N . ARG B 1 46 ? 29.086 13.814 1.322 1.00 27.32 173 ARG B N 1
ATOM 2900 C CA . ARG B 1 46 ? 29.553 12.636 1.980 1.00 29.59 173 ARG B CA 1
ATOM 2901 C C . ARG B 1 46 ? 30.886 12.882 2.654 1.00 32.43 173 ARG B C 1
ATOM 2902 O O . ARG B 1 46 ? 31.110 12.449 3.752 1.00 40.37 173 ARG B O 1
ATOM 2910 N N . ALA B 1 47 ? 31.767 13.600 2.011 1.00 32.77 174 ALA B N 1
ATOM 2911 C CA . ALA B 1 47 ? 32.988 14.081 2.655 1.00 35.23 174 ALA B CA 1
ATOM 2912 C C . ALA B 1 47 ? 32.859 15.113 3.782 1.00 36.99 174 ALA B C 1
ATOM 2913 O O . ALA B 1 47 ? 33.430 14.952 4.796 1.00 39.86 174 ALA B O 1
ATOM 2915 N N . LYS B 1 48 ? 32.058 16.133 3.610 1.00 33.69 175 LYS B N 1
ATOM 2916 C CA . LYS B 1 48 ? 32.043 17.289 4.479 1.00 36.00 175 LYS B CA 1
ATOM 2917 C C . LYS B 1 48 ? 30.810 17.415 5.424 1.00 37.14 175 LYS B C 1
ATOM 2918 O O . LYS B 1 48 ? 30.872 18.158 6.414 1.00 33.18 175 LYS B O 1
ATOM 2924 N N . LEU B 1 49 ? 29.698 16.751 5.097 1.00 33.16 176 LEU B N 1
ATOM 2925 C CA . LEU B 1 49 ? 28.494 16.803 5.939 1.00 32.21 176 LEU B CA 1
ATOM 2926 C C . LEU B 1 49 ? 27.983 15.389 6.034 1.00 30.58 176 LEU B C 1
ATOM 2927 O O . LEU B 1 49 ? 26.793 15.086 5.759 1.00 26.39 176 LEU B O 1
ATOM 2932 N N . PRO B 1 50 ? 28.875 14.480 6.453 1.00 31.22 177 PRO B N 1
ATOM 2933 C CA . PRO B 1 50 ? 28.567 13.071 6.404 1.00 29.87 177 PRO B CA 1
ATOM 2934 C C . PRO B 1 50 ? 27.343 12.673 7.279 1.00 25.95 177 PRO B C 1
ATOM 2935 O O . PRO B 1 50 ? 26.651 11.752 6.930 1.00 27.78 177 PRO B O 1
ATOM 2939 N N . ASP B 1 51 ? 27.083 13.353 8.384 1.00 25.82 178 ASP B N 1
ATOM 2940 C CA . ASP B 1 51 ? 25.965 12.975 9.293 1.00 24.50 178 ASP B CA 1
ATOM 2941 C C . ASP B 1 51 ? 24.585 13.586 8.897 1.00 22.37 178 ASP B C 1
ATOM 2942 O O . ASP B 1 51 ? 23.569 13.380 9.597 1.00 20.50 178 ASP B O 1
ATOM 2947 N N . MET B 1 52 ? 24.578 14.410 7.850 1.00 18.87 179 MET B N 1
ATOM 2948 C CA . MET B 1 52 ? 23.352 15.035 7.392 1.00 19.15 179 MET B CA 1
ATOM 2949 C C . MET B 1 52 ? 22.465 13.993 6.675 1.00 17.97 179 MET B C 1
ATOM 2950 O O . MET B 1 52 ? 22.899 13.483 5.660 1.00 19.66 179 MET B O 1
ATOM 2955 N N . PRO B 1 53 ? 21.215 13.714 7.143 1.00 16.44 180 PRO B N 1
ATOM 2956 C CA . PRO B 1 53 ? 20.344 12.664 6.539 1.00 16.88 180 PRO B CA 1
ATOM 2957 C C . PRO B 1 53 ? 19.622 13.113 5.281 1.00 16.13 180 PRO B C 1
ATOM 2958 O O . PRO B 1 53 ? 18.763 13.991 5.387 1.00 16.46 180 PRO B O 1
ATOM 2962 N N . LEU B 1 54 ? 19.879 12.478 4.149 1.00 14.50 181 LEU B N 1
ATOM 2963 C CA . LEU B 1 54 ? 19.112 12.773 2.943 1.00 14.82 181 LEU B CA 1
ATOM 2964 C C . LEU B 1 54 ? 18.930 11.625 2.061 1.00 15.88 181 LEU B C 1
ATOM 2965 O O . LEU B 1 54 ? 19.753 10.636 2.098 1.00 16.50 181 LEU B O 1
ATOM 2970 N N . ARG B 1 55 ? 17.856 11.616 1.307 1.00 13.53 182 ARG B N 1
ATOM 2971 C CA . ARG B 1 55 ? 17.664 10.582 0.305 1.00 14.74 182 ARG B CA 1
ATOM 2972 C C . ARG B 1 55 ? 18.504 10.981 -0.930 1.00 13.80 182 ARG B C 1
ATOM 2973 O O . ARG B 1 55 ? 19.167 12.028 -0.914 1.00 12.75 182 ARG B O 1
ATOM 2981 N N . ASP B 1 56 ? 18.561 10.113 -1.922 1.00 13.85 183 ASP B N 1
ATOM 2982 C CA . ASP B 1 56 ? 19.336 10.395 -3.128 1.00 14.37 183 ASP B CA 1
ATOM 2983 C C . ASP B 1 56 ? 18.833 11.736 -3.803 1.00 12.41 183 ASP B C 1
ATOM 2984 O O . ASP B 1 56 ? 17.654 11.915 -4.059 1.00 13.23 183 ASP B O 1
ATOM 2989 N N . MET B 1 57 ? 19.733 12.618 -4.091 1.00 14.08 184 MET B N 1
ATOM 2990 C CA . MET B 1 57 ? 19.417 13.867 -4.815 1.00 14.39 184 MET B CA 1
ATOM 2991 C C . MET B 1 57 ? 19.065 13.486 -6.221 1.00 16.12 184 MET B C 1
ATOM 2992 O O . MET B 1 57 ? 19.483 12.412 -6.746 1.00 14.60 184 MET B O 1
ATOM 2997 N N . TYR B 1 58 ? 18.222 14.309 -6.849 1.00 12.21 185 TYR B N 1
ATOM 2998 C CA . TYR B 1 58 ? 17.791 14.021 -8.166 1.00 13.16 185 TYR B CA 1
ATOM 2999 C C . TYR B 1 58 ? 17.429 15.309 -8.925 1.00 12.88 185 TYR B C 1
ATOM 3000 O O . TYR B 1 58 ? 17.255 16.383 -8.290 1.00 10.73 185 TYR B O 1
ATOM 3009 N N . LEU B 1 59 ? 17.355 15.191 -10.243 1.00 12.10 186 LEU B N 1
ATOM 3010 C CA . LEU B 1 59 ? 17.156 16.403 -11.149 1.00 13.39 186 LEU B CA 1
ATOM 3011 C C . LEU B 1 59 ? 15.688 16.455 -11.535 1.00 15.30 186 LEU B C 1
ATOM 3012 O O . LEU B 1 59 ? 15.042 15.389 -11.741 1.00 12.75 186 LEU B O 1
ATOM 3017 N N . SER B 1 60 ? 15.065 17.650 -11.554 1.00 12.96 187 SER B N 1
ATOM 3018 C CA . SER B 1 60 ? 13.684 17.775 -11.808 1.00 14.20 187 SER B CA 1
ATOM 3019 C C . SER B 1 60 ? 13.371 19.110 -12.555 1.00 13.18 187 SER B C 1
ATOM 3020 O O . SER B 1 60 ? 14.283 19.857 -12.856 1.00 11.96 187 SER B O 1
ATOM 3023 N N . GLY B 1 61 ? 12.117 19.362 -12.824 1.00 13.45 188 GLY B N 1
ATOM 3024 C CA . GLY B 1 61 ? 11.732 20.648 -13.454 1.00 14.15 188 GLY B CA 1
ATOM 3025 C C . GLY B 1 61 ? 11.216 20.395 -14.857 1.00 13.72 188 GLY B C 1
ATOM 3026 O O . GLY B 1 61 ? 11.070 19.243 -15.341 1.00 13.63 188 GLY B O 1
ATOM 3027 N N . SER B 1 62 ? 10.958 21.501 -15.552 1.00 13.32 189 SER B N 1
ATOM 3028 C CA . SER B 1 62 ? 10.330 21.471 -16.856 1.00 14.41 189 SER B CA 1
ATOM 3029 C C . SER B 1 62 ? 11.107 20.731 -17.938 1.00 12.57 189 SER B C 1
ATOM 3030 O O . SER B 1 62 ? 10.524 20.282 -18.901 1.00 15.20 189 SER B O 1
ATOM 3033 N N . LEU B 1 63 ? 12.404 20.609 -17.843 1.00 12.49 190 LEU B N 1
ATOM 3034 C CA . LEU B 1 63 ? 13.221 19.917 -18.861 1.00 14.17 190 LEU B CA 1
ATOM 3035 C C . LEU B 1 63 ? 12.955 18.391 -18.794 1.00 19.21 190 LEU B C 1
ATOM 3036 O O . LEU B 1 63 ? 13.308 17.670 -19.738 1.00 21.71 190 LEU B O 1
ATOM 3041 N N . TYR B 1 64 ? 12.338 17.948 -17.684 1.00 17.36 191 TYR B N 1
ATOM 3042 C CA . TYR B 1 64 ? 12.135 16.485 -17.436 1.00 18.58 191 TYR B CA 1
ATOM 3043 C C . TYR B 1 64 ? 10.682 16.123 -17.693 1.00 21.95 191 TYR B C 1
ATOM 3044 O O . TYR B 1 64 ? 10.351 14.939 -17.715 1.00 24.08 191 TYR B O 1
ATOM 3053 N N . ASP B 1 65 ? 9.782 17.108 -17.875 1.00 20.35 192 ASP B N 1
ATOM 3054 C CA . ASP B 1 65 ? 8.408 16.819 -18.285 1.00 21.21 192 ASP B CA 1
ATOM 3055 C C . ASP B 1 65 ? 7.883 17.519 -19.537 1.00 19.14 192 ASP B C 1
ATOM 3056 O O . ASP B 1 65 ? 6.644 17.798 -19.687 1.00 19.92 192 ASP B O 1
ATOM 3061 N N . ASP B 1 66 ? 8.806 17.772 -20.467 1.00 16.84 193 ASP B N 1
ATOM 3062 C CA . ASP B 1 66 ? 8.458 18.283 -21.796 1.00 18.70 193 ASP B CA 1
ATOM 3063 C C . ASP B 1 66 ? 7.715 19.646 -21.738 1.00 16.42 193 ASP B C 1
ATOM 3064 O O . ASP B 1 66 ? 6.819 19.953 -22.547 1.00 13.41 193 ASP B O 1
ATOM 3069 N N . LEU B 1 67 ? 8.109 20.462 -20.751 1.00 13.63 194 LEU B N 1
ATOM 3070 C CA . LEU B 1 67 ? 7.544 21.789 -20.681 1.00 13.65 194 LEU B CA 1
ATOM 3071 C C . LEU B 1 67 ? 8.571 22.933 -20.836 1.00 12.38 194 LEU B C 1
ATOM 3072 O O . LEU B 1 67 ? 8.162 24.070 -20.845 1.00 11.69 194 LEU B O 1
ATOM 3077 N N . GLN B 1 68 ? 9.862 22.658 -20.925 1.00 13.70 195 GLN B N 1
ATOM 3078 C CA . GLN B 1 68 ? 10.831 23.740 -21.054 1.00 12.45 195 GLN B CA 1
ATOM 3079 C C . GLN B 1 68 ? 10.805 24.224 -22.503 1.00 13.71 195 GLN B C 1
ATOM 3080 O O . GLN B 1 68 ? 10.706 23.402 -23.427 1.00 11.96 195 GLN B O 1
ATOM 3086 N N . VAL B 1 69 ? 10.940 25.565 -22.697 1.00 11.34 196 VAL B N 1
ATOM 3087 C CA . VAL B 1 69 ? 10.818 26.173 -24.046 1.00 11.74 196 VAL B CA 1
ATOM 3088 C C . VAL B 1 69 ? 12.085 26.996 -24.346 1.00 10.67 196 VAL B C 1
ATOM 3089 O O . VAL B 1 69 ? 12.808 27.408 -23.433 1.00 11.98 196 VAL B O 1
ATOM 3093 N N . VAL B 1 70 ? 12.387 27.081 -25.631 1.00 11.22 197 VAL B N 1
ATOM 3094 C CA . VAL B 1 70 ? 13.351 27.969 -26.287 1.00 12.93 197 VAL B CA 1
ATOM 3095 C C . VAL B 1 70 ? 14.733 27.431 -26.214 1.00 13.32 197 VAL B C 1
ATOM 3096 O O . VAL B 1 70 ? 15.392 27.280 -27.213 1.00 13.63 197 VAL B O 1
ATOM 3100 N N . THR B 1 71 ? 15.204 27.213 -25.006 1.00 13.21 198 THR B N 1
ATOM 3101 C CA . THR B 1 71 ? 16.549 26.779 -24.757 1.00 15.74 198 THR B CA 1
ATOM 3102 C C . THR B 1 71 ? 16.580 25.980 -23.437 1.00 15.57 198 THR B C 1
ATOM 3103 O O . THR B 1 71 ? 15.788 26.211 -22.574 1.00 14.82 198 THR B O 1
ATOM 3107 N N . ALA B 1 72 ? 17.468 24.997 -23.350 1.00 14.98 199 ALA B N 1
ATOM 3108 C CA . ALA B 1 72 ? 17.625 24.225 -22.085 1.00 15.08 199 ALA B CA 1
ATOM 3109 C C . ALA B 1 72 ? 18.488 25.064 -21.166 1.00 15.57 199 ALA B C 1
ATOM 3110 O O . ALA B 1 72 ? 19.725 25.172 -21.343 1.00 20.49 199 ALA B O 1
ATOM 3112 N N . ASP B 1 73 ? 17.881 25.765 -20.231 1.00 12.80 200 ASP B N 1
ATOM 3113 C CA . ASP B 1 73 ? 18.590 26.577 -19.358 1.00 13.59 200 ASP B CA 1
ATOM 3114 C C . ASP B 1 73 ? 18.231 26.533 -17.930 1.00 11.33 200 ASP B C 1
ATOM 3115 O O . ASP B 1 73 ? 18.786 27.273 -17.161 1.00 11.10 200 ASP B O 1
ATOM 3120 N N . HIS B 1 74 ? 17.380 25.594 -17.498 1.00 13.01 201 HIS B N 1
ATOM 3121 C CA . HIS B 1 74 ? 16.949 25.585 -16.110 1.00 12.10 201 HIS B CA 1
ATOM 3122 C C . HIS B 1 74 ? 16.629 24.160 -15.551 1.00 11.40 201 HIS B C 1
ATOM 3123 O O . HIS B 1 74 ? 15.848 23.471 -16.138 1.00 9.85 201 HIS B O 1
ATOM 3130 N N . ILE B 1 75 ? 17.362 23.765 -14.526 1.00 10.68 202 ILE B N 1
ATOM 3131 C CA . ILE B 1 75 ? 17.151 22.450 -13.926 1.00 11.18 202 ILE B CA 1
ATOM 3132 C C . ILE B 1 75 ? 17.113 22.642 -12.445 1.00 9.54 202 ILE B C 1
ATOM 3133 O O . ILE B 1 75 ? 17.860 23.493 -11.902 1.00 10.58 202 ILE B O 1
ATOM 3138 N N . GLN B 1 76 ? 16.167 21.945 -11.763 1.00 9.65 203 GLN B N 1
ATOM 3139 C CA . GLN B 1 76 ? 16.092 21.902 -10.301 1.00 10.65 203 GLN B CA 1
ATOM 3140 C C . GLN B 1 76 ? 16.807 20.616 -9.756 1.00 11.44 203 GLN B C 1
ATOM 3141 O O . GLN B 1 76 ? 16.633 19.549 -10.325 1.00 12.08 203 GLN B O 1
ATOM 3147 N N . LEU B 1 77 ? 17.727 20.813 -8.848 1.00 11.24 204 LEU B N 1
ATOM 3148 C CA . LEU B 1 77 ? 18.486 19.752 -8.176 1.00 11.65 204 LEU B CA 1
ATOM 3149 C C . LEU B 1 77 ? 17.807 19.659 -6.791 1.00 11.52 204 LEU B C 1
ATOM 3150 O O . LEU B 1 77 ? 17.914 20.558 -5.941 1.00 11.16 204 LEU B O 1
ATOM 3155 N N . ILE B 1 78 ? 16.966 18.651 -6.644 1.00 10.43 205 ILE B N 1
ATOM 3156 C CA . ILE B 1 78 ? 16.228 18.452 -5.455 1.00 12.65 205 ILE B CA 1
ATOM 3157 C C . ILE B 1 78 ? 17.084 17.789 -4.397 1.00 12.43 205 ILE B C 1
ATOM 3158 O O . ILE B 1 78 ? 17.734 16.787 -4.674 1.00 12.26 205 ILE B O 1
ATOM 3163 N N . VAL B 1 79 ? 17.136 18.352 -3.184 1.00 11.88 206 VAL B N 1
ATOM 3164 C CA . VAL B 1 79 ? 17.933 17.844 -2.090 1.00 12.55 206 VAL B CA 1
ATOM 3165 C C . VAL B 1 79 ? 16.927 17.308 -1.040 1.00 13.40 206 VAL B C 1
ATOM 3166 O O . VAL B 1 79 ? 16.378 18.118 -0.287 1.00 12.26 206 VAL B O 1
ATOM 3170 N N . PRO B 1 80 ? 16.594 15.971 -1.069 1.00 14.41 207 PRO B N 1
ATOM 3171 C CA . PRO B 1 80 ? 15.490 15.464 -0.219 1.00 13.02 207 PRO B CA 1
ATOM 3172 C C . PRO B 1 80 ? 16.003 15.111 1.163 1.00 13.07 207 PRO B C 1
ATOM 3173 O O . PRO B 1 80 ? 16.486 13.983 1.471 1.00 14.44 207 PRO B O 1
ATOM 3177 N N . LEU B 1 81 ? 15.916 16.090 2.016 1.00 12.02 208 LEU B N 1
ATOM 3178 C CA . LEU B 1 81 ? 16.325 15.994 3.430 1.00 12.22 208 LEU B CA 1
ATOM 3179 C C . LEU B 1 81 ? 15.363 15.112 4.162 1.00 12.53 208 LEU B C 1
ATOM 3180 O O . LEU B 1 81 ? 14.155 15.200 3.937 1.00 13.62 208 LEU B O 1
ATOM 3185 N N . VAL B 1 82 ? 15.869 14.244 5.035 1.00 10.81 209 VAL B N 1
ATOM 3186 C CA . VAL B 1 82 ? 14.917 13.404 5.826 1.00 12.94 209 VAL B CA 1
ATOM 3187 C C . VAL B 1 82 ? 14.733 13.864 7.217 1.00 11.00 209 VAL B C 1
ATOM 3188 O O . VAL B 1 82 ? 15.685 14.080 7.921 1.00 10.51 209 VAL B O 1
ATOM 3192 N N . LEU B 1 83 ? 13.494 14.243 7.474 1.00 11.37 210 LEU B N 1
ATOM 3193 C CA . LEU B 1 83 ? 12.999 14.599 8.828 1.00 13.03 210 LEU B CA 1
ATOM 3194 C C . LEU B 1 83 ? 12.356 13.365 9.439 1.00 13.36 210 LEU B C 1
ATOM 3195 O O . LEU B 1 83 ? 11.695 12.624 8.743 1.00 16.08 210 LEU B O 1
ATOM 3200 N N . GLU B 1 84 ? 12.531 13.198 10.748 1.00 13.42 211 GLU B N 1
ATOM 3201 C CA . GLU B 1 84 ? 11.838 12.144 11.539 1.00 13.34 211 GLU B CA 1
ATOM 3202 C C . GLU B 1 84 ? 10.381 12.558 11.601 1.00 14.33 211 GLU B C 1
ATOM 3203 O O . GLU B 1 84 ? 10.088 13.631 12.055 1.00 14.80 211 GLU B O 1
ATOM 3209 N N . GLN B 1 85 ? 9.484 11.711 11.155 1.00 14.73 212 GLN B N 1
ATOM 3210 C CA . GLN B 1 85 ? 8.072 12.063 11.090 1.00 17.90 212 GLN B CA 1
ATOM 3211 C C . GLN B 1 85 ? 7.528 12.321 12.461 1.00 17.04 212 GLN B C 1
ATOM 3212 O O . GLN B 1 85 ? 6.754 13.221 12.650 1.00 17.53 212 GLN B O 1
ATOM 3218 N N . ASN B 1 86 ? 8.068 11.655 13.483 1.00 16.02 213 ASN B N 1
ATOM 3219 C CA . ASN B 1 86 ? 7.576 11.860 14.839 1.00 17.44 213 ASN B CA 1
ATOM 3220 C C . ASN B 1 86 ? 8.228 13.034 15.565 1.00 16.86 213 ASN B C 1
ATOM 3221 O O . ASN B 1 86 ? 7.780 13.402 16.633 1.00 21.82 213 ASN B O 1
ATOM 3226 N N . LEU B 1 87 ? 9.262 13.676 15.014 1.00 14.22 214 LEU B N 1
ATOM 3227 C CA . LEU B 1 87 ? 9.881 14.806 15.652 1.00 13.99 214 LEU B CA 1
ATOM 3228 C C . LEU B 1 87 ? 9.551 16.228 15.109 1.00 12.78 214 LEU B C 1
ATOM 3229 O O . LEU B 1 87 ? 9.978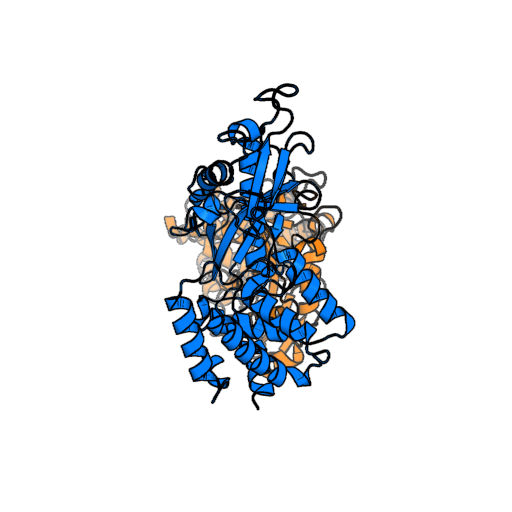 17.231 15.669 1.00 12.11 214 LEU B O 1
ATOM 3234 N N . TRP B 1 88 ? 8.779 16.264 14.030 1.00 12.92 215 TRP B N 1
ATOM 3235 C CA . TRP B 1 88 ? 8.570 17.514 13.321 1.00 12.15 215 TRP B CA 1
ATOM 3236 C C . TRP B 1 88 ? 7.136 17.513 12.819 1.00 13.06 215 TRP B C 1
ATOM 3237 O O . TRP B 1 88 ? 6.702 16.517 12.386 1.00 11.88 215 TRP B O 1
ATOM 3248 N N . SER B 1 89 ? 6.462 18.639 12.919 1.00 12.97 216 SER B N 1
ATOM 3249 C CA . SER B 1 89 ? 5.121 18.825 12.405 1.00 14.48 216 SER B CA 1
ATOM 3250 C C . SER B 1 89 ? 5.079 20.091 11.559 1.00 14.63 216 SER B C 1
ATOM 3251 O O . SER B 1 89 ? 5.884 21.010 11.801 1.00 14.75 216 SER B O 1
ATOM 3254 N N . CYS B 1 90 ? 4.184 20.153 10.594 1.00 14.68 217 CYS B N 1
ATOM 3255 C CA . CYS B 1 90 ? 4.071 21.369 9.812 1.00 16.34 217 CYS B CA 1
ATOM 3256 C C . CYS B 1 90 ? 2.695 22.036 10.023 1.00 16.43 217 CYS B C 1
ATOM 3257 O O . CYS B 1 90 ? 1.707 21.373 10.139 1.00 16.87 217 CYS B O 1
ATOM 3260 N N . ILE B 1 91 ? 2.739 23.339 10.197 1.00 18.28 218 ILE B N 1
ATOM 3261 C CA . ILE B 1 91 ? 1.551 24.179 10.395 1.00 18.37 218 ILE B CA 1
ATOM 3262 C C . ILE B 1 91 ? 1.349 25.076 9.220 1.00 15.79 218 ILE B C 1
ATOM 3263 O O . ILE B 1 91 ? 2.220 25.858 8.861 1.00 15.82 218 ILE B O 1
ATOM 3268 N N . PRO B 1 92 ? 0.192 24.955 8.564 1.00 17.81 219 PRO B N 1
ATOM 3269 C CA . PRO B 1 92 ? -0.111 25.777 7.423 1.00 17.73 219 PRO B CA 1
ATOM 3270 C C . PRO B 1 92 ? -0.078 27.243 7.835 1.00 15.69 219 PRO B C 1
ATOM 3271 O O . PRO B 1 92 ? -0.511 27.558 8.925 1.00 14.32 219 PRO B O 1
ATOM 3275 N N . GLY B 1 93 ? 0.430 28.081 6.963 1.00 16.70 220 GLY B N 1
ATOM 3276 C CA . GLY B 1 93 ? 0.680 29.483 7.260 1.00 19.18 220 GLY B CA 1
ATOM 3277 C C . GLY B 1 93 ? -0.589 30.232 7.627 1.00 20.43 220 GLY B C 1
ATOM 3278 O O . GLY B 1 93 ? -0.561 31.141 8.454 1.00 18.55 220 GLY B O 1
ATOM 3279 N N . GLU B 1 94 ? -1.692 29.833 7.029 1.00 18.62 221 GLU B N 1
ATOM 3280 C CA . GLU B 1 94 ? -2.973 30.494 7.401 1.00 23.49 221 GLU B CA 1
ATOM 3281 C C . GLU B 1 94 ? -3.460 30.208 8.837 1.00 21.12 221 GLU B C 1
ATOM 3282 O O . GLU B 1 94 ? -4.299 30.962 9.372 1.00 19.40 221 GLU B O 1
ATOM 3288 N N . ASP B 1 95 ? -2.898 29.194 9.491 1.00 19.40 222 ASP B N 1
ATOM 3289 C CA . ASP B 1 95 ? -3.245 28.832 10.854 1.00 22.71 222 ASP B CA 1
ATOM 3290 C C . ASP B 1 95 ? -2.176 29.379 11.867 1.00 19.21 222 ASP B C 1
ATOM 3291 O O . ASP B 1 95 ? -2.075 28.884 12.968 1.00 22.10 222 ASP B O 1
ATOM 3296 N N . THR B 1 96 ? -1.331 30.270 11.403 1.00 19.18 223 THR B N 1
ATOM 3297 C CA . THR B 1 96 ? -0.254 30.885 12.192 1.00 18.08 223 THR B CA 1
ATOM 3298 C C . THR B 1 96 ? -0.536 32.380 12.213 1.00 17.43 223 THR B C 1
ATOM 3299 O O . THR B 1 96 ? -1.256 32.876 11.399 1.00 13.25 223 THR B O 1
ATOM 3303 N N . ILE B 1 97 ? 0.121 33.096 13.127 1.00 17.60 224 ILE B N 1
ATOM 3304 C CA . ILE B 1 97 ? 0.042 34.553 13.141 1.00 17.44 224 ILE B CA 1
ATOM 3305 C C . ILE B 1 97 ? 0.665 35.176 11.900 1.00 15.56 224 ILE B C 1
ATOM 3306 O O . ILE B 1 97 ? 0.328 36.295 11.519 1.00 15.11 224 ILE B O 1
ATOM 3311 N N . MET B 1 98 ? 1.573 34.497 11.211 1.00 15.49 225 MET B N 1
ATOM 3312 C CA . MET B 1 98 ? 2.065 35.003 9.932 1.00 15.53 225 MET B CA 1
ATOM 3313 C C . MET B 1 98 ? 0.989 35.149 8.776 1.00 15.45 225 MET B C 1
ATOM 3314 O O . MET B 1 98 ? 1.046 36.004 7.896 1.00 15.20 225 MET B O 1
ATOM 3319 N N . ASN B 1 99 ? 0.014 34.311 8.846 1.00 17.31 226 ASN B N 1
ATOM 3320 C CA . ASN B 1 99 ? -1.154 34.344 7.991 1.00 20.52 226 ASN B CA 1
ATOM 3321 C C . ASN B 1 99 ? -0.838 34.298 6.481 1.00 20.26 226 ASN B C 1
ATOM 3322 O O . ASN B 1 99 ? -1.361 35.116 5.694 1.00 18.91 226 ASN B O 1
ATOM 3327 N N . VAL B 1 100 ? 0.007 33.319 6.083 1.00 20.25 227 VAL B N 1
ATOM 3328 C CA . VAL B 1 100 ? 0.503 33.234 4.756 1.00 19.99 227 VAL B CA 1
ATOM 3329 C C . VAL B 1 100 ? 0.094 31.916 4.122 1.00 19.90 227 VAL B C 1
ATOM 3330 O O . VAL B 1 100 ? 0.701 30.898 4.389 1.00 18.09 227 VAL B O 1
ATOM 3334 N N . PRO B 1 101 ? -0.924 31.926 3.237 1.00 19.48 228 PRO B N 1
ATOM 3335 C CA . PRO B 1 101 ? -1.318 30.639 2.536 1.00 18.26 228 PRO B CA 1
ATOM 3336 C C . PRO B 1 101 ? -0.198 30.174 1.630 1.00 18.05 228 PRO B C 1
ATOM 3337 O O . PRO B 1 101 ? 0.479 30.979 1.004 1.00 14.94 228 PRO B O 1
ATOM 3341 N N . GLY B 1 102 ? -0.034 28.869 1.529 1.00 20.62 229 GLY B N 1
ATOM 3342 C CA . GLY B 1 102 ? 0.970 28.325 0.619 1.00 19.93 229 GLY B CA 1
ATOM 3343 C C . GLY B 1 102 ? 2.337 28.143 1.251 1.00 22.47 229 GLY B C 1
ATOM 3344 O O . GLY B 1 102 ? 3.325 27.775 0.517 1.00 19.83 229 GLY B O 1
ATOM 3345 N N . PHE B 1 103 ? 2.452 28.553 2.546 1.00 17.95 230 PHE B N 1
ATOM 3346 C CA . PHE B 1 103 ? 3.707 28.553 3.270 1.00 17.08 230 PHE B CA 1
ATOM 3347 C C . PHE B 1 103 ? 3.428 27.901 4.620 1.00 17.30 230 PHE B C 1
ATOM 3348 O O . PHE B 1 103 ? 2.198 27.764 5.033 1.00 18.06 230 PHE B O 1
ATOM 3356 N N . PHE B 1 104 ? 4.497 27.360 5.256 1.00 12.86 231 PHE B N 1
ATOM 3357 C CA . PHE B 1 104 ? 4.310 26.506 6.405 1.00 13.18 231 PHE B CA 1
ATOM 3358 C C . PHE B 1 104 ? 5.406 26.794 7.466 1.00 11.40 231 PHE B C 1
ATOM 3359 O O . PHE B 1 104 ? 6.555 27.071 7.112 1.00 11.02 231 PHE B O 1
ATOM 3367 N N . LEU B 1 105 ? 5.037 26.656 8.746 1.00 11.24 232 LEU B N 1
ATOM 3368 C CA . LEU B 1 105 ? 6.037 26.592 9.808 1.00 13.11 232 LEU B CA 1
ATOM 3369 C C . LEU B 1 105 ? 6.283 25.097 10.073 1.00 13.57 232 LEU B C 1
ATOM 3370 O O . LEU B 1 105 ? 5.385 24.319 9.894 1.00 16.31 232 LEU B O 1
ATOM 3375 N N . VAL B 1 106 ? 7.503 24.731 10.414 1.00 11.86 233 VAL B N 1
ATOM 3376 C CA . VAL B 1 106 ? 7.853 23.358 10.821 1.00 12.00 233 VAL B CA 1
ATOM 3377 C C . VAL B 1 106 ? 8.301 23.475 12.274 1.00 12.62 233 VAL B C 1
ATOM 3378 O O . VAL B 1 106 ? 9.270 24.180 12.567 1.00 11.41 233 VAL B O 1
ATOM 3382 N N . ARG B 1 107 ? 7.581 22.768 13.154 1.00 14.02 234 ARG B N 1
ATOM 3383 C CA . ARG B 1 107 ? 7.807 22.798 14.599 1.00 14.31 234 ARG B CA 1
ATOM 3384 C C . ARG B 1 107 ? 8.438 21.510 15.050 1.00 12.99 234 ARG B C 1
ATOM 3385 O O . ARG B 1 107 ? 8.022 20.469 14.636 1.00 12.07 234 ARG B O 1
ATOM 3393 N N . ARG B 1 108 ? 9.411 21.626 15.944 1.00 14.15 235 ARG B N 1
ATOM 3394 C CA . ARG B 1 108 ? 9.994 20.510 16.682 1.00 15.38 235 ARG B CA 1
ATOM 3395 C C . ARG B 1 108 ? 9.004 19.975 17.703 1.00 15.34 235 ARG B C 1
ATOM 3396 O O . ARG B 1 108 ? 8.554 20.704 18.518 1.00 17.23 235 ARG B O 1
ATOM 3404 N N . GLU B 1 109 ? 8.711 18.697 17.651 1.00 15.84 236 GLU B N 1
ATOM 3405 C CA . GLU B 1 109 ? 7.755 18.043 18.560 1.00 16.47 236 GLU B CA 1
ATOM 3406 C C . GLU B 1 109 ? 8.588 17.138 19.488 1.00 18.38 236 GLU B C 1
ATOM 3407 O O . GLU B 1 109 ? 9.789 16.859 19.217 1.00 14.08 236 GLU B O 1
ATOM 3413 N N . ASN B 1 110 ? 7.942 16.784 20.611 1.00 19.00 237 ASN B N 1
ATOM 3414 C CA . ASN B 1 110 ? 8.563 15.986 21.693 1.00 18.96 237 ASN B CA 1
ATOM 3415 C C . ASN B 1 110 ? 9.948 16.464 22.096 1.00 17.44 237 ASN B C 1
ATOM 3416 O O . ASN B 1 110 ? 10.923 15.645 22.138 1.00 17.36 237 ASN B O 1
ATOM 3421 N N . PRO B 1 111 ? 10.080 17.769 22.354 1.00 17.34 238 PRO B N 1
ATOM 3422 C CA . PRO B 1 111 ? 11.393 18.292 22.667 1.00 17.72 238 PRO B CA 1
ATOM 3423 C C . PRO B 1 111 ? 11.959 17.818 23.971 1.00 17.56 238 PRO B C 1
ATOM 3424 O O . PRO B 1 111 ? 13.156 17.895 24.140 1.00 17.60 238 PRO B O 1
ATOM 3428 N N . GLU B 1 112 ? 11.118 17.390 24.924 1.00 17.65 239 GLU B N 1
ATOM 3429 C CA . GLU B 1 112 ? 11.662 16.850 26.249 1.00 22.47 239 GLU B CA 1
ATOM 3430 C C . GLU B 1 112 ? 11.951 15.338 26.230 1.00 18.70 239 GLU B C 1
ATOM 3431 O O . GLU B 1 112 ? 13.004 14.828 26.700 1.00 17.88 239 GLU B O 1
ATOM 3437 N N . TYR B 1 113 ? 11.049 14.628 25.568 1.00 16.04 240 TYR B N 1
ATOM 3438 C CA . TYR B 1 113 ? 11.155 13.183 25.438 1.00 14.76 240 TYR B CA 1
ATOM 3439 C C . TYR B 1 113 ? 12.325 12.792 24.601 1.00 15.64 240 TYR B C 1
ATOM 3440 O O . TYR B 1 113 ? 12.990 11.820 24.923 1.00 14.29 240 TYR B O 1
ATOM 3449 N N . PHE B 1 114 ? 12.528 13.529 23.477 1.00 15.36 241 PHE B N 1
ATOM 3450 C CA . PHE B 1 114 ? 13.629 13.294 22.546 1.00 16.15 241 PHE B CA 1
ATOM 3451 C C . PHE B 1 114 ? 14.370 14.617 22.565 1.00 18.22 241 PHE B C 1
ATOM 3452 O O . PHE B 1 114 ? 14.084 15.540 21.803 1.00 17.10 241 PHE B O 1
ATOM 3460 N N . PRO B 1 115 ? 15.334 14.749 23.494 1.00 17.94 242 PRO B N 1
ATOM 3461 C CA . PRO B 1 115 ? 15.922 16.039 23.715 1.00 19.27 242 PRO B CA 1
ATOM 3462 C C . PRO B 1 115 ? 16.786 16.517 22.574 1.00 18.68 242 PRO B C 1
ATOM 3463 O O . PRO B 1 115 ? 17.132 15.799 21.642 1.00 16.48 242 PRO B O 1
ATOM 3467 N N . ARG B 1 116 ? 17.165 17.742 22.684 1.00 20.45 243 ARG B N 1
ATOM 3468 C CA . ARG B 1 116 ? 17.938 18.400 21.667 1.00 22.42 243 ARG B CA 1
ATOM 3469 C C . ARG B 1 116 ? 19.184 17.587 21.314 1.00 21.15 243 ARG B C 1
ATOM 3470 O O . ARG B 1 116 ? 19.901 17.113 22.189 1.00 20.63 243 ARG B O 1
ATOM 3478 N N . GLY B 1 117 ? 19.409 17.390 20.030 1.00 19.31 244 GLY B N 1
ATOM 3479 C CA . GLY B 1 117 ? 20.431 16.474 19.524 1.00 20.89 244 GLY B CA 1
ATOM 3480 C C . GLY B 1 117 ? 19.934 15.078 19.143 1.00 18.66 244 GLY B C 1
ATOM 3481 O O . GLY B 1 117 ? 20.657 14.359 18.536 1.00 16.70 244 GLY B O 1
ATOM 3482 N N . SER B 1 118 ? 18.682 14.746 19.402 1.00 17.37 245 SER B N 1
ATOM 3483 C CA . SER B 1 118 ? 18.033 13.554 18.875 1.00 18.52 245 SER B CA 1
ATOM 3484 C C . SER B 1 118 ? 17.867 13.585 17.368 1.00 17.35 245 SER B C 1
ATOM 3485 O O . SER B 1 118 ? 17.755 12.523 16.758 1.00 18.18 245 SER B O 1
ATOM 3488 N N . SER B 1 119 ? 17.913 14.787 16.771 1.00 15.93 246 SER B N 1
ATOM 3489 C CA . SER B 1 119 ? 17.820 14.926 15.316 1.00 12.71 246 SER B CA 1
ATOM 3490 C C . SER B 1 119 ? 19.008 15.693 14.849 1.00 13.24 246 SER B C 1
ATOM 3491 O O . SER B 1 119 ? 19.453 16.639 15.533 1.00 13.23 246 SER B O 1
ATOM 3494 N N . TYR B 1 120 ? 19.526 15.330 13.679 1.00 13.37 247 TYR B N 1
ATOM 3495 C CA . TYR B 1 120 ? 20.517 16.154 13.016 1.00 13.11 247 TYR B CA 1
ATOM 3496 C C . TYR B 1 120 ? 20.019 17.617 12.939 1.00 13.34 247 TYR B C 1
ATOM 3497 O O . TYR B 1 120 ? 20.760 18.584 13.139 1.00 14.04 247 TYR B O 1
ATOM 3506 N N . TRP B 1 121 ? 18.756 17.769 12.682 1.00 12.92 248 TRP B N 1
ATOM 3507 C CA . TRP B 1 121 ? 18.170 19.035 12.324 1.00 12.36 248 TRP B CA 1
ATOM 3508 C C . TRP B 1 121 ? 17.948 19.927 13.510 1.00 13.60 248 TRP B C 1
ATOM 3509 O O . TRP B 1 121 ? 17.528 21.094 13.300 1.00 14.30 248 TRP B O 1
ATOM 3520 N N . ASP B 1 122 ? 18.170 19.423 14.724 1.00 12.09 249 ASP B N 1
ATOM 3521 C CA . ASP B 1 122 ? 18.172 20.322 15.868 1.00 15.09 249 ASP B CA 1
ATOM 3522 C C . ASP B 1 122 ? 19.152 21.455 15.756 1.00 16.87 249 ASP B C 1
ATOM 3523 O O . ASP B 1 122 ? 18.906 22.519 16.290 1.00 16.72 249 ASP B O 1
ATOM 3528 N N . ARG B 1 123 ? 20.237 21.286 14.994 1.00 18.62 250 ARG B N 1
ATOM 3529 C CA . ARG B 1 123 ? 21.193 22.386 14.772 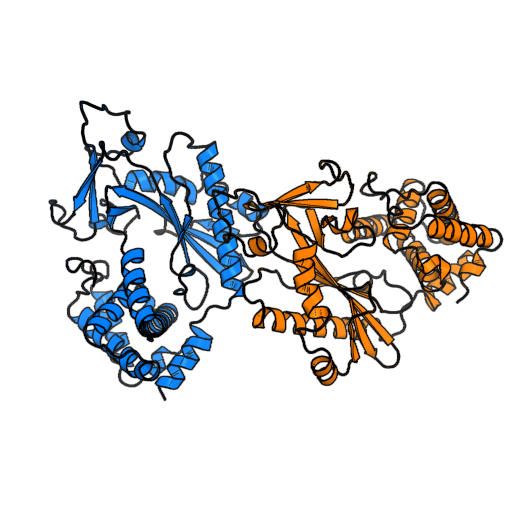1.00 19.72 250 ARG B CA 1
ATOM 3530 C C . ARG B 1 123 ? 20.624 23.544 13.908 1.00 22.22 250 ARG B C 1
ATOM 3531 O O . ARG B 1 123 ? 21.229 24.616 13.835 1.00 23.96 250 ARG B O 1
ATOM 3539 N N . CYS B 1 124 ? 19.481 23.327 13.265 1.00 19.40 251 CYS B N 1
ATOM 3540 C CA . CYS B 1 124 ? 18.853 24.350 12.434 1.00 17.55 251 CYS B CA 1
ATOM 3541 C C . CYS B 1 124 ? 17.606 24.878 13.039 1.00 17.57 251 CYS B C 1
ATOM 3542 O O . CYS B 1 124 ? 16.825 25.545 12.364 1.00 16.71 251 CYS B O 1
ATOM 3545 N N . VAL B 1 125 ? 17.380 24.596 14.311 1.00 18.74 252 VAL B N 1
ATOM 3546 C CA . VAL B 1 125 ? 16.193 25.082 15.025 1.00 18.28 252 VAL B CA 1
ATOM 3547 C C . VAL B 1 125 ? 16.410 26.534 15.506 1.00 19.28 252 VAL B C 1
ATOM 3548 O O . VAL B 1 125 ? 17.457 26.901 15.920 1.00 19.92 252 VAL B O 1
ATOM 3552 N N . VAL B 1 126 ? 15.389 27.373 15.366 1.00 17.17 253 VAL B N 1
ATOM 3553 C CA . VAL B 1 126 ? 15.414 28.740 15.867 1.00 17.70 253 VAL B CA 1
ATOM 3554 C C . VAL B 1 126 ? 14.144 28.812 16.604 1.00 16.87 253 VAL B C 1
ATOM 3555 O O . VAL B 1 126 ? 13.066 28.624 16.055 1.00 17.11 253 VAL B O 1
ATOM 3559 N N . GLY B 1 127 ? 14.241 28.984 17.893 1.00 18.12 254 GLY B N 1
ATOM 3560 C CA . GLY B 1 127 ? 13.031 29.230 18.733 1.00 19.32 254 GLY B CA 1
ATOM 3561 C C . GLY B 1 127 ? 12.010 28.122 18.662 1.00 17.41 254 GLY B C 1
ATOM 3562 O O . GLY B 1 127 ? 10.817 28.378 18.662 1.00 17.42 254 GLY B O 1
ATOM 3563 N N . GLY B 1 128 ? 12.462 26.878 18.615 1.00 16.25 255 GLY B N 1
ATOM 3564 C CA . GLY B 1 128 ? 11.530 25.725 18.547 1.00 16.17 255 GLY B CA 1
ATOM 3565 C C . GLY B 1 128 ? 11.004 25.298 17.158 1.00 14.48 255 GLY B C 1
ATOM 3566 O O . GLY B 1 128 ? 10.265 24.315 17.044 1.00 14.23 255 GLY B O 1
ATOM 3567 N N . TYR B 1 129 ? 11.376 26.059 16.125 1.00 14.18 256 TYR B N 1
ATOM 3568 C CA . TYR B 1 129 ? 11.026 25.813 14.725 1.00 13.11 256 TYR B CA 1
ATOM 3569 C C . TYR B 1 129 ? 12.214 25.471 13.872 1.00 13.32 256 TYR B C 1
ATOM 3570 O O . TYR B 1 129 ? 13.343 25.973 14.047 1.00 12.97 256 TYR B O 1
ATOM 3579 N N . LEU B 1 130 ? 11.967 24.656 12.852 1.00 12.34 257 LEU B N 1
ATOM 3580 C CA . LEU B 1 130 ? 12.979 24.372 11.919 1.00 13.02 257 LEU B CA 1
ATOM 3581 C C . LEU B 1 130 ? 13.067 25.523 10.922 1.00 13.70 257 LEU B C 1
ATOM 3582 O O . LEU B 1 130 ? 12.146 25.748 10.152 1.00 14.70 257 LEU B O 1
ATOM 3587 N N . SER B 1 131 ? 14.163 26.256 10.973 1.00 13.97 258 SER B N 1
ATOM 3588 C CA . SER B 1 131 ? 14.300 27.437 10.182 1.00 14.06 258 SER B CA 1
ATOM 3589 C C . SER B 1 131 ? 14.662 27.088 8.714 1.00 13.56 258 SER B C 1
ATOM 3590 O O . SER B 1 131 ? 15.705 26.486 8.461 1.00 15.31 258 SER B O 1
ATOM 3593 N N . PRO B 1 132 ? 13.830 27.447 7.749 1.00 12.96 259 PRO B N 1
ATOM 3594 C CA . PRO B 1 132 ? 14.222 27.322 6.326 1.00 14.52 259 PRO B CA 1
ATOM 3595 C C . PRO B 1 132 ? 15.428 28.189 5.882 1.00 16.56 259 PRO B C 1
ATOM 3596 O O . PRO B 1 132 ? 16.191 27.794 5.000 1.00 17.25 259 PRO B O 1
ATOM 3600 N N . LYS B 1 133 ? 15.680 29.287 6.621 1.00 17.60 260 LYS B N 1
ATOM 3601 C CA . LYS B 1 133 ? 16.837 30.140 6.386 1.00 19.90 260 LYS B CA 1
ATOM 3602 C C . LYS B 1 133 ? 18.070 29.399 6.823 1.00 19.85 260 LYS B C 1
ATOM 3603 O O . LYS B 1 133 ? 19.062 29.357 6.074 1.00 19.88 260 LYS B O 1
ATOM 3609 N N . THR B 1 134 ? 18.060 28.793 8.013 1.00 18.29 261 THR B N 1
ATOM 3610 C CA . THR B 1 134 ? 19.235 28.086 8.456 1.00 19.15 261 THR B CA 1
ATOM 3611 C C . THR B 1 134 ? 19.520 26.807 7.610 1.00 18.27 261 THR B C 1
ATOM 3612 O O . THR B 1 134 ? 20.679 26.488 7.347 1.00 15.37 261 THR B O 1
ATOM 3616 N N . VAL B 1 135 ? 18.462 26.093 7.208 1.00 16.60 262 VAL B N 1
ATOM 3617 C CA . VAL B 1 135 ? 18.649 24.903 6.346 1.00 17.39 262 VAL B CA 1
ATOM 3618 C C . VAL B 1 135 ? 19.275 25.385 4.997 1.00 19.50 262 VAL B C 1
ATOM 3619 O O . VAL B 1 135 ? 20.232 24.814 4.511 1.00 22.82 262 VAL B O 1
ATOM 3623 N N . ALA B 1 136 ? 18.715 26.413 4.400 1.00 19.08 263 ALA B N 1
ATOM 3624 C CA . ALA B 1 136 ? 19.166 26.882 3.090 1.00 23.59 263 ALA B CA 1
ATOM 3625 C C . ALA B 1 136 ? 20.573 27.462 3.160 1.00 23.83 263 ALA B C 1
ATOM 3626 O O . ALA B 1 136 ? 21.367 27.218 2.232 1.00 21.61 263 ALA B O 1
ATOM 3628 N N . ASP B 1 137 ? 20.898 28.148 4.279 1.00 25.89 264 ASP B N 1
ATOM 3629 C CA . ASP B 1 137 ? 22.290 28.648 4.480 1.00 29.78 264 ASP B CA 1
ATOM 3630 C C . ASP B 1 137 ? 23.314 27.561 4.323 1.00 30.63 264 ASP B C 1
ATOM 3631 O O . ASP B 1 137 ? 24.371 27.785 3.723 1.00 29.63 264 ASP B O 1
ATOM 3636 N N . THR B 1 138 ? 23.032 26.354 4.822 1.00 33.04 265 THR B N 1
ATOM 3637 C CA . THR B 1 138 ? 24.050 25.246 4.682 1.00 31.16 265 THR B CA 1
ATOM 3638 C C . THR B 1 138 ? 24.332 24.953 3.213 1.00 29.29 265 THR B C 1
ATOM 3639 O O . THR B 1 138 ? 25.467 24.786 2.824 1.00 32.20 265 THR B O 1
ATOM 3643 N N . PHE B 1 139 ? 23.317 25.047 2.335 1.00 27.20 266 PHE B N 1
ATOM 3644 C CA . PHE B 1 139 ? 23.531 24.871 0.901 1.00 22.91 266 PHE B CA 1
ATOM 3645 C C . PHE B 1 139 ? 24.021 26.141 0.146 1.00 24.48 266 PHE B C 1
ATOM 3646 O O . PHE B 1 139 ? 24.685 26.021 -0.890 1.00 24.20 266 PHE B O 1
ATOM 3654 N N . GLU B 1 140 ? 23.686 27.324 0.663 1.00 23.95 267 GLU B N 1
ATOM 3655 C CA . GLU B 1 140 ? 24.181 28.630 0.098 1.00 26.40 267 GLU B CA 1
ATOM 3656 C C . GLU B 1 140 ? 25.694 28.644 0.163 1.00 27.86 267 GLU B C 1
ATOM 3657 O O . GLU B 1 140 ? 26.366 29.071 -0.803 1.00 30.03 267 GLU B O 1
ATOM 3663 N N . LYS B 1 141 ? 26.221 28.078 1.244 1.00 27.41 268 LYS B N 1
ATOM 3664 C CA . LYS B 1 141 ? 27.674 27.921 1.384 1.00 33.80 268 LYS B CA 1
ATOM 3665 C C . LYS B 1 141 ? 28.328 27.111 0.260 1.00 34.75 268 LYS B C 1
ATOM 3666 O O . LYS B 1 141 ? 29.328 27.550 -0.327 1.00 32.17 268 LYS B O 1
ATOM 3672 N N . VAL B 1 142 ? 27.721 25.977 -0.118 1.00 33.39 269 VAL B N 1
ATOM 3673 C CA . VAL B 1 142 ? 28.307 25.182 -1.218 1.00 33.42 269 VAL B CA 1
ATOM 3674 C C . VAL B 1 142 ? 28.149 25.900 -2.561 1.00 34.10 269 VAL B C 1
ATOM 3675 O O . VAL B 1 142 ? 29.120 25.996 -3.306 1.00 39.39 269 VAL B O 1
ATOM 3679 N N . VAL B 1 143 ? 26.984 26.479 -2.866 1.00 30.22 270 VAL B N 1
ATOM 3680 C CA . VAL B 1 143 ? 26.871 27.295 -4.089 1.00 32.17 270 VAL B CA 1
ATOM 3681 C C . VAL B 1 143 ? 27.886 28.428 -4.162 1.00 37.45 270 VAL B C 1
ATOM 3682 O O . VAL B 1 143 ? 28.500 28.633 -5.228 1.00 38.48 270 VAL B O 1
ATOM 3686 N N . ALA B 1 144 ? 28.030 29.165 -3.043 1.00 34.47 271 ALA B N 1
ATOM 3687 C CA . ALA B 1 144 ? 28.964 30.300 -2.953 1.00 41.88 271 ALA B CA 1
ATOM 3688 C C . ALA B 1 144 ? 30.445 29.861 -2.947 1.00 38.95 271 ALA B C 1
ATOM 3689 O O . ALA B 1 144 ? 31.301 30.631 -3.323 1.00 38.69 271 ALA B O 1
ATOM 3691 N N . GLY B 1 145 ? 30.737 28.652 -2.482 1.00 40.09 272 GLY B N 1
ATOM 3692 C CA . GLY B 1 145 ? 31.976 27.990 -2.906 1.00 40.79 272 GLY B CA 1
ATOM 3693 C C . GLY B 1 145 ? 32.779 27.172 -1.926 1.00 44.15 272 GLY B C 1
ATOM 3694 O O . GLY B 1 145 ? 33.969 26.955 -2.172 1.00 43.05 272 GLY B O 1
ATOM 3695 N N . SER B 1 146 ? 32.180 26.638 -0.860 1.00 46.22 273 SER B N 1
ATOM 3696 C CA . SER B 1 146 ? 32.908 25.629 -0.042 1.00 45.20 273 SER B CA 1
ATOM 3697 C C . SER B 1 146 ? 33.385 24.395 -0.880 1.00 46.81 273 SER B C 1
ATOM 3698 O O . SER B 1 146 ? 34.392 23.764 -0.558 1.00 49.59 273 SER B O 1
ATOM 3701 N N . ILE B 1 147 ? 32.662 24.071 -1.962 1.00 41.67 274 ILE B N 1
ATOM 3702 C CA . ILE B 1 147 ? 33.105 23.107 -2.994 1.00 41.52 274 ILE B CA 1
ATOM 3703 C C . ILE B 1 147 ? 33.867 23.836 -4.129 1.00 41.75 274 ILE B C 1
ATOM 3704 O O . ILE B 1 147 ? 33.533 24.991 -4.442 1.00 38.67 274 ILE B O 1
ATOM 3709 N N . ASN B 1 148 ? 34.848 23.185 -4.768 1.00 36.94 275 ASN B N 1
ATOM 3710 C CA . ASN B 1 148 ? 35.765 23.878 -5.693 1.00 37.02 275 ASN B CA 1
ATOM 3711 C C . ASN B 1 148 ? 35.245 23.959 -7.137 1.00 34.60 275 ASN B C 1
ATOM 3712 O O . ASN B 1 148 ? 35.672 23.186 -8.026 1.00 33.23 275 ASN B O 1
ATOM 3717 N N . TRP B 1 149 ? 34.326 24.888 -7.414 1.00 32.47 276 TRP B N 1
ATOM 3718 C CA . TRP B 1 149 ? 33.734 24.908 -8.780 1.00 32.09 276 TRP B CA 1
ATOM 3719 C C . TRP B 1 149 ? 34.744 25.130 -9.934 1.00 31.07 276 TRP B C 1
ATOM 3720 O O . TRP B 1 149 ? 34.639 24.470 -10.980 1.00 33.33 276 TRP B O 1
ATOM 3731 N N . PRO B 1 150 ? 35.717 26.047 -9.750 1.00 36.62 277 PRO B N 1
ATOM 3732 C CA . PRO B 1 150 ? 36.852 26.105 -10.712 1.00 40.10 277 PRO B CA 1
ATOM 3733 C C . PRO B 1 150 ? 37.522 24.756 -10.985 1.00 34.79 277 PRO B C 1
ATOM 3734 O O . PRO B 1 150 ? 37.520 24.330 -12.124 1.00 35.32 277 PRO B O 1
ATOM 3738 N N . ALA B 1 151 ? 37.996 24.034 -9.962 1.00 36.62 278 ALA B N 1
ATOM 3739 C CA . ALA B 1 151 ? 38.621 22.701 -10.206 1.00 38.15 278 ALA B CA 1
ATOM 3740 C C . ALA B 1 151 ? 37.633 21.694 -10.822 1.00 38.60 278 ALA B C 1
ATOM 3741 O O . ALA B 1 151 ? 37.980 20.996 -11.771 1.00 36.44 278 ALA B O 1
ATOM 3743 N N . ILE B 1 152 ? 36.369 21.687 -10.355 1.00 38.53 279 ILE B N 1
ATOM 3744 C CA . ILE B 1 152 ? 35.355 20.761 -10.934 1.00 34.15 279 ILE B CA 1
ATOM 3745 C C . ILE B 1 152 ? 35.098 21.095 -12.384 1.00 32.10 279 ILE B C 1
ATOM 3746 O O . ILE B 1 152 ? 35.048 20.199 -13.243 1.00 33.49 279 ILE B O 1
ATOM 3751 N N . GLY B 1 153 ? 34.944 22.383 -12.663 1.00 32.38 280 GLY B N 1
ATOM 3752 C CA . GLY B 1 153 ? 34.696 22.850 -14.027 1.00 32.77 280 GLY B CA 1
ATOM 3753 C C . GLY B 1 153 ? 35.846 22.541 -14.967 1.00 33.58 280 GLY B C 1
ATOM 3754 O O . GLY B 1 153 ? 35.632 22.054 -16.101 1.00 31.40 280 GLY B O 1
ATOM 3755 N N . SER B 1 154 ? 37.071 22.734 -14.487 1.00 37.33 281 SER B N 1
ATOM 3756 C CA . SER B 1 154 ? 38.271 22.247 -15.265 1.00 43.43 281 SER B CA 1
ATOM 3757 C C . SER B 1 154 ? 38.228 20.734 -15.575 1.00 41.06 281 SER B C 1
ATOM 3758 O O . SER B 1 154 ? 38.432 20.353 -16.700 1.00 44.23 281 SER B O 1
ATOM 3761 N N . LEU B 1 155 ? 37.928 19.892 -14.594 1.00 45.54 282 LEU B N 1
ATOM 3762 C CA . LEU B 1 155 ? 37.702 18.427 -14.824 1.00 45.67 282 LEU B CA 1
ATOM 3763 C C . LEU B 1 155 ? 36.585 18.027 -15.821 1.00 46.74 282 LEU B C 1
ATOM 3764 O O . LEU B 1 155 ? 36.683 16.994 -16.551 1.00 40.54 282 LEU B O 1
ATOM 3769 N N . LEU B 1 156 ? 35.479 18.782 -15.783 1.00 42.47 283 LEU B N 1
ATOM 3770 C CA . LEU B 1 156 ? 34.270 18.441 -16.557 1.00 37.28 283 LEU B CA 1
ATOM 3771 C C . LEU B 1 156 ? 34.194 19.177 -17.904 1.00 36.74 283 LEU B C 1
ATOM 3772 O O . LEU B 1 156 ? 33.371 18.790 -18.733 1.00 34.17 283 LEU B O 1
ATOM 3777 N N . ASP B 1 157 ? 35.001 20.242 -18.084 1.00 38.03 284 ASP B N 1
ATOM 3778 C CA . ASP B 1 157 ? 34.964 21.104 -19.288 1.00 41.76 284 ASP B CA 1
ATOM 3779 C C . ASP B 1 157 ? 33.669 21.973 -19.295 1.00 38.76 284 ASP B C 1
ATOM 3780 O O . ASP B 1 157 ? 32.895 21.967 -20.249 1.00 35.77 284 ASP B O 1
ATOM 3785 N N . TYR B 1 158 ? 33.406 22.631 -18.165 1.00 36.70 285 TYR B N 1
ATOM 3786 C CA . TYR B 1 158 ? 32.260 23.513 -18.020 1.00 33.60 285 TYR B CA 1
ATOM 3787 C C . TYR B 1 158 ? 32.824 24.665 -17.309 1.00 30.90 285 TYR B C 1
ATOM 3788 O O . TYR B 1 158 ? 33.786 24.510 -16.585 1.00 33.62 285 TYR B O 1
ATOM 3797 N N . VAL B 1 159 ? 32.221 25.825 -17.436 1.00 29.31 286 VAL B N 1
ATOM 3798 C CA . VAL B 1 159 ? 32.641 26.966 -16.620 1.00 28.60 286 VAL B CA 1
ATOM 3799 C C . VAL B 1 159 ? 31.487 27.086 -15.610 1.00 28.56 286 VAL B C 1
ATOM 3800 O O . VAL B 1 159 ? 30.353 27.242 -16.035 1.00 28.53 286 VAL B O 1
ATOM 3804 N N . ILE B 1 160 ? 31.777 26.991 -14.309 1.00 28.80 287 ILE B N 1
ATOM 3805 C CA . ILE B 1 160 ? 30.738 26.923 -13.256 1.00 27.28 287 ILE B CA 1
ATOM 3806 C C . ILE B 1 160 ? 30.967 28.032 -12.268 1.00 27.02 287 ILE B C 1
ATOM 3807 O O . ILE B 1 160 ? 32.014 28.089 -11.612 1.00 25.52 287 ILE B O 1
ATOM 3812 N N . ARG B 1 161 ? 29.995 28.815 -11.899 1.00 28.36 288 ARG B N 1
ATOM 3813 C CA . ARG B 1 161 ? 30.071 30.002 -11.072 1.00 28.22 288 ARG B CA 1
ATOM 3814 C C . ARG B 1 161 ? 28.721 30.351 -10.388 1.00 29.00 288 ARG B C 1
ATOM 3815 O O . ARG B 1 161 ? 27.677 30.034 -10.928 1.00 24.61 288 ARG B O 1
ATOM 3823 N N . PRO B 1 162 ? 28.692 30.666 -9.138 1.00 30.02 289 PRO B N 1
ATOM 3824 C CA . PRO B 1 162 ? 27.429 31.036 -8.526 1.00 29.99 289 PRO B CA 1
ATOM 3825 C C . PRO B 1 162 ? 26.684 32.085 -9.341 1.00 31.43 289 PRO B C 1
ATOM 3826 O O . PRO B 1 162 ? 27.294 32.992 -9.902 1.00 29.49 289 PRO B O 1
ATOM 3830 N N . ALA B 1 163 ? 25.357 31.945 -9.451 1.00 28.36 290 ALA B N 1
ATOM 3831 C CA . ALA B 1 163 ? 24.547 32.912 -10.184 1.00 27.22 290 ALA B CA 1
ATOM 3832 C C . ALA B 1 163 ? 24.595 34.280 -9.498 1.00 31.73 290 ALA B C 1
ATOM 3833 O O . ALA B 1 163 ? 24.969 34.385 -8.358 1.00 29.04 290 ALA B O 1
ATOM 3835 N N . PRO B 1 164 ? 24.212 35.344 -10.215 1.00 41.98 291 PRO B N 1
ATOM 3836 C CA . PRO B 1 164 ? 24.252 36.667 -9.564 1.00 46.62 291 PRO B CA 1
ATOM 3837 C C . PRO B 1 164 ? 23.272 36.783 -8.386 1.00 47.32 291 PRO B C 1
ATOM 3838 O O . PRO B 1 164 ? 22.154 36.245 -8.477 1.00 39.53 291 PRO B O 1
ATOM 3842 N N . PRO B 1 165 ? 23.655 37.512 -7.304 1.00 52.88 292 PRO B N 1
ATOM 3843 C CA . PRO B 1 165 ? 22.647 37.786 -6.246 1.00 52.96 292 PRO B CA 1
ATOM 3844 C C . PRO B 1 165 ? 21.392 38.492 -6.849 1.00 51.61 292 PRO B C 1
ATOM 3845 O O . PRO B 1 165 ? 21.523 39.243 -7.832 1.00 50.11 292 PRO B O 1
ATOM 3849 N N . PRO B 1 166 ? 20.177 38.235 -6.307 1.00 46.08 293 PRO B N 1
ATOM 3850 C CA . PRO B 1 166 ? 19.856 37.521 -5.079 1.00 48.53 293 PRO B CA 1
ATOM 3851 C C . PRO B 1 166 ? 19.771 35.983 -5.178 1.00 45.86 293 PRO B C 1
ATOM 3852 O O . PRO B 1 166 ? 19.347 35.369 -4.198 1.00 44.18 293 PRO B O 1
ATOM 3856 N N . GLU B 1 167 ? 20.140 35.380 -6.316 1.00 39.48 294 GLU B N 1
ATOM 3857 C CA . GLU B 1 167 ? 19.929 33.949 -6.541 1.00 37.35 294 GLU B CA 1
ATOM 3858 C C . GLU B 1 167 ? 20.939 33.025 -5.774 1.00 33.13 294 GLU B C 1
ATOM 3859 O O . GLU B 1 167 ? 21.758 32.298 -6.399 1.00 30.30 294 GLU B O 1
ATOM 3865 N N . ALA B 1 168 ? 20.840 33.000 -4.442 1.00 26.89 295 ALA B N 1
ATOM 3866 C CA . ALA B 1 168 ? 21.880 32.388 -3.565 1.00 25.47 295 ALA B CA 1
ATOM 3867 C C . ALA B 1 168 ? 21.939 30.825 -3.593 1.00 24.14 295 ALA B C 1
ATOM 3868 O O . ALA B 1 168 ? 22.865 30.211 -3.064 1.00 22.82 295 ALA B O 1
ATOM 3870 N N . LEU B 1 169 ? 20.957 30.195 -4.230 1.00 22.59 296 LEU B N 1
ATOM 3871 C CA . LEU B 1 169 ? 20.944 28.721 -4.281 1.00 23.43 296 LEU B CA 1
ATOM 3872 C C . LEU B 1 169 ? 21.079 28.246 -5.695 1.00 20.78 296 LEU B C 1
ATOM 3873 O O . LEU B 1 169 ? 20.678 27.147 -6.008 1.00 17.77 296 LEU B O 1
ATOM 3878 N N . THR B 1 170 ? 21.581 29.115 -6.570 1.00 17.96 297 THR B N 1
ATOM 3879 C CA . THR B 1 170 ? 21.587 28.860 -8.022 1.00 17.67 297 THR B CA 1
ATOM 3880 C C . THR B 1 170 ? 23.046 28.893 -8.506 1.00 20.79 297 THR B C 1
ATOM 3881 O O . THR B 1 170 ? 23.743 29.858 -8.302 1.00 18.51 297 THR B O 1
ATOM 3885 N N . LEU B 1 171 ? 23.434 27.858 -9.246 1.00 18.61 298 LEU B N 1
ATOM 3886 C CA . LEU B 1 171 ? 24.689 27.809 -9.942 1.00 20.46 298 LEU B CA 1
ATOM 3887 C C . LEU B 1 171 ? 24.486 28.081 -11.424 1.00 20.73 298 LEU B C 1
ATOM 3888 O O . LEU B 1 171 ? 23.510 27.595 -12.017 1.00 19.01 298 LEU B O 1
ATOM 3893 N N . GLU B 1 172 ? 25.437 28.758 -12.062 1.00 19.26 299 GLU B N 1
ATOM 3894 C CA . GLU B 1 172 ? 25.409 28.923 -13.523 1.00 21.27 299 GLU B CA 1
ATOM 3895 C C . GLU B 1 172 ? 26.485 28.079 -14.143 1.00 19.70 299 GLU B C 1
ATOM 3896 O O . GLU B 1 172 ? 27.668 28.133 -13.691 1.00 23.57 299 GLU B O 1
ATOM 3902 N N . VAL B 1 173 ? 26.107 27.338 -15.153 1.00 17.48 300 VAL B N 1
ATOM 3903 C CA . VAL B 1 173 ? 26.923 26.356 -15.789 1.00 20.50 300 VAL B CA 1
ATOM 3904 C C . VAL B 1 173 ? 26.955 26.600 -17.299 1.00 22.29 300 VAL B C 1
ATOM 3905 O O . VAL B 1 173 ? 25.976 26.352 -17.994 1.00 22.45 300 VAL B O 1
ATOM 3909 N N . GLN B 1 174 ? 28.117 27.024 -17.813 1.00 24.18 301 GLN B N 1
ATOM 3910 C CA . GLN B 1 174 ? 28.315 27.061 -19.269 1.00 26.90 301 GLN B CA 1
ATOM 3911 C C . GLN B 1 174 ? 28.696 25.660 -19.742 1.00 28.14 301 GLN B C 1
ATOM 3912 O O . GLN B 1 174 ? 29.816 25.185 -19.489 1.00 26.30 301 GLN B O 1
ATOM 3918 N N . TYR B 1 175 ? 27.740 24.974 -20.355 1.00 26.37 302 TYR B N 1
ATOM 3919 C CA . TYR B 1 175 ? 27.813 23.549 -20.665 1.00 27.14 302 TYR B CA 1
ATOM 3920 C C . TYR B 1 175 ? 28.172 23.216 -22.056 1.00 35.31 302 TYR B C 1
ATOM 3921 O O . TYR B 1 175 ? 28.502 22.059 -22.350 1.00 39.97 302 TYR B O 1
ATOM 3930 N N . GLU B 1 176 ? 28.022 24.186 -22.935 1.00 36.93 303 GLU B N 1
ATOM 3931 C CA . GLU B 1 176 ? 28.626 24.089 -24.231 1.00 39.22 303 GLU B CA 1
ATOM 3932 C C . GLU B 1 176 ? 28.888 25.522 -24.708 1.00 39.12 303 GLU B C 1
ATOM 3933 O O . GLU B 1 176 ? 28.615 26.517 -23.971 1.00 36.46 303 GLU B O 1
ATOM 3939 N N . ARG B 1 177 ? 29.481 25.585 -25.899 1.00 43.92 304 ARG B N 1
ATOM 3940 C CA . ARG B 1 177 ? 29.823 26.829 -26.585 1.00 44.65 304 ARG B CA 1
ATOM 3941 C C . ARG B 1 177 ? 28.570 27.729 -26.595 1.00 44.97 304 ARG B C 1
ATOM 3942 O O . ARG B 1 177 ? 27.491 27.334 -27.135 1.00 41.76 304 ARG B O 1
ATOM 3950 N N . ASP B 1 178 ? 28.728 28.901 -25.951 1.00 39.02 305 ASP B N 1
ATOM 3951 C CA . ASP B 1 178 ? 27.662 29.910 -25.764 1.00 47.31 305 ASP B CA 1
ATOM 3952 C C . ASP B 1 178 ? 26.254 29.337 -25.430 1.00 45.96 305 ASP B C 1
ATOM 3953 O O . ASP B 1 178 ? 25.268 29.606 -26.126 1.00 40.36 305 ASP B O 1
ATOM 3958 N N . LYS B 1 179 ? 26.196 28.535 -24.363 1.00 36.65 306 LYS B N 1
ATOM 3959 C CA . LYS B 1 179 ? 24.927 28.052 -23.829 1.00 39.38 306 LYS B CA 1
ATOM 3960 C C . LYS B 1 179 ? 25.117 27.879 -22.325 1.00 35.21 306 LYS B C 1
ATOM 3961 O O . LYS B 1 179 ? 26.126 27.343 -21.892 1.00 32.34 306 LYS B O 1
ATOM 3967 N N . HIS B 1 180 ? 24.182 28.420 -21.542 1.00 30.32 307 HIS B N 1
ATOM 3968 C CA . HIS B 1 180 ? 24.275 28.344 -20.083 1.00 28.97 307 HIS B CA 1
ATOM 3969 C C . HIS B 1 180 ? 23.006 27.744 -19.461 1.00 23.42 307 HIS B C 1
ATOM 3970 O O . HIS B 1 180 ? 21.938 27.768 -20.053 1.00 22.07 307 HIS B O 1
ATOM 3977 N N . LEU B 1 181 ? 23.178 27.215 -18.257 1.00 21.95 308 LEU B N 1
ATOM 3978 C CA . LEU B 1 181 ? 22.175 26.367 -17.546 1.00 18.94 308 LEU B CA 1
ATOM 3979 C C . LEU B 1 181 ? 22.214 26.966 -16.166 1.00 17.82 308 LEU B C 1
ATOM 3980 O O . LEU B 1 181 ? 23.315 27.213 -15.658 1.00 19.69 308 LEU B O 1
ATOM 3985 N N . PHE B 1 182 ? 21.068 27.240 -15.567 1.00 13.95 309 PHE B N 1
ATOM 3986 C CA . PHE B 1 182 ? 20.975 27.623 -14.197 1.00 13.35 309 PHE B CA 1
ATOM 3987 C C . PHE B 1 182 ? 20.448 26.409 -13.445 1.00 13.14 309 PHE B C 1
ATOM 3988 O O . PHE B 1 182 ? 19.376 25.919 -13.852 1.00 14.04 309 PHE B O 1
ATOM 3996 N N . ILE B 1 183 ? 21.169 25.968 -12.407 1.00 12.26 310 ILE B N 1
ATOM 3997 C CA . ILE B 1 183 ? 20.749 24.835 -11.598 1.00 12.50 310 ILE B CA 1
ATOM 3998 C C . ILE B 1 183 ? 20.386 25.391 -10.265 1.00 12.93 310 ILE B C 1
ATOM 3999 O O . ILE B 1 183 ? 21.250 25.935 -9.568 1.00 15.26 310 ILE B O 1
ATOM 4004 N N . ASP B 1 184 ? 19.126 25.236 -9.891 1.00 12.19 311 ASP B N 1
ATOM 4005 C CA . ASP B 1 184 ? 18.586 25.668 -8.564 1.00 14.69 311 ASP B CA 1
ATOM 4006 C C . ASP B 1 184 ? 18.664 24.496 -7.600 1.00 14.76 311 ASP B C 1
ATOM 4007 O O . ASP B 1 184 ? 18.083 23.499 -7.904 1.00 15.12 311 ASP B O 1
ATOM 4012 N N . PHE B 1 185 ? 19.310 24.674 -6.477 1.00 15.29 312 PHE B N 1
ATOM 4013 C CA . PHE B 1 185 ? 19.455 23.659 -5.404 1.00 16.92 312 PHE B CA 1
ATOM 4014 C C . PHE B 1 185 ? 18.249 23.881 -4.501 1.00 16.28 312 PHE B C 1
ATOM 4015 O O . PHE B 1 185 ? 18.045 25.041 -4.038 1.00 17.46 312 PHE B O 1
ATOM 4023 N N . LEU B 1 186 ? 17.401 22.874 -4.347 1.00 12.83 313 LEU B N 1
ATOM 4024 C CA . LEU B 1 186 ? 16.167 23.030 -3.574 1.00 13.88 313 LEU B CA 1
ATOM 4025 C C . LEU B 1 186 ? 16.185 22.082 -2.395 1.00 12.31 313 LEU B C 1
ATOM 4026 O O . LEU B 1 186 ? 15.744 20.934 -2.550 1.00 11.70 313 LEU B O 1
ATOM 4031 N N . PRO B 1 187 ? 16.613 22.542 -1.221 1.00 12.10 314 PRO B N 1
ATOM 4032 C CA . PRO B 1 187 ? 16.421 21.755 0.022 1.00 13.09 314 PRO B CA 1
ATOM 4033 C C . PRO B 1 187 ? 14.954 21.507 0.305 1.00 13.72 314 PRO B C 1
ATOM 4034 O O . PRO B 1 187 ? 14.148 22.452 0.348 1.00 14.82 314 PRO B O 1
ATOM 4038 N N . SER B 1 188 ? 14.580 20.235 0.436 1.00 12.23 315 SER B N 1
ATOM 4039 C CA . SER B 1 188 ? 13.213 19.877 0.511 1.00 12.93 315 SER B CA 1
ATOM 4040 C C . SER B 1 188 ? 12.977 18.897 1.682 1.00 13.09 315 SER B C 1
ATOM 4041 O O . SER B 1 188 ? 13.812 18.028 1.946 1.00 11.71 315 SER B O 1
ATOM 4044 N N . VAL B 1 189 ? 11.856 19.047 2.375 1.00 11.88 316 VAL B N 1
ATOM 4045 C CA . VAL B 1 189 ? 11.454 18.099 3.432 1.00 11.39 316 VAL B CA 1
ATOM 4046 C C . VAL B 1 189 ? 10.106 17.596 3.145 1.00 12.07 316 VAL B C 1
ATOM 4047 O O . VAL B 1 189 ? 9.346 18.277 2.482 1.00 13.13 316 VAL B O 1
ATOM 4051 N N . THR B 1 190 ? 9.765 16.380 3.644 1.00 13.76 317 THR B N 1
ATOM 4052 C CA . THR B 1 190 ? 8.406 15.884 3.510 1.00 15.38 317 THR B CA 1
ATOM 4053 C C . THR B 1 190 ? 7.865 15.411 4.837 1.00 16.42 317 THR B C 1
ATOM 4054 O O . THR B 1 190 ? 8.601 14.702 5.565 1.00 15.04 317 THR B O 1
ATOM 4058 N N . LEU B 1 191 ? 6.680 15.927 5.170 1.00 13.86 318 LEU B N 1
ATOM 4059 C CA . LEU B 1 191 ? 6.025 15.612 6.435 1.00 17.80 318 LEU B CA 1
ATOM 4060 C C . LEU B 1 191 ? 4.632 15.135 6.080 1.00 19.63 318 LEU B C 1
ATOM 4061 O O . LEU B 1 191 ? 3.817 15.882 5.517 1.00 17.38 318 LEU B O 1
ATOM 4066 N N . GLY B 1 192 ? 4.451 13.821 6.21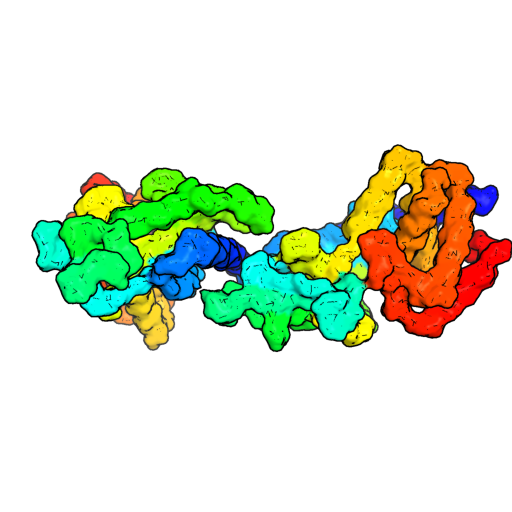0 1.00 23.14 319 GLY B N 1
ATOM 4067 C CA . GLY B 1 192 ? 3.234 13.153 5.765 1.00 24.78 319 GLY B CA 1
ATOM 4068 C C . GLY B 1 192 ? 3.183 13.276 4.276 1.00 22.50 319 GLY B C 1
ATOM 4069 O O . GLY B 1 192 ? 4.106 12.884 3.593 1.00 24.67 319 GLY B O 1
ATOM 4070 N N . ASP B 1 193 ? 2.099 13.863 3.794 1.00 24.28 320 ASP B N 1
ATOM 4071 C CA . ASP B 1 193 ? 1.865 14.102 2.368 1.00 27.65 320 ASP B CA 1
ATOM 4072 C C . ASP B 1 193 ? 2.315 15.515 1.878 1.00 26.19 320 ASP B C 1
ATOM 4073 O O . ASP B 1 193 ? 2.243 15.821 0.704 1.00 22.78 320 ASP B O 1
ATOM 4078 N N . THR B 1 194 ? 2.826 16.343 2.762 1.00 22.43 321 THR B N 1
ATOM 4079 C CA . THR B 1 194 ? 3.224 17.723 2.398 1.00 20.94 321 THR B CA 1
ATOM 4080 C C . THR B 1 194 ? 4.702 17.816 2.072 1.00 19.23 321 THR B C 1
ATOM 4081 O O . THR B 1 194 ? 5.529 17.576 2.950 1.00 20.16 321 THR B O 1
ATOM 4085 N N . VAL B 1 195 ? 5.055 18.200 0.846 1.00 15.64 322 VAL B N 1
ATOM 4086 C CA . VAL B 1 195 ? 6.408 18.461 0.453 1.00 14.90 322 VAL B CA 1
ATOM 4087 C C . VAL B 1 195 ? 6.712 19.968 0.487 1.00 14.86 322 VAL B C 1
ATOM 4088 O O . VAL B 1 195 ? 5.960 20.797 -0.104 1.00 14.16 322 VAL B O 1
ATOM 4092 N N . LEU B 1 196 ? 7.769 20.323 1.225 1.00 12.35 323 LEU B N 1
ATOM 4093 C CA . LEU B 1 196 ? 8.101 21.703 1.517 1.00 11.86 323 LEU B CA 1
ATOM 4094 C C . LEU B 1 196 ? 9.526 22.033 1.055 1.00 13.27 323 LEU B C 1
ATOM 4095 O O . LEU B 1 196 ? 10.374 21.161 1.107 1.00 11.65 323 LEU B O 1
ATOM 4100 N N . VAL B 1 197 ? 9.761 23.244 0.570 1.00 12.73 324 VAL B N 1
ATOM 4101 C CA . VAL B 1 197 ? 11.031 23.659 0.086 1.00 14.11 324 VAL B CA 1
ATOM 4102 C C . VAL B 1 197 ? 11.492 24.942 0.751 1.00 14.36 324 VAL B C 1
ATOM 4103 O O . VAL B 1 197 ? 10.669 25.823 1.102 1.00 14.19 324 VAL B O 1
ATOM 4107 N N . ALA B 1 198 ? 12.788 25.007 0.960 1.00 14.96 325 ALA B N 1
ATOM 4108 C CA . ALA B 1 198 ? 13.451 26.121 1.626 1.00 20.62 325 ALA B CA 1
ATOM 4109 C C . ALA B 1 198 ? 14.116 26.870 0.479 1.00 27.63 325 ALA B C 1
ATOM 4110 O O . ALA B 1 198 ? 15.038 26.358 -0.165 1.00 28.96 325 ALA B O 1
ATOM 4112 N N . LYS B 1 199 ? 13.517 27.994 0.103 1.00 28.52 326 LYS B N 1
ATOM 4113 C CA . LYS B 1 199 ? 13.987 28.797 -1.036 1.00 31.79 326 LYS B CA 1
ATOM 4114 C C . LYS B 1 199 ? 13.984 30.260 -0.517 1.00 37.48 326 LYS B C 1
ATOM 4115 O O . LYS B 1 199 ? 12.954 30.678 0.004 1.00 34.59 326 LYS B O 1
ATOM 4119 N N . PRO B 1 200 ? 15.138 30.987 -0.564 1.00 40.28 327 PRO B N 1
ATOM 4120 C CA . PRO B 1 200 ? 15.139 32.445 -0.283 1.00 40.42 327 PRO B CA 1
ATOM 4121 C C . PRO B 1 200 ? 14.056 33.167 -1.079 1.00 39.84 327 PRO B C 1
ATOM 4122 O O . PRO B 1 200 ? 13.807 32.826 -2.258 1.00 31.98 327 PRO B O 1
ATOM 4126 N N . HIS B 1 201 ? 13.414 34.148 -0.441 1.00 36.69 328 HIS B N 1
ATOM 4127 C CA . HIS B 1 201 ? 12.287 34.854 -1.065 1.00 38.80 328 HIS B CA 1
ATOM 4128 C C . HIS B 1 201 ? 12.533 36.336 -0.961 1.00 40.70 328 HIS B C 1
ATOM 4129 O O . HIS B 1 201 ? 13.268 36.798 -0.054 1.00 43.23 328 HIS B O 1
ATOM 4136 N N . ARG B 1 202 ? 11.889 37.041 -1.884 1.00 37.48 329 ARG B N 1
ATOM 4137 C CA . ARG B 1 202 ? 11.898 38.505 -1.951 1.00 40.32 329 ARG B CA 1
ATOM 4138 C C . ARG B 1 202 ? 11.558 39.100 -0.549 1.00 34.73 329 ARG B C 1
ATOM 4139 O O . ARG B 1 202 ? 12.427 39.675 0.183 1.00 37.35 329 ARG B O 1
ATOM 4147 N N . LEU B 1 203 ? 10.325 38.831 -0.138 1.00 34.83 330 LEU B N 1
ATOM 4148 C CA . LEU B 1 203 ? 9.767 39.465 1.046 1.00 32.10 330 LEU B CA 1
ATOM 4149 C C . LEU B 1 203 ? 10.125 38.570 2.261 1.00 30.01 330 LEU B C 1
ATOM 4150 O O . LEU B 1 203 ? 9.958 37.344 2.186 1.00 23.87 330 LEU B O 1
ATOM 4155 N N . ALA B 1 204 ? 10.610 39.177 3.351 1.00 24.97 331 ALA B N 1
ATOM 4156 C CA . ALA B 1 204 ? 11.021 38.411 4.541 1.00 32.90 331 ALA B CA 1
ATOM 4157 C C . ALA B 1 204 ? 9.846 37.621 5.091 1.00 34.41 331 ALA B C 1
ATOM 4158 O O . ALA B 1 204 ? 10.006 36.490 5.571 1.00 34.79 331 ALA B O 1
ATOM 4160 N N . GLN B 1 205 ? 8.654 38.199 5.013 1.00 32.47 332 GLN B N 1
ATOM 4161 C CA . GLN B 1 205 ? 7.500 37.479 5.457 1.00 33.95 332 GLN B CA 1
ATOM 4162 C C . GLN B 1 205 ? 7.543 35.986 4.914 1.00 36.44 332 GLN B C 1
ATOM 4163 O O . GLN B 1 205 ? 7.357 35.018 5.679 1.00 39.91 332 GLN B O 1
ATOM 4169 N N . TYR B 1 206 ? 7.811 35.832 3.619 1.00 29.15 333 TYR B N 1
ATOM 4170 C CA . TYR B 1 206 ? 7.877 34.506 2.952 1.00 29.60 333 TYR B CA 1
ATOM 4171 C C . TYR B 1 206 ? 9.177 33.750 3.192 1.00 25.27 333 TYR B C 1
ATOM 4172 O O . TYR B 1 206 ? 9.201 32.502 3.269 1.00 21.65 333 TYR B O 1
ATOM 4181 N N . ASP B 1 207 ? 10.264 34.489 3.219 1.00 23.11 334 ASP B N 1
ATOM 4182 C CA . ASP B 1 207 ? 11.568 33.949 3.608 1.00 27.12 334 ASP B CA 1
ATOM 4183 C C . ASP B 1 207 ? 11.634 33.137 4.885 1.00 25.27 334 ASP B C 1
ATOM 4184 O O . ASP B 1 207 ? 12.470 32.203 5.061 1.00 23.03 334 ASP B O 1
ATOM 4189 N N . ASN B 1 208 ? 10.827 33.568 5.852 1.00 21.20 335 ASN B N 1
ATOM 4190 C CA . ASN B 1 208 ? 10.844 32.875 7.166 1.00 20.48 335 ASN B CA 1
ATOM 4191 C C . ASN B 1 208 ? 10.152 31.508 7.223 1.00 18.04 335 ASN B C 1
ATOM 4192 O O . ASN B 1 208 ? 10.229 30.821 8.246 1.00 16.23 335 ASN B O 1
ATOM 4197 N N . LEU B 1 209 ? 9.378 31.196 6.185 1.00 15.17 336 LEU B N 1
ATOM 4198 C CA . LEU B 1 209 ? 8.549 30.032 6.194 1.00 14.56 336 LEU B CA 1
ATOM 4199 C C . LEU B 1 209 ? 8.961 29.099 5.048 1.00 13.83 336 LEU B C 1
ATOM 4200 O O . LEU B 1 209 ? 9.634 29.538 4.079 1.00 13.41 336 LEU B O 1
ATOM 4205 N N . TRP B 1 210 ? 8.589 27.844 5.220 1.00 11.56 337 TRP B N 1
ATOM 4206 C CA . TRP B 1 210 ? 8.779 26.831 4.188 1.00 13.04 337 TRP B CA 1
ATOM 4207 C C . TRP B 1 210 ? 7.733 27.034 3.130 1.00 12.44 337 TRP B C 1
ATOM 4208 O O . TRP B 1 210 ? 6.560 27.223 3.441 1.00 15.85 337 TRP B O 1
ATOM 4219 N N . ARG B 1 211 ? 8.111 26.881 1.888 1.00 14.05 338 ARG B N 1
ATOM 4220 C CA . ARG B 1 211 ? 7.110 26.952 0.780 1.00 15.35 338 ARG B CA 1
ATOM 4221 C C . ARG B 1 211 ? 6.545 25.609 0.345 1.00 15.81 338 ARG B C 1
ATOM 4222 O O . ARG B 1 211 ? 7.269 24.614 0.236 1.00 12.74 338 ARG B O 1
ATOM 4230 N N . LEU B 1 212 ? 5.228 25.538 0.104 1.00 14.84 339 LEU B N 1
ATOM 4231 C CA . LEU B 1 212 ? 4.653 24.347 -0.335 1.00 17.09 339 LEU B CA 1
ATOM 4232 C C . LEU B 1 212 ? 4.982 24.176 -1.841 1.00 19.88 339 LEU B C 1
ATOM 4233 O O . LEU B 1 212 ? 4.829 25.060 -2.595 1.00 23.77 339 LEU B O 1
ATOM 4238 N N . SER B 1 213 ? 5.564 23.049 -2.181 1.00 21.42 340 SER B N 1
ATOM 4239 C CA . SER B 1 213 ? 5.960 22.748 -3.563 1.00 24.67 340 SER B CA 1
ATOM 4240 C C . SER B 1 213 ? 4.647 22.562 -4.353 1.00 24.08 340 SER B C 1
ATOM 4241 O O . SER B 1 213 ? 3.810 21.798 -3.974 1.00 20.05 340 SER B O 1
ATOM 4244 N N . LEU B 1 214 ? 4.430 23.352 -5.377 1.00 23.92 341 LEU B N 1
ATOM 4245 C CA . LEU B 1 214 ? 3.132 23.312 -6.135 1.00 25.10 341 LEU B CA 1
ATOM 4246 C C . LEU B 1 214 ? 3.320 22.692 -7.567 1.00 18.40 341 LEU B C 1
ATOM 4247 O O . LEU B 1 214 ? 2.376 22.263 -8.169 1.00 17.93 341 LEU B O 1
ATOM 4252 N N . ARG B 1 215 ? 4.539 22.646 -8.045 1.00 17.19 342 ARG B N 1
ATOM 4253 C CA . ARG B 1 215 ? 4.756 22.263 -9.460 1.00 19.32 342 ARG B CA 1
ATOM 4254 C C . ARG B 1 215 ? 4.298 20.822 -9.834 1.00 18.75 342 ARG B C 1
ATOM 4255 O O . ARG B 1 215 ? 3.582 20.692 -10.848 1.00 20.36 342 ARG B O 1
ATOM 4263 N N . PRO B 1 216 ? 4.674 19.776 -9.040 1.00 20.67 343 PRO B N 1
ATOM 4264 C CA . PRO B 1 216 ? 4.234 18.376 -9.394 1.00 21.04 343 PRO B CA 1
ATOM 4265 C C . PRO B 1 216 ? 2.721 18.268 -9.564 1.00 21.99 343 PRO B C 1
ATOM 4266 O O . PRO B 1 216 ? 2.272 17.763 -10.607 1.00 19.33 343 PRO B O 1
ATOM 4270 N N . ALA B 1 217 ? 1.918 18.893 -8.685 1.00 20.34 344 ALA B N 1
ATOM 4271 C CA . ALA B 1 217 ? 0.453 18.761 -8.842 1.00 20.27 344 ALA B CA 1
ATOM 4272 C C . ALA B 1 217 ? -0.105 19.555 -9.964 1.00 20.25 344 ALA B C 1
ATOM 4273 O O . ALA B 1 217 ? -1.103 19.129 -10.594 1.00 15.83 344 ALA B O 1
ATOM 4275 N N . GLU B 1 218 ? 0.410 20.778 -10.159 1.00 17.39 345 GLU B N 1
ATOM 4276 C CA . GLU B 1 218 ? -0.060 21.591 -11.259 1.00 20.07 345 GLU B CA 1
ATOM 4277 C C . GLU B 1 218 ? 0.227 20.867 -12.603 1.00 15.88 345 GLU B C 1
ATOM 4278 O O . GLU B 1 218 ? -0.606 20.844 -13.457 1.00 16.13 345 GLU B O 1
ATOM 4284 N N . THR B 1 219 ? 1.426 20.338 -12.767 1.00 15.86 346 THR B N 1
ATOM 4285 C CA . THR B 1 219 ? 1.776 19.728 -14.056 1.00 17.88 346 THR B CA 1
ATOM 4286 C C . THR B 1 219 ? 1.053 18.370 -14.265 1.00 20.30 346 THR B C 1
ATOM 4287 O O . THR B 1 219 ? 0.658 18.041 -15.405 1.00 18.79 346 THR B O 1
ATOM 4291 N N . ALA B 1 220 ? 0.838 17.610 -13.176 1.00 20.16 347 ALA B N 1
ATOM 4292 C CA . ALA B 1 220 ? 0.052 16.355 -13.205 1.00 19.27 347 ALA B CA 1
ATOM 4293 C C . ALA B 1 220 ? -1.344 16.624 -13.624 1.00 20.04 347 ALA B C 1
ATOM 4294 O O . ALA B 1 220 ? -1.950 15.844 -14.391 1.00 20.74 347 ALA B O 1
ATOM 4296 N N . ARG B 1 221 ? -1.907 17.720 -13.140 1.00 19.94 348 ARG B N 1
ATOM 4297 C CA . ARG B 1 221 ? -3.243 18.109 -13.502 1.00 19.69 348 ARG B CA 1
ATOM 4298 C C . ARG B 1 221 ? -3.377 18.478 -15.007 1.00 19.47 348 ARG B C 1
ATOM 4299 O O . ARG B 1 221 ? -4.267 18.002 -15.743 1.00 17.75 348 ARG B O 1
ATOM 4307 N N . LEU B 1 222 ? -2.467 19.317 -15.456 1.00 17.30 349 LEU B N 1
ATOM 4308 C CA . LEU B 1 222 ? -2.377 19.675 -16.878 1.00 19.45 349 LEU B CA 1
ATOM 4309 C C . LEU B 1 222 ? -2.244 18.415 -17.765 1.00 16.78 349 LEU B C 1
ATOM 4310 O O . LEU B 1 222 ? -2.921 18.323 -18.785 1.00 15.95 349 LEU B O 1
ATOM 4315 N N . ARG B 1 223 ? -1.322 17.542 -17.408 1.00 19.25 350 ARG B N 1
ATOM 4316 C CA . ARG B 1 223 ? -1.109 16.329 -18.167 1.00 22.73 350 ARG B CA 1
ATOM 4317 C C . ARG B 1 223 ? -2.398 15.431 -18.208 1.00 24.21 350 ARG B C 1
ATOM 4318 O O . ARG B 1 223 ? -2.743 14.855 -19.255 1.00 21.90 350 ARG B O 1
ATOM 4326 N N . ALA B 1 224 ? -3.104 15.336 -17.095 1.00 23.75 351 ALA B N 1
ATOM 4327 C CA . ALA B 1 224 ? -4.342 14.534 -17.023 1.00 22.56 351 ALA B CA 1
ATOM 4328 C C . ALA B 1 224 ? -5.465 15.120 -17.838 1.00 21.60 351 ALA B C 1
ATOM 4329 O O . ALA B 1 224 ? -6.240 14.391 -18.480 1.00 22.35 351 ALA B O 1
ATOM 4331 N N . LEU B 1 225 ? -5.592 16.436 -17.862 1.00 19.42 352 LEU B N 1
ATOM 4332 C CA . LEU B 1 225 ? -6.596 17.071 -18.672 1.00 20.24 352 LEU B CA 1
ATOM 4333 C C . LEU B 1 225 ? -6.371 16.853 -20.181 1.00 22.59 352 LEU B C 1
ATOM 4334 O O . LEU B 1 225 ? -7.324 16.627 -20.926 1.00 22.20 352 LEU B O 1
ATOM 4339 N N . ASP B 1 226 ? -5.115 16.956 -20.611 1.00 21.46 353 ASP B N 1
ATOM 4340 C CA . ASP B 1 226 ? -4.769 16.751 -22.026 1.00 21.63 353 ASP B CA 1
ATOM 4341 C C . ASP B 1 226 ? -4.805 15.286 -22.429 1.00 24.71 353 ASP B C 1
ATOM 4342 O O . ASP B 1 226 ? -5.148 14.969 -23.560 1.00 25.70 353 ASP B O 1
ATOM 4347 N N . GLN B 1 227 ? -4.464 14.415 -21.535 1.00 27.03 354 GLN B N 1
ATOM 4348 C CA . GLN B 1 227 ? -4.472 13.001 -21.793 1.00 33.14 354 GLN B CA 1
ATOM 4349 C C . GLN B 1 227 ? -5.883 12.505 -22.096 1.00 32.05 354 GLN B C 1
ATOM 4350 O O . GLN B 1 227 ? -6.085 11.694 -22.938 1.00 31.60 354 GLN B O 1
ATOM 4356 N N . ALA B 1 228 ? -6.855 13.017 -21.386 1.00 30.81 355 ALA B N 1
ATOM 4357 C CA . ALA B 1 228 ? -8.229 12.562 -21.483 1.00 31.77 355 ALA B CA 1
ATOM 4358 C C . ALA B 1 228 ? -8.936 12.959 -22.760 1.00 32.32 355 ALA B C 1
ATOM 4359 O O . ALA B 1 228 ? -9.866 12.268 -23.160 1.00 34.75 355 ALA B O 1
ATOM 4361 N N . ASP B 1 229 ? -8.542 14.061 -23.401 1.00 25.70 356 ASP B N 1
ATOM 4362 C CA . ASP B 1 229 ? -9.162 14.495 -24.632 1.00 24.37 356 ASP B CA 1
ATOM 4363 C C . ASP B 1 229 ? -8.187 14.865 -25.760 1.00 21.53 356 ASP B C 1
ATOM 4364 O O . ASP B 1 229 ? -8.593 15.482 -26.711 1.00 22.84 356 ASP B O 1
ATOM 4369 N N . SER B 1 230 ? -6.915 14.516 -25.632 1.00 20.54 357 SER B N 1
ATOM 4370 C CA . SER B 1 230 ? -5.813 14.984 -26.571 1.00 19.90 357 SER B CA 1
ATOM 4371 C C . SER B 1 230 ? -5.819 16.468 -26.843 1.00 20.27 357 SER B C 1
ATOM 4372 O O . SER B 1 230 ? -5.650 16.930 -27.977 1.00 19.73 357 SER B O 1
ATOM 4375 N N . GLY B 1 231 ? -6.093 17.260 -25.810 1.00 20.61 358 GLY B N 1
ATOM 4376 C CA . GLY B 1 231 ? -6.310 18.686 -26.056 1.00 19.07 358 GLY B CA 1
ATOM 4377 C C . GLY B 1 231 ? -4.978 19.435 -26.066 1.00 17.52 358 GLY B C 1
ATOM 4378 O O . GLY B 1 231 ? -3.921 18.866 -25.798 1.00 19.05 358 GLY B O 1
ATOM 4379 N N . CYS B 1 232 ? -5.062 20.700 -26.393 1.00 18.92 359 CYS B N 1
ATOM 4380 C CA . CYS B 1 232 ? -3.889 21.550 -26.671 1.00 19.45 359 CYS B CA 1
ATOM 4381 C C . CYS B 1 232 ? -3.559 22.512 -25.495 1.00 19.67 359 CYS B C 1
ATOM 4382 O O . CYS B 1 232 ? -3.021 23.623 -25.724 1.00 17.44 359 CYS B O 1
ATOM 4385 N N . ARG B 1 233 ? -3.907 22.104 -24.268 1.00 17.74 360 ARG B N 1
ATOM 4386 C CA . ARG B 1 233 ? -3.594 22.944 -23.094 1.00 16.68 360 ARG B CA 1
ATOM 4387 C C . ARG B 1 233 ? -2.079 23.121 -22.928 1.00 16.22 360 ARG B C 1
ATOM 4388 O O . ARG B 1 233 ? -1.640 24.253 -22.745 1.00 15.45 360 ARG B O 1
ATOM 4396 N N . SER B 1 234 ? -1.317 22.052 -23.054 1.00 14.76 361 SER B N 1
ATOM 4397 C CA . SER B 1 234 ? 0.106 22.054 -22.841 1.00 16.87 361 SER B CA 1
ATOM 4398 C C . SER B 1 234 ? 0.772 22.854 -23.957 1.00 18.46 361 SER B C 1
ATOM 4399 O O . SER B 1 234 ? 1.768 23.581 -23.716 1.00 13.44 361 SER B O 1
ATOM 4402 N N . LEU B 1 235 ? 0.211 22.736 -25.164 1.00 16.53 362 LEU B N 1
ATOM 4403 C CA . LEU B 1 235 ? 0.786 23.421 -26.297 1.00 18.02 362 LEU B CA 1
ATOM 4404 C C . LEU B 1 235 ? 0.622 24.919 -26.141 1.00 16.19 362 LEU B C 1
ATOM 4405 O O . LEU B 1 235 ? 1.561 25.650 -26.358 1.00 15.99 362 LEU B O 1
ATOM 4410 N N . CYS B 1 236 ? -0.576 25.355 -25.740 1.00 14.96 363 CYS B N 1
ATOM 4411 C CA . CYS B 1 236 ? -0.878 26.739 -25.527 1.00 16.52 363 CYS B CA 1
ATOM 4412 C C . CYS B 1 236 ? 0.002 27.308 -24.346 1.00 15.70 363 CYS B C 1
ATOM 4413 O O . CYS B 1 236 ? 0.552 28.405 -24.486 1.00 14.18 363 CYS B O 1
ATOM 4416 N N . LEU B 1 237 ? 0.184 26.529 -23.297 1.00 13.24 364 LEU B N 1
ATOM 4417 C CA . LEU B 1 237 ? 1.065 26.887 -22.175 1.00 13.83 364 LEU B CA 1
ATOM 4418 C C . LEU B 1 237 ? 2.478 27.104 -22.661 1.00 13.44 364 LEU B C 1
ATOM 4419 O O . LEU B 1 237 ? 3.097 28.090 -22.319 1.00 12.40 364 LEU B O 1
ATOM 4424 N N . LYS B 1 238 ? 2.991 26.211 -23.483 1.00 12.00 365 LYS B N 1
ATOM 4425 C CA . LYS B 1 238 ? 4.365 26.337 -23.952 1.00 11.98 365 LYS B CA 1
ATOM 4426 C C . LYS B 1 238 ? 4.563 27.547 -24.844 1.00 11.91 365 LYS B C 1
ATOM 4427 O O . LYS B 1 238 ? 5.661 28.141 -24.829 1.00 10.82 365 LYS B O 1
ATOM 4433 N N . ILE B 1 239 ? 3.565 27.875 -25.616 1.00 11.83 366 ILE B N 1
ATOM 4434 C CA . ILE B 1 239 ? 3.619 29.107 -26.449 1.00 12.44 366 ILE B CA 1
ATOM 4435 C C . ILE B 1 239 ? 3.670 30.373 -25.548 1.00 11.76 366 ILE B C 1
ATOM 4436 O O . ILE B 1 239 ? 4.534 31.249 -25.733 1.00 11.50 366 ILE B O 1
ATOM 4441 N N . LEU B 1 240 ? 2.779 30.446 -24.571 1.00 11.23 367 LEU B N 1
ATOM 4442 C CA . LEU B 1 240 ? 2.850 31.498 -23.522 1.00 11.59 367 LEU B CA 1
ATOM 4443 C C . LEU B 1 240 ? 4.196 31.561 -22.800 1.00 11.25 367 LEU B C 1
ATOM 4444 O O . LEU B 1 240 ? 4.716 32.657 -22.648 1.00 9.16 367 LEU B O 1
ATOM 4449 N N . LYS B 1 241 ? 4.764 30.434 -22.405 1.00 9.37 368 LYS B N 1
ATOM 4450 C CA . LYS B 1 241 ? 6.069 30.425 -21.722 1.00 9.62 368 LYS B CA 1
ATOM 4451 C C . LYS B 1 241 ? 7.141 30.996 -22.670 1.00 10.00 368 LYS B C 1
ATOM 4452 O O . LYS B 1 241 ? 8.026 31.764 -22.253 1.00 10.28 368 LYS B O 1
ATOM 4458 N N . ALA B 1 242 ? 7.085 30.589 -23.927 1.00 8.76 369 ALA B N 1
ATOM 4459 C CA . ALA B 1 242 ? 8.079 31.024 -24.869 1.00 9.12 369 ALA B CA 1
ATOM 4460 C C . ALA B 1 242 ? 7.969 32.547 -25.161 1.00 9.59 369 ALA B C 1
ATOM 4461 O O . ALA B 1 242 ? 9.006 33.218 -25.250 1.00 10.72 369 ALA B O 1
ATOM 4463 N N . ILE B 1 243 ? 6.754 33.064 -25.238 1.00 8.50 370 ILE B N 1
ATOM 4464 C CA . ILE B 1 243 ? 6.525 34.502 -25.429 1.00 10.55 370 ILE B CA 1
ATOM 4465 C C . ILE B 1 243 ? 7.157 35.226 -24.257 1.00 10.82 370 ILE B C 1
ATOM 4466 O O . ILE B 1 243 ? 7.890 36.149 -24.453 1.00 10.64 370 ILE B O 1
ATOM 4471 N N . CYS B 1 244 ? 6.903 34.744 -23.027 1.00 10.57 371 CYS B N 1
ATOM 4472 C CA . CYS B 1 244 ? 7.415 35.402 -21.838 1.00 12.91 371 CYS B CA 1
ATOM 4473 C C . CYS B 1 244 ? 8.945 35.300 -21.750 1.00 14.51 371 CYS B C 1
ATOM 4474 O O . CYS B 1 244 ? 9.583 36.238 -21.230 1.00 13.37 371 CYS B O 1
ATOM 4477 N N . LYS B 1 245 ? 9.516 34.184 -22.181 1.00 12.84 372 LYS B N 1
ATOM 4478 C CA . LYS B 1 245 ? 10.990 33.993 -22.212 1.00 15.65 372 LYS B CA 1
ATOM 4479 C C . LYS B 1 245 ? 11.637 34.905 -23.258 1.00 17.46 372 LYS B C 1
ATOM 4480 O O . LYS B 1 245 ? 12.775 35.285 -23.142 1.00 18.82 372 LYS B O 1
ATOM 4486 N N . SER B 1 246 ? 10.885 35.255 -24.278 1.00 16.82 373 SER B N 1
ATOM 4487 C CA . SER B 1 246 ? 11.432 35.960 -25.422 1.00 18.42 373 SER B CA 1
ATOM 4488 C C . SER B 1 246 ? 11.267 37.468 -25.334 1.00 18.95 373 SER B C 1
ATOM 4489 O O . SER B 1 246 ? 11.790 38.171 -26.163 1.00 19.08 373 SER B O 1
ATOM 4492 N N . THR B 1 247 ? 10.461 37.930 -24.412 1.00 18.32 374 THR B N 1
ATOM 4493 C CA . THR B 1 247 ? 9.939 39.303 -24.363 1.00 20.85 374 THR B CA 1
ATOM 4494 C C . THR B 1 247 ? 10.332 39.893 -22.995 1.00 22.38 374 THR B C 1
ATOM 4495 O O . THR B 1 247 ? 9.723 39.543 -21.975 1.00 20.40 374 THR B O 1
ATOM 4499 N N . PRO B 1 248 ? 11.349 40.779 -22.936 1.00 25.09 375 PRO B N 1
ATOM 4500 C CA . PRO B 1 248 ? 11.812 41.285 -21.600 1.00 24.56 375 PRO B CA 1
ATOM 4501 C C . PRO B 1 248 ? 10.751 41.721 -20.621 1.00 23.79 375 PRO B C 1
ATOM 4502 O O . PRO B 1 248 ? 10.843 41.350 -19.463 1.00 23.77 375 PRO B O 1
ATOM 4506 N N . ALA B 1 249 ? 9.676 42.421 -21.027 1.00 23.41 376 ALA B N 1
ATOM 4507 C CA . ALA B 1 249 ? 8.595 42.751 -20.055 1.00 23.77 376 ALA B CA 1
ATOM 4508 C C . ALA B 1 249 ? 7.899 41.550 -19.461 1.00 27.92 376 ALA B C 1
ATOM 4509 O O . ALA B 1 249 ? 7.784 41.317 -18.207 1.00 27.40 376 ALA B O 1
ATOM 4511 N N . LEU B 1 250 ? 7.495 40.681 -20.373 1.00 20.80 377 LEU B N 1
ATOM 4512 C CA . LEU B 1 250 ? 6.702 39.580 -19.962 1.00 19.36 377 LEU B CA 1
ATOM 4513 C C . LEU B 1 250 ? 7.557 38.504 -19.198 1.00 17.60 377 LEU B C 1
ATOM 4514 O O . LEU B 1 250 ? 6.992 37.603 -18.657 1.00 17.87 377 LEU B O 1
ATOM 4519 N N . GLY B 1 251 ? 8.861 38.662 -19.140 1.00 18.45 378 GLY B N 1
ATOM 4520 C CA . GLY B 1 251 ? 9.751 37.756 -18.424 1.00 21.87 378 GLY B CA 1
ATOM 4521 C C . GLY B 1 251 ? 9.558 37.703 -16.920 1.00 19.61 378 GLY B C 1
ATOM 4522 O O . GLY B 1 251 ? 10.041 36.810 -16.286 1.00 17.52 378 GLY B O 1
ATOM 4523 N N . HIS B 1 252 ? 8.874 38.683 -16.375 1.00 17.73 379 HIS B N 1
ATOM 4524 C CA . HIS B 1 252 ? 8.503 38.709 -14.977 1.00 19.91 379 HIS B CA 1
ATOM 4525 C C . HIS B 1 252 ? 7.345 37.753 -14.673 1.00 17.71 379 HIS B C 1
ATOM 4526 O O . HIS B 1 252 ? 7.131 37.396 -13.522 1.00 17.99 379 HIS B O 1
ATOM 4533 N N . LEU B 1 253 ? 6.673 37.256 -15.680 1.00 15.07 380 LEU B N 1
ATOM 4534 C CA . LEU B 1 253 ? 5.649 36.218 -15.449 1.00 15.96 380 LEU B CA 1
ATOM 4535 C C . LEU B 1 253 ? 6.342 34.893 -15.244 1.00 15.97 380 LEU B C 1
ATOM 4536 O O . LEU B 1 253 ? 7.355 34.614 -15.857 1.00 17.32 380 LEU B O 1
ATOM 4541 N N . THR B 1 254 ? 5.803 34.054 -14.372 1.00 15.84 381 THR B N 1
ATOM 4542 C CA . THR B 1 254 ? 6.473 32.783 -14.126 1.00 14.92 381 THR B CA 1
ATOM 4543 C C . THR B 1 254 ? 5.667 31.618 -14.767 1.00 13.12 381 THR B C 1
ATOM 4544 O O . THR B 1 254 ? 4.480 31.755 -15.069 1.00 10.45 381 THR B O 1
ATOM 4548 N N . ALA B 1 255 ? 6.330 30.478 -14.925 1.00 13.57 382 ALA B N 1
ATOM 4549 C CA . ALA B 1 255 ? 5.685 29.232 -15.427 1.00 13.95 382 ALA B CA 1
ATOM 4550 C C . ALA B 1 255 ? 4.461 28.905 -14.584 1.00 13.26 382 ALA B C 1
ATOM 4551 O O . ALA B 1 255 ? 3.365 28.633 -15.130 1.00 11.84 382 ALA B O 1
ATOM 4553 N N . SER B 1 256 ? 4.606 29.023 -13.269 1.00 13.53 383 SER B N 1
ATOM 4554 C CA . SER B 1 256 ? 3.465 28.747 -12.381 1.00 14.06 383 SER B CA 1
ATOM 4555 C C . SER B 1 256 ? 2.317 29.659 -12.594 1.00 12.53 383 SER B C 1
ATOM 4556 O O . SER B 1 256 ? 1.151 29.224 -12.662 1.00 12.47 383 SER B O 1
ATOM 4559 N N . GLN B 1 257 ? 2.581 30.944 -12.758 1.00 11.12 384 GLN B N 1
ATOM 4560 C CA . GLN B 1 257 ? 1.484 31.851 -13.068 1.00 10.92 384 GLN B CA 1
ATOM 4561 C C . GLN B 1 257 ? 0.807 31.486 -14.401 1.00 11.14 384 GLN B C 1
ATOM 4562 O O . GLN B 1 257 ? -0.412 31.384 -14.458 1.00 12.19 384 GLN B O 1
ATOM 4568 N N . LEU B 1 258 ? 1.589 31.257 -15.457 1.00 10.55 385 LEU B N 1
ATOM 4569 C CA . LEU B 1 258 ? 1.002 30.952 -16.768 1.00 11.32 385 LEU B CA 1
ATOM 4570 C C . LEU B 1 258 ? 0.185 29.626 -16.723 1.00 12.26 385 LEU B C 1
ATOM 4571 O O . LEU B 1 258 ? -0.950 29.515 -17.310 1.00 13.24 385 LEU B O 1
ATOM 4576 N N . THR B 1 259 ? 0.776 28.668 -16.024 1.00 12.45 386 THR B N 1
ATOM 4577 C CA . THR B 1 259 ? 0.165 27.343 -15.846 1.00 12.94 386 THR B CA 1
ATOM 4578 C C . THR B 1 259 ? -1.215 27.480 -15.177 1.00 13.93 386 THR B C 1
ATOM 4579 O O . THR B 1 259 ? -2.207 26.905 -15.667 1.00 13.05 386 THR B O 1
ATOM 4583 N N . ASN B 1 260 ? -1.289 28.291 -14.145 1.00 13.35 387 ASN B N 1
ATOM 4584 C CA . ASN B 1 260 ? -2.568 28.607 -13.527 1.00 14.50 387 ASN B CA 1
ATOM 4585 C C . ASN B 1 260 ? -3.563 29.381 -14.334 1.00 16.21 387 ASN B C 1
ATOM 4586 O O . ASN B 1 260 ? -4.743 29.131 -14.175 1.00 16.76 387 ASN B O 1
ATOM 4591 N N . VAL B 1 261 ? -3.127 30.289 -15.177 1.00 13.09 388 VAL B N 1
ATOM 4592 C CA . VAL B 1 261 ? -3.998 30.910 -16.124 1.00 14.01 388 VAL B CA 1
ATOM 4593 C C . VAL B 1 261 ? -4.677 29.862 -17.012 1.00 13.35 388 VAL B C 1
ATOM 4594 O O . VAL B 1 261 ? -5.874 29.937 -17.224 1.00 14.85 388 VAL B O 1
ATOM 4598 N N . ILE B 1 262 ? -3.895 28.909 -17.473 1.00 13.69 389 ILE B N 1
ATOM 4599 C CA . ILE B 1 262 ? -4.415 27.856 -18.371 1.00 15.20 389 ILE B CA 1
ATOM 4600 C C . ILE B 1 262 ? -5.295 26.894 -17.592 1.00 15.11 389 ILE B C 1
ATOM 4601 O O . ILE B 1 262 ? -6.404 26.573 -18.053 1.00 14.87 389 ILE B O 1
ATOM 4606 N N . LEU B 1 263 ? -4.897 26.526 -16.385 1.00 14.72 390 LEU B N 1
ATOM 4607 C CA . LEU B 1 263 ? -5.814 25.745 -15.525 1.00 15.45 390 LEU B CA 1
ATOM 4608 C C . LEU B 1 263 ? -7.120 26.436 -15.221 1.00 17.77 390 LEU B C 1
ATOM 4609 O O . LEU B 1 263 ? -8.133 25.752 -15.209 1.00 22.48 390 LEU B O 1
ATOM 4614 N N . HIS B 1 264 ? -7.161 27.740 -14.956 1.00 17.88 391 HIS B N 1
ATOM 4615 C CA . HIS B 1 264 ? -8.454 28.446 -14.790 1.00 19.50 391 HIS B CA 1
ATOM 4616 C C . HIS B 1 264 ? -9.306 28.458 -16.046 1.00 20.12 391 HIS B C 1
ATOM 4617 O O . HIS B 1 264 ? -10.533 28.332 -15.980 1.00 20.53 391 HIS B O 1
ATOM 4624 N N . LEU B 1 265 ? -8.664 28.694 -17.185 1.00 20.94 392 LEU B N 1
ATOM 4625 C CA . LEU B 1 265 ? -9.364 28.685 -18.479 1.00 21.06 392 LEU B CA 1
ATOM 4626 C C . LEU B 1 265 ? -9.922 27.294 -18.788 1.00 19.75 392 LEU B C 1
ATOM 4627 O O . LEU B 1 265 ? -11.072 27.206 -19.320 1.00 23.01 392 LEU B O 1
ATOM 4632 N N . ALA B 1 266 ? -9.164 26.241 -18.498 1.00 19.31 393 ALA B N 1
ATOM 4633 C CA . ALA B 1 266 ? -9.647 24.841 -18.572 1.00 21.73 393 ALA B CA 1
ATOM 4634 C C . ALA B 1 266 ? -10.906 24.543 -17.708 1.00 27.37 393 ALA B C 1
ATOM 4635 O O . ALA B 1 266 ? -11.766 23.751 -18.150 1.00 25.97 393 ALA B O 1
ATOM 4637 N N . GLN B 1 267 ? -11.032 25.142 -16.523 1.00 25.13 394 GLN B N 1
ATOM 4638 C CA . GLN B 1 267 ? -12.310 25.035 -15.764 1.00 30.47 394 GLN B CA 1
ATOM 4639 C C . GLN B 1 267 ? -13.497 25.704 -16.497 1.00 34.89 394 GLN B C 1
ATOM 4640 O O . GLN B 1 267 ? -14.656 25.299 -16.298 1.00 30.81 394 GLN B O 1
ATOM 4646 N N . GLU B 1 268 ? -13.240 26.719 -17.326 1.00 32.46 395 GLU B N 1
ATOM 4647 C CA . GLU B 1 268 ? -14.311 27.454 -18.028 1.00 36.09 395 GLU B CA 1
ATOM 4648 C C . GLU B 1 268 ? -14.585 26.950 -19.469 1.00 37.22 395 GLU B C 1
ATOM 4649 O O . GLU B 1 268 ? -15.584 27.356 -20.084 1.00 31.45 395 GLU B O 1
ATOM 4655 N N . GLU B 1 269 ? -13.685 26.111 -20.005 1.00 32.33 396 GLU B N 1
ATOM 4656 C CA . GLU B 1 269 ? -13.767 25.662 -21.406 1.00 32.56 396 GLU B CA 1
ATOM 4657 C C . GLU B 1 269 ? -13.338 24.228 -21.465 1.00 30.77 396 GLU B C 1
ATOM 4658 O O . GLU B 1 269 ? -12.218 23.877 -21.057 1.00 24.14 396 GLU B O 1
ATOM 4664 N N . ALA B 1 270 ? -14.259 23.375 -21.965 1.00 29.40 397 ALA B N 1
ATOM 4665 C CA . ALA B 1 270 ? -14.034 21.955 -22.099 1.00 29.08 397 ALA B CA 1
ATOM 4666 C C . ALA B 1 270 ? -13.371 21.604 -23.422 1.00 24.16 397 ALA B C 1
ATOM 4667 O O . ALA B 1 270 ? -12.733 20.582 -23.494 1.00 25.21 397 ALA B O 1
ATOM 4669 N N . ASP B 1 271 ? -13.541 22.442 -24.430 1.00 25.62 398 ASP B N 1
ATOM 4670 C CA . ASP B 1 271 ? -13.093 22.158 -25.792 1.00 28.29 398 ASP B CA 1
ATOM 4671 C C . ASP B 1 271 ? -11.711 22.802 -26.077 1.00 23.18 398 ASP B C 1
ATOM 4672 O O . ASP B 1 271 ? -11.615 24.011 -26.306 1.00 23.72 398 ASP B O 1
ATOM 4677 N N . TRP B 1 272 ? -10.712 21.936 -26.131 1.00 20.92 399 TRP B N 1
ATOM 4678 C CA . TRP B 1 272 ? -9.326 22.319 -26.453 1.00 23.59 399 TRP B CA 1
ATOM 4679 C C . TRP B 1 272 ? -8.843 21.529 -27.651 1.00 23.52 399 TRP B C 1
ATOM 4680 O O . TRP B 1 272 ? -7.699 21.107 -27.721 1.00 24.77 399 TRP B O 1
ATOM 4691 N N . SER B 1 273 ? -9.715 21.297 -28.613 1.00 25.63 400 SER B N 1
ATOM 4692 C CA . SER B 1 273 ? -9.288 20.487 -29.754 1.00 27.38 400 SER B CA 1
ATOM 4693 C C . SER B 1 273 ? -8.290 21.380 -30.561 1.00 28.32 400 SER B C 1
ATOM 4694 O O . SER B 1 273 ? -8.260 22.581 -30.412 1.00 25.94 400 SER B O 1
ATOM 4697 N N . PRO B 1 274 ? -7.517 20.794 -31.475 1.00 30.52 401 PRO B N 1
ATOM 4698 C CA . PRO B 1 274 ? -6.489 21.553 -32.183 1.00 30.86 401 PRO B CA 1
ATOM 4699 C C . PRO B 1 274 ? -6.954 22.834 -32.860 1.00 34.18 401 PRO B C 1
ATOM 4700 O O . PRO B 1 274 ? -6.220 23.858 -32.816 1.00 30.87 401 PRO B O 1
ATOM 4704 N N . ASP B 1 275 ? -8.160 22.822 -33.456 1.00 29.94 402 ASP B N 1
ATOM 4705 C CA . ASP B 1 275 ? -8.681 24.031 -34.116 1.00 33.63 402 ASP B CA 1
ATOM 4706 C C . ASP B 1 275 ? -8.998 25.170 -33.159 1.00 29.79 402 ASP B C 1
ATOM 4707 O O . ASP B 1 275 ? -9.149 26.318 -33.603 1.00 31.02 402 ASP B O 1
ATOM 4712 N N . MET B 1 276 ? -9.069 24.881 -31.857 1.00 27.39 403 MET B N 1
ATOM 4713 C CA . MET B 1 276 ? -9.376 25.924 -30.866 1.00 27.61 403 MET B CA 1
ATOM 4714 C C . MET B 1 276 ? -8.126 26.696 -30.355 1.00 24.42 403 MET B C 1
ATOM 4715 O O . MET B 1 276 ? -8.255 27.647 -29.599 1.00 23.29 403 MET B O 1
ATOM 4720 N N . LEU B 1 277 ? -6.943 26.333 -30.803 1.00 23.60 404 LEU B N 1
ATOM 4721 C CA . LEU B 1 277 ? -5.749 26.883 -30.220 1.00 22.12 404 LEU B CA 1
ATOM 4722 C C . LEU B 1 277 ? -5.713 28.401 -30.214 1.00 23.25 404 LEU B C 1
ATOM 4723 O O . LEU B 1 277 ? -5.439 29.004 -29.172 1.00 22.27 404 LEU B O 1
ATOM 4728 N N . ALA B 1 278 ? -5.988 29.037 -31.337 1.00 21.12 405 ALA B N 1
ATOM 4729 C CA . ALA B 1 278 ? -5.936 30.488 -31.431 1.00 23.38 405 ALA B CA 1
ATOM 4730 C C . ALA B 1 278 ? -6.973 31.128 -30.524 1.00 23.79 405 ALA B C 1
ATOM 4731 O O . ALA B 1 278 ? -6.665 32.145 -29.878 1.00 22.70 405 ALA B O 1
ATOM 4733 N N . ASP B 1 279 ? -8.179 30.556 -30.463 1.00 24.53 406 ASP B N 1
ATOM 4734 C CA . ASP B 1 279 ? -9.232 31.106 -29.565 1.00 26.34 406 ASP B CA 1
ATOM 4735 C C . ASP B 1 279 ? -8.821 31.032 -28.076 1.00 22.39 406 ASP B C 1
ATOM 4736 O O . ASP B 1 279 ? -9.018 31.996 -27.344 1.00 21.41 406 ASP B O 1
ATOM 4741 N N . ARG B 1 280 ? -8.291 29.881 -27.673 1.00 21.12 407 ARG B N 1
ATOM 4742 C CA . ARG B 1 280 ? -7.840 29.714 -26.298 1.00 20.26 407 ARG B CA 1
ATOM 4743 C C . ARG B 1 280 ? -6.705 30.636 -25.978 1.00 21.24 407 ARG B C 1
ATOM 4744 O O . ARG B 1 280 ? -6.672 31.173 -24.851 1.00 20.53 407 ARG B O 1
ATOM 4752 N N . PHE B 1 281 ? -5.740 30.764 -26.906 1.00 18.54 408 PHE B N 1
ATOM 4753 C CA . PHE B 1 281 ? -4.599 31.669 -26.683 1.00 18.35 408 PHE B CA 1
ATOM 4754 C C . PHE B 1 281 ? -5.070 33.094 -26.398 1.00 16.95 408 PHE B C 1
ATOM 4755 O O . PHE B 1 281 ? -4.628 33.735 -25.444 1.00 14.57 408 PHE B O 1
ATOM 4763 N N . LEU B 1 282 ? -6.060 33.583 -27.149 1.00 18.50 409 LEU B N 1
ATOM 4764 C CA . LEU B 1 282 ? -6.547 34.949 -26.937 1.00 20.76 409 LEU B CA 1
ATOM 4765 C C . LEU B 1 282 ? -7.283 35.090 -25.622 1.00 20.36 409 LEU B C 1
ATOM 4766 O O . LEU B 1 282 ? -7.183 36.144 -24.946 1.00 17.91 409 LEU B O 1
ATOM 4771 N N . GLN B 1 283 ? -8.038 34.068 -25.263 1.00 18.51 410 GLN B N 1
ATOM 4772 C CA . GLN B 1 283 ? -8.686 34.075 -23.948 1.00 21.61 410 GLN B CA 1
ATOM 4773 C C . GLN B 1 283 ? -7.689 33.987 -22.768 1.00 19.08 410 GLN B C 1
ATOM 4774 O O . GLN B 1 283 ? -7.897 34.590 -21.766 1.00 17.39 410 GLN B O 1
ATOM 4780 N N . ALA B 1 284 ? -6.620 33.234 -22.929 1.00 17.49 411 ALA B N 1
ATOM 4781 C CA . ALA B 1 284 ? -5.499 33.283 -21.918 1.00 17.79 411 ALA B CA 1
ATOM 4782 C C . ALA B 1 284 ? -4.908 34.695 -21.789 1.00 17.91 411 ALA B C 1
ATOM 4783 O O . ALA B 1 284 ? -4.653 35.147 -20.673 1.00 17.64 411 ALA B O 1
ATOM 4785 N N . LEU B 1 285 ? -4.661 35.401 -22.889 1.00 15.75 412 LEU B N 1
ATOM 4786 C CA . LEU B 1 285 ? -4.181 36.797 -22.794 1.00 17.64 412 LEU B CA 1
ATOM 4787 C C . LEU B 1 285 ? -5.142 37.715 -22.034 1.00 18.44 412 LEU B C 1
ATOM 4788 O O . LEU B 1 285 ? -4.732 38.450 -21.142 1.00 20.38 412 LEU B O 1
ATOM 4793 N N . ARG B 1 286 ? -6.421 37.581 -22.338 1.00 22.28 413 ARG B N 1
ATOM 4794 C CA . ARG B 1 286 ? -7.492 38.397 -21.717 1.00 23.40 413 ARG B CA 1
ATOM 4795 C C . ARG B 1 286 ? -7.625 38.040 -20.228 1.00 23.03 413 ARG B C 1
ATOM 4796 O O . ARG B 1 286 ? -7.737 38.919 -19.345 1.00 23.94 413 ARG B O 1
ATOM 4804 N N . GLY B 1 287 ? -7.568 36.765 -19.931 1.00 20.36 414 GLY B N 1
ATOM 4805 C CA . GLY B 1 287 ? -7.573 36.287 -18.574 1.00 18.99 414 GLY B CA 1
ATOM 4806 C C . GLY B 1 287 ? -6.376 36.828 -17.769 1.00 18.75 414 GLY B C 1
ATOM 4807 O O . GLY B 1 287 ? -6.545 37.341 -16.689 1.00 18.37 414 GLY B O 1
ATOM 4808 N N . LEU B 1 288 ? -5.161 36.701 -18.293 1.00 19.96 415 LEU B N 1
ATOM 4809 C CA . LEU B 1 288 ? -3.981 37.324 -17.639 1.00 20.13 415 LEU B CA 1
ATOM 4810 C C . LEU B 1 288 ? -4.166 38.791 -17.300 1.00 19.21 415 LEU B C 1
ATOM 4811 O O . LEU B 1 288 ? -3.917 39.220 -16.200 1.00 15.86 415 LEU B O 1
ATOM 4816 N N . ILE B 1 289 ? -4.656 39.556 -18.279 1.00 21.14 416 ILE B N 1
ATOM 4817 C CA . ILE B 1 289 ? -4.927 40.985 -18.064 1.00 22.87 416 ILE B CA 1
ATOM 4818 C C . ILE B 1 289 ? -5.895 41.152 -16.911 1.00 20.28 416 ILE B C 1
ATOM 4819 O O . ILE B 1 289 ? -5.712 41.990 -15.990 1.00 20.53 416 ILE B O 1
ATOM 4824 N N . SER B 1 290 ? -6.955 40.395 -16.973 1.00 19.10 417 SER B N 1
ATOM 4825 C CA . SER B 1 290 ? -7.939 40.454 -15.890 1.00 21.73 417 SER B CA 1
ATOM 4826 C C . SER B 1 290 ? -7.394 40.092 -14.493 1.00 21.16 417 SER B C 1
ATOM 4827 O O . SER B 1 290 ? -7.713 40.767 -13.538 1.00 21.32 417 SER B O 1
ATOM 4830 N N . TYR B 1 291 ? -6.549 39.053 -14.373 1.00 19.00 418 TYR B N 1
ATOM 4831 C CA . TYR B 1 291 ? -5.849 38.810 -13.113 1.00 18.29 418 TYR B CA 1
ATOM 4832 C C . TYR B 1 291 ? -4.925 39.955 -12.682 1.00 16.78 418 TYR B C 1
ATOM 4833 O O . TYR B 1 291 ? -4.926 40.347 -11.491 1.00 17.28 418 TYR B O 1
ATOM 4842 N N . LEU B 1 292 ? -4.148 40.460 -13.615 1.00 16.19 419 LEU B N 1
ATOM 4843 C CA . LEU B 1 292 ? -3.281 41.567 -13.379 1.00 19.83 419 LEU B CA 1
ATOM 4844 C C . LEU B 1 292 ? -4.036 42.841 -12.894 1.00 23.44 419 LEU B C 1
ATOM 4845 O O . LEU B 1 292 ? -3.600 43.418 -11.911 1.00 21.00 419 LEU B O 1
ATOM 4850 N N . GLU B 1 293 ? -5.167 43.223 -13.497 1.00 25.63 420 GLU B N 1
ATOM 4851 C CA . GLU B 1 293 ? -6.012 44.325 -12.942 1.00 30.26 420 GLU B CA 1
ATOM 4852 C C . GLU B 1 293 ? -6.510 44.081 -11.533 1.00 30.09 420 GLU B C 1
ATOM 4853 O O . GLU B 1 293 ? -6.657 45.034 -10.760 1.00 28.95 420 GLU B O 1
ATOM 4859 N N . ALA B 1 294 ? -6.872 42.848 -11.201 1.00 27.14 421 ALA B N 1
ATOM 4860 C CA . ALA B 1 294 ? -7.294 42.544 -9.846 1.00 28.53 421 ALA B CA 1
ATOM 4861 C C . ALA B 1 294 ? -6.113 42.515 -8.849 1.00 28.38 421 ALA B C 1
ATOM 4862 O O . ALA B 1 294 ? -6.346 42.627 -7.672 1.00 27.24 421 ALA B O 1
ATOM 4864 N N . GLY B 1 295 ? -4.862 42.381 -9.319 1.00 25.80 422 GLY B N 1
ATOM 4865 C CA . GLY B 1 295 ? -3.699 42.037 -8.470 1.00 25.17 422 GLY B CA 1
ATOM 4866 C C . GLY B 1 295 ? -3.705 40.651 -7.806 1.00 26.22 422 GLY B C 1
ATOM 4867 O O . GLY B 1 295 ? -2.945 40.400 -6.879 1.00 24.51 422 GLY B O 1
ATOM 4868 N N . VAL B 1 296 ? -4.572 39.753 -8.277 1.00 19.43 423 VAL B N 1
ATOM 4869 C CA . VAL B 1 296 ? -4.806 38.490 -7.704 1.00 23.21 423 VAL B CA 1
ATOM 4870 C C . VAL B 1 296 ? -4.926 37.400 -8.804 1.00 21.15 423 VAL B C 1
ATOM 4871 O O . VAL B 1 296 ? -5.770 37.491 -9.710 1.00 22.72 423 VAL B O 1
ATOM 4875 N N . LEU B 1 297 ? -4.038 36.417 -8.736 1.00 18.18 424 LEU B N 1
ATOM 4876 C CA . LEU B 1 297 ? -4.117 35.218 -9.543 1.00 20.17 424 LEU B CA 1
ATOM 4877 C C . LEU B 1 297 ? -4.240 34.048 -8.613 1.00 15.96 424 LEU B C 1
ATOM 4878 O O . LEU B 1 297 ? -3.228 33.557 -8.178 1.00 16.46 424 LEU B O 1
ATOM 4883 N N . PRO B 1 298 ? -5.453 33.614 -8.268 1.00 17.94 425 PRO B N 1
ATOM 4884 C CA . PRO B 1 298 ? -5.507 32.446 -7.343 1.00 18.00 425 PRO B CA 1
ATOM 4885 C C . PRO B 1 298 ? -4.917 31.170 -7.952 1.00 19.56 425 PRO B C 1
ATOM 4886 O O . PRO B 1 298 ? -5.083 30.908 -9.178 1.00 18.55 425 PRO B O 1
ATOM 4890 N N . SER B 1 299 ? -4.204 30.381 -7.169 1.00 17.37 426 SER B N 1
ATOM 4891 C CA . SER B 1 299 ? -3.765 29.051 -7.585 1.00 19.82 426 SER B CA 1
ATOM 4892 C C . SER B 1 299 ? -5.045 28.224 -7.813 1.00 21.73 426 SER B C 1
ATOM 4893 O O . SER B 1 299 ? -6.008 28.341 -7.015 1.00 21.03 426 SER B O 1
ATOM 4896 N N . ALA B 1 300 ? -5.116 27.523 -8.942 1.00 19.10 427 ALA B N 1
ATOM 4897 C CA . ALA B 1 300 ? -6.272 26.682 -9.250 1.00 24.23 427 ALA B CA 1
ATOM 4898 C C . ALA B 1 300 ? -6.398 25.551 -8.297 1.00 23.39 427 ALA B C 1
ATOM 4899 O O . ALA B 1 300 ? -7.508 25.162 -8.017 1.00 26.28 427 ALA B O 1
ATOM 4901 N N . LEU B 1 301 ? -5.272 25.035 -7.796 1.00 22.58 428 LEU B N 1
ATOM 4902 C CA . LEU B 1 301 ? -5.243 23.911 -6.881 1.00 26.72 428 LEU B CA 1
ATOM 4903 C C . LEU B 1 301 ? -5.278 24.300 -5.394 1.00 29.62 428 LEU B C 1
ATOM 4904 O O . LEU B 1 301 ? -5.510 23.433 -4.520 1.00 30.08 428 LEU B O 1
ATOM 4909 N N . ASN B 1 302 ? -4.979 25.549 -5.087 1.00 28.29 429 ASN B N 1
ATOM 4910 C CA . ASN B 1 302 ? -5.121 26.103 -3.717 1.00 31.06 429 ASN B CA 1
ATOM 4911 C C . ASN B 1 302 ? -5.550 27.548 -3.800 1.00 25.11 429 ASN B C 1
ATOM 4912 O O . ASN B 1 302 ? -4.704 28.477 -3.743 1.00 24.19 429 ASN B O 1
ATOM 4917 N N . PRO B 1 303 ? -6.856 27.797 -3.892 1.00 27.88 430 PRO B N 1
ATOM 4918 C CA . PRO B 1 303 ? -7.408 29.125 -4.110 1.00 30.61 430 PRO B CA 1
ATOM 4919 C C . PRO B 1 303 ? -7.047 30.159 -3.078 1.00 27.65 430 PRO B C 1
ATOM 4920 O O . PRO B 1 303 ? -7.162 31.374 -3.388 1.00 26.27 430 PRO B O 1
ATOM 4924 N N . LYS B 1 304 ? -6.591 29.741 -1.877 1.00 24.00 431 LYS B N 1
ATOM 4925 C CA . LYS B 1 304 ? -6.204 30.796 -0.916 1.00 25.25 431 LYS B CA 1
ATOM 4926 C C . LYS B 1 304 ? -4.846 31.465 -1.329 1.00 21.69 431 LYS B C 1
ATOM 4927 O O . LYS B 1 304 ? -4.476 32.551 -0.829 1.00 18.31 431 LYS B O 1
ATOM 4931 N N . VAL B 1 305 ? -4.098 30.827 -2.232 1.00 18.43 432 VAL B N 1
ATOM 4932 C CA . VAL B 1 305 ? -2.759 31.316 -2.593 1.00 18.34 432 VAL B CA 1
ATOM 4933 C C . VAL B 1 305 ? -2.830 32.259 -3.765 1.00 19.33 432 VAL B C 1
ATOM 4934 O O . VAL B 1 305 ? -3.282 31.844 -4.869 1.00 20.43 432 VAL B O 1
ATOM 4938 N N . ASN B 1 306 ? -2.430 33.510 -3.580 1.00 17.64 433 ASN B N 1
ATOM 4939 C CA . ASN B 1 306 ? -2.318 34.472 -4.652 1.00 17.64 433 ASN B CA 1
ATOM 4940 C C . ASN B 1 306 ? -0.938 34.414 -5.315 1.00 17.02 433 ASN B C 1
ATOM 4941 O O . ASN B 1 306 ? 0.048 34.750 -4.724 1.00 15.31 433 ASN B O 1
ATOM 4946 N N . LEU B 1 307 ? -0.891 34.025 -6.569 1.00 16.42 434 LEU B N 1
ATOM 4947 C CA . LEU B 1 307 ? 0.396 33.734 -7.209 1.00 17.28 434 LEU B CA 1
ATOM 4948 C C . LEU B 1 307 ? 1.117 35.048 -7.664 1.00 16.91 434 LEU B C 1
ATOM 4949 O O . LEU B 1 307 ? 2.243 34.991 -8.115 1.00 16.38 434 LEU B O 1
ATOM 4954 N N . PHE B 1 308 ? 0.395 36.154 -7.655 1.00 15.39 435 PHE B N 1
ATOM 4955 C CA . PHE B 1 308 ? 0.963 37.466 -7.905 1.00 16.72 435 PHE B CA 1
ATOM 4956 C C . PHE B 1 308 ? 1.515 38.144 -6.628 1.00 19.07 435 PHE B C 1
ATOM 4957 O O . PHE B 1 308 ? 1.994 39.257 -6.702 1.00 18.41 435 PHE B O 1
ATOM 4965 N N . ALA B 1 309 ? 1.449 37.460 -5.480 1.00 17.84 436 ALA B N 1
ATOM 4966 C CA . ALA B 1 309 ? 1.707 38.185 -4.205 1.00 23.12 436 ALA B CA 1
ATOM 4967 C C . ALA B 1 309 ? 3.128 38.814 -4.169 1.00 25.06 436 ALA B C 1
ATOM 4968 O O . ALA B 1 309 ? 3.307 39.842 -3.550 1.00 31.94 436 ALA B O 1
ATOM 4970 N N . GLU B 1 310 ? 4.097 38.149 -4.794 1.00 23.70 437 GLU B N 1
ATOM 4971 C CA . GLU B 1 310 ? 5.483 38.583 -4.869 1.00 27.21 437 GLU B CA 1
ATOM 4972 C C . GLU B 1 310 ? 5.843 39.511 -6.035 1.00 28.79 437 GLU B C 1
ATOM 4973 O O . GLU B 1 310 ? 7.018 39.911 -6.131 1.00 30.05 437 GLU B O 1
ATOM 4979 N N . LEU B 1 311 ? 4.878 39.868 -6.899 1.00 22.58 438 LEU B N 1
ATOM 4980 C CA . LEU B 1 311 ? 5.145 40.936 -7.857 1.00 23.83 438 LEU B CA 1
ATOM 4981 C C . LEU B 1 311 ? 4.928 42.276 -7.182 1.00 25.03 438 LEU B C 1
ATOM 4982 O O . LEU B 1 311 ? 3.959 42.462 -6.430 1.00 24.07 438 LEU B O 1
ATOM 4987 N N . THR B 1 312 ? 5.747 43.251 -7.562 1.00 21.44 439 THR B N 1
ATOM 4988 C CA . THR B 1 312 ? 5.505 44.625 -7.109 1.00 23.76 439 THR B CA 1
ATOM 4989 C C . THR B 1 312 ? 4.307 45.249 -7.837 1.00 22.59 439 THR B C 1
ATOM 4990 O O . THR B 1 312 ? 3.955 44.865 -8.994 1.00 19.85 439 THR B O 1
ATOM 4994 N N . PRO B 1 313 ? 3.740 46.288 -7.267 1.00 23.58 440 PRO B N 1
ATOM 4995 C CA . PRO B 1 313 ? 2.607 46.859 -8.011 1.00 23.81 440 PRO B CA 1
ATOM 4996 C C . PRO B 1 313 ? 3.004 47.514 -9.357 1.00 25.85 440 PRO B C 1
ATOM 4997 O O . PRO B 1 313 ? 2.212 47.533 -10.322 1.00 21.91 440 PRO B O 1
ATOM 5001 N N . GLU B 1 314 ? 4.203 48.059 -9.419 1.00 26.36 441 GLU B N 1
ATOM 5002 C CA . GLU B 1 314 ? 4.651 48.644 -10.697 1.00 31.24 441 GLU B CA 1
ATOM 5003 C C . GLU B 1 314 ? 4.929 47.535 -11.743 1.00 24.47 441 GLU B C 1
ATOM 5004 O O . GLU B 1 314 ? 4.628 47.736 -12.925 1.00 22.06 441 GLU B O 1
ATOM 5010 N N . GLU B 1 315 ? 5.457 46.381 -11.307 1.00 23.59 442 GLU B N 1
ATOM 5011 C CA . GLU B 1 315 ? 5.547 45.180 -12.190 1.00 20.75 442 GLU B CA 1
ATOM 5012 C C . GLU B 1 315 ? 4.180 44.838 -12.756 1.00 19.93 442 GLU B C 1
ATOM 5013 O O . GLU B 1 315 ? 3.999 44.683 -13.977 1.00 18.66 442 GLU B O 1
ATOM 5019 N N . ILE B 1 316 ? 3.207 44.734 -11.882 1.00 18.22 443 ILE B N 1
ATOM 5020 C CA . ILE B 1 316 ? 1.872 44.438 -12.328 1.00 20.25 443 ILE B CA 1
ATOM 5021 C C . ILE B 1 316 ? 1.319 45.392 -13.358 1.00 18.19 443 ILE B C 1
ATOM 5022 O O . ILE B 1 316 ? 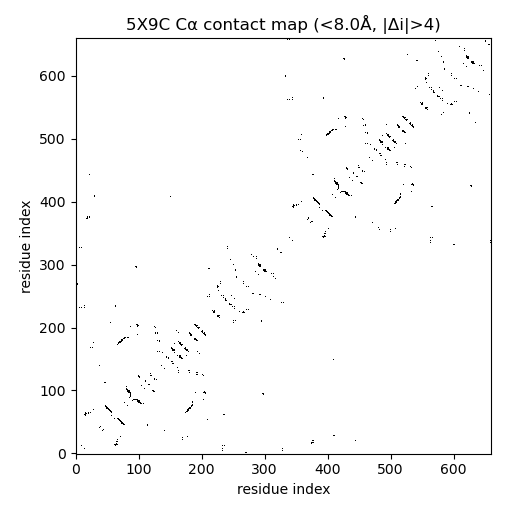0.744 44.955 -14.364 1.00 18.51 443 ILE B O 1
ATOM 5027 N N . ASP B 1 317 ? 1.382 46.663 -13.067 1.00 17.53 444 ASP B N 1
ATOM 5028 C CA . ASP B 1 317 ? 0.875 47.701 -13.941 1.00 18.93 444 ASP B CA 1
ATOM 5029 C C . ASP B 1 317 ? 1.559 47.623 -15.327 1.00 15.91 444 ASP B C 1
ATOM 5030 O O . ASP B 1 317 ? 0.882 47.755 -16.314 1.00 16.56 444 ASP B O 1
ATOM 5035 N N . GLU B 1 318 ? 2.892 47.498 -15.338 1.00 14.72 445 GLU B N 1
ATOM 5036 C CA . GLU B 1 318 ? 3.669 47.455 -16.596 1.00 15.93 445 GLU B CA 1
ATOM 5037 C C . GLU B 1 318 ? 3.436 46.162 -17.393 1.00 15.50 445 GLU B C 1
ATOM 5038 O O . GLU B 1 318 ? 3.367 46.201 -18.613 1.00 14.17 445 GLU B O 1
ATOM 5044 N N . LEU B 1 319 ? 3.294 45.019 -16.712 1.00 14.20 446 LEU B N 1
ATOM 5045 C CA . LEU B 1 319 ? 2.727 43.808 -17.361 1.00 13.62 446 LEU B CA 1
ATOM 5046 C C . LEU B 1 319 ? 1.368 43.984 -18.066 1.00 14.13 446 LEU B C 1
ATOM 5047 O O . LEU B 1 319 ? 1.196 43.591 -19.262 1.00 13.71 446 LEU B O 1
ATOM 5052 N N . GLY B 1 320 ? 0.415 44.573 -17.385 1.00 14.65 447 GLY B N 1
ATOM 5053 C CA . GLY B 1 320 ? -0.933 44.724 -17.928 1.00 15.42 447 GLY B CA 1
ATOM 5054 C C . GLY B 1 320 ? -0.886 45.689 -19.108 1.00 16.64 447 GLY B C 1
ATOM 5055 O O . GLY B 1 320 ? -1.475 45.451 -20.154 1.00 16.02 447 GLY B O 1
ATOM 5056 N N . TYR B 1 321 ? -0.075 46.726 -18.995 1.00 15.44 448 TYR B N 1
ATOM 5057 C CA . TYR B 1 321 ? 0.133 47.630 -20.157 1.00 14.55 448 TYR B CA 1
ATOM 5058 C C . TYR B 1 321 ? 0.612 46.965 -21.443 1.00 13.45 448 TYR B C 1
ATOM 5059 O O . TYR B 1 321 ? -0.017 47.116 -22.486 1.00 15.73 448 TYR B O 1
ATOM 5068 N N . THR B 1 322 ? 1.700 46.229 -21.330 1.00 13.19 449 THR B N 1
ATOM 5069 C CA . THR B 1 322 ? 2.282 45.445 -22.388 1.00 15.38 449 THR B CA 1
ATOM 5070 C C . THR B 1 322 ? 1.257 44.540 -23.085 1.00 15.03 449 THR B C 1
ATOM 5071 O O . THR B 1 322 ? 1.185 44.518 -24.314 1.00 14.13 449 THR B O 1
ATOM 5075 N N . LEU B 1 323 ? 0.520 43.785 -22.283 1.00 17.13 450 LEU B N 1
ATOM 5076 C CA . LEU B 1 323 ? -0.584 42.949 -22.738 1.00 19.74 450 LEU B CA 1
ATOM 5077 C C . LEU B 1 323 ? -1.725 43.734 -23.411 1.00 19.43 450 LEU B C 1
ATOM 5078 O O . LEU B 1 323 ? -2.146 43.385 -24.529 1.00 20.34 450 LEU B O 1
ATOM 5083 N N . TYR B 1 324 ? -2.227 44.795 -22.807 1.00 19.05 451 TYR B N 1
ATOM 5084 C CA . TYR B 1 324 ? -3.226 45.612 -23.473 1.00 20.55 451 TYR B CA 1
ATOM 5085 C C . TYR B 1 324 ? -2.709 46.128 -24.796 1.00 19.06 451 TYR B C 1
ATOM 5086 O O . TYR B 1 324 ? -3.441 46.119 -25.747 1.00 20.42 451 TYR B O 1
ATOM 5095 N N . CYS B 1 325 ? -1.466 46.544 -24.881 1.00 16.57 452 CYS B N 1
ATOM 5096 C CA . CYS B 1 325 ? -0.960 47.053 -26.204 1.00 19.37 452 CYS B CA 1
ATOM 5097 C C . CYS B 1 325 ? -1.011 46.005 -27.307 1.00 20.08 452 CYS B C 1
ATOM 5098 O O . CYS B 1 325 ? -0.998 46.335 -28.453 1.00 20.38 452 CYS B O 1
ATOM 5101 N N . SER B 1 326 ? -1.005 44.737 -26.941 1.00 20.26 453 SER B N 1
ATOM 5102 C CA . SER B 1 326 ? -0.866 43.665 -27.911 1.00 24.32 453 SER B CA 1
ATOM 5103 C C . SER B 1 326 ? -2.225 43.048 -28.268 1.00 22.74 453 SER B C 1
ATOM 5104 O O . SER B 1 326 ? -2.289 42.263 -29.189 1.00 26.46 453 SER B O 1
ATOM 5107 N N . LEU B 1 327 ? -3.309 43.420 -27.613 1.00 24.03 454 LEU B N 1
ATOM 5108 C CA . LEU B 1 327 ? -4.626 42.901 -28.001 1.00 28.63 454 LEU B CA 1
ATOM 5109 C C . LEU B 1 327 ? -5.076 43.240 -29.436 1.00 30.51 454 LEU B C 1
ATOM 5110 O O . LEU B 1 327 ? -5.691 42.402 -30.063 1.00 31.17 454 LEU B O 1
ATOM 5115 N N . SER B 1 328 ? -4.767 44.418 -29.951 1.00 31.08 455 SER B N 1
ATOM 5116 C CA . SER B 1 328 ? -5.235 44.759 -31.305 1.00 38.92 455 SER B CA 1
ATOM 5117 C C . SER B 1 328 ? -4.558 43.819 -32.335 1.00 38.57 455 SER B C 1
ATOM 5118 O O . SER B 1 328 ? -5.222 43.372 -33.262 1.00 35.01 455 SER B O 1
ATOM 5121 N N . GLU B 1 329 ? -3.286 43.462 -32.093 1.00 32.39 456 GLU B N 1
ATOM 5122 C CA . GLU B 1 329 ? -2.471 42.703 -33.028 1.00 32.30 456 GLU B CA 1
ATOM 5123 C C . GLU B 1 329 ? -1.637 41.615 -32.274 1.00 26.05 456 GLU B C 1
ATOM 5124 O O . GLU B 1 329 ? -0.451 41.765 -32.124 1.00 22.58 456 GLU B O 1
ATOM 5130 N N . PRO B 1 330 ? -2.270 40.546 -31.824 1.00 22.69 457 PRO B N 1
ATOM 5131 C CA . PRO B 1 330 ? -1.591 39.575 -30.899 1.00 23.92 457 PRO B CA 1
ATOM 5132 C C . PRO B 1 330 ? -0.343 38.883 -31.437 1.00 23.72 457 PRO B C 1
ATOM 5133 O O . PRO B 1 330 ? 0.576 38.579 -30.690 1.00 19.37 457 PRO B O 1
ATOM 5137 N N . GLU B 1 331 ? -0.251 38.776 -32.779 1.00 23.25 458 GLU B N 1
ATOM 5138 C CA . GLU B 1 331 ? 0.938 38.248 -33.489 1.00 23.90 458 GLU B CA 1
ATOM 5139 C C . GLU B 1 331 ? 2.222 38.954 -33.139 1.00 19.85 458 GLU B C 1
ATOM 5140 O O . GLU B 1 331 ? 3.309 38.414 -33.221 1.00 17.41 458 GLU B O 1
ATOM 5146 N N . VAL B 1 332 ? 2.105 40.187 -32.722 1.00 18.19 459 VAL B N 1
ATOM 5147 C CA . VAL B 1 332 ? 3.248 40.947 -32.303 1.00 19.18 459 VAL B CA 1
ATOM 5148 C C . VAL B 1 332 ? 3.973 40.313 -31.079 1.00 17.61 459 VAL B C 1
ATOM 5149 O O . VAL B 1 332 ? 5.146 40.477 -30.926 1.00 16.71 459 VAL B O 1
ATOM 5153 N N . LEU B 1 333 ? 3.274 39.567 -30.255 1.00 17.60 460 LEU B N 1
ATOM 5154 C CA . LEU B 1 333 ? 3.909 38.737 -29.258 1.00 16.12 460 LEU B CA 1
ATOM 5155 C C . LEU B 1 333 ? 4.821 37.618 -29.717 1.00 16.90 460 LEU B C 1
ATOM 5156 O O . LEU B 1 333 ? 5.627 37.149 -28.918 1.00 18.56 460 LEU B O 1
ATOM 5161 N N . LEU B 1 334 ? 4.738 37.247 -30.990 1.00 16.48 461 LEU B N 1
ATOM 5162 C CA . LEU B 1 334 ? 5.514 36.204 -31.568 1.00 18.84 461 LEU B CA 1
ATOM 5163 C C . LEU B 1 334 ? 6.781 36.752 -32.123 1.00 20.22 461 LEU B C 1
ATOM 5164 O O . LEU B 1 334 ? 7.591 35.979 -32.615 1.00 20.54 461 LEU B O 1
ATOM 5169 N N . GLN B 1 335 ? 6.988 38.067 -32.047 1.00 19.69 462 GLN B N 1
ATOM 5170 C CA . GLN B 1 335 ? 8.340 38.625 -32.395 1.00 25.69 462 GLN B CA 1
ATOM 5171 C C . GLN B 1 335 ? 9.474 38.273 -31.444 1.00 24.77 462 GLN B C 1
ATOM 5172 O O . GLN B 1 335 ? 9.217 38.197 -30.236 1.00 23.71 462 GLN B O 1
ATOM 5178 N N . THR B 1 336 ? 10.729 38.128 -31.907 1.00 28.61 463 THR B N 1
ATOM 5179 C CA . THR B 1 336 ? 11.877 37.766 -30.956 1.00 36.47 463 THR B CA 1
ATOM 5180 C C . THR B 1 336 ? 13.137 38.695 -30.909 1.00 36.94 463 THR B C 1
ATOM 5181 O O . THR B 1 336 ? 13.404 39.367 -31.908 1.00 40.58 463 THR B O 1
#

Organism: Homo sapiens (NCBI:txid9606)

Foldseek 3Di:
DVLVLLVVLCVPAWQEDPVQLVLVVVVVVLVLVLVVVCCVVPVVQFAWDRKDKDDDSVVVQHTRGAAEIETETEGEDDLQFKDKAALCRDPLNAGQWIWIFTPPCPVQPQPNDPQSVQDDPGTRWLLSVVVVQLCVLQPPPPQVVSCVVQVWRKHRDDPPLSQWIWIHRDVPDIYIYGYWYWYQHPHWIWTQDQDDDVSRNGTTGTDDVVVLVVVVVVLCVVPVFCLSVLLSSLVSLLVVPVLSVVDDSQLLSQLSVVVVVVDVHRHSVCSSVVNLVSLVSLLVCLVVLFRARPVHRVHGPSPRPDNVSSVSSNVVSVVCNVPVSVSSDD/DVLVLLVVLLVPQFDADPPQLVLQVVVVVLVLVLVVVVCCVPVVVFAWDRWDKDDCSVVVQHTRHAAEIETETEGEDDLQFKDWAACCRDPLNAHQWIWIFGPPCPVCHQPSDPQSVQDDPRTRWLVSVVVVQLVVLQPPDPQVVSCVVQVWRKHRDDPPLSQWIWIRRDDPGIYIYGYWYWYDHPHWIWTRGQADDVSRNGTTGTDCPVVLVVVVVVLCVVPVFCLSSLLSSLVSLLVPPVLSVPDDSQLLSLLSVVVVVVDSDRHSVCSSVSNLVSLVSLLVCLVVCFRARPVGRVHGPSPRPDNVSSVSVSVVSVVCNVPVSVSSDD

InterPro domains:
  IPR024810 MAB21L/Cyclic GMP-AMP synthase-like receptor [SM01265] (189-455)
  IPR045909 Mitochondrial dynamics protein MID49/MID51 [PTHR16451] (6-461)
  IPR046906 Mab-21-like, HhH/H2TH-like domain [PF20266] (359-446)
  IPR049097 Mitochondrial dynamics protein MID51-like, C-terminal domain [PF21297] (153-345)

Radius of gyration: 32.47 Å; Cα contacts (8 Å, |Δi|>4): 1052; chains: 2; bounding box: 67×76×94 Å

Solvent-accessible surface area: 30922 Å² total; per-residue (Å²): 96,31,35,103,99,0,44,59,13,48,144,119,79,0,38,22,75,28,33,14,46,14,20,0,61,6,0,0,9,3,0,0,3,28,0,49,53,35,11,166,69,133,55,98,111,17,41,47,152,72,2,112,25,29,6,16,3,80,35,106,7,15,3,25,32,0,19,79,1,33,0,19,0,23,6,43,7,61,105,113,11,6,36,32,34,41,0,61,103,23,174,79,100,5,44,12,16,25,20,0,93,21,47,67,79,157,179,85,81,221,58,57,4,37,1,17,153,1,46,93,74,33,76,2,14,9,100,42,1,3,68,42,1,37,150,3,2,80,40,71,8,92,4,102,52,19,2,97,123,10,100,22,86,10,141,63,9,87,127,78,83,43,9,6,0,23,0,80,4,50,186,133,62,88,0,52,0,28,1,12,0,7,1,60,12,57,151,30,61,0,4,1,70,49,34,190,97,66,104,24,28,71,3,1,21,38,32,52,53,84,51,3,4,50,102,0,105,62,60,18,157,95,75,96,14,8,11,28,46,0,2,12,0,4,26,0,4,10,96,20,32,124,44,2,45,97,10,65,44,25,9,2,5,0,3,0,2,26,11,18,125,126,48,96,67,2,44,97,107,39,0,16,72,13,0,40,54,0,4,122,21,2,8,66,42,4,124,70,25,71,0,41,2,14,48,56,99,148,23,46,22,2,53,93,26,67,107,103,53,23,89,94,4,8,154,30,2,118,76,6,55,103,100,14,65,58,7,26,125,113,100,32,44,115,90,0,43,64,12,55,144,112,80,2,53,35,66,105,41,3,75,63,102,0,55,104,0,0,85,54,0,14,48,45,0,142,56,28,6,132,69,137,50,54,83,5,3,42,100,88,23,112,31,33,6,15,6,82,37,116,7,13,2,17,39,0,29,77,0,37,0,17,0,20,6,12,5,4,54,35,0,6,34,32,31,40,0,73,105,22,174,66,101,5,42,13,11,24,20,0,96,20,47,35,77,149,39,8,80,169,61,37,4,29,1,6,149,2,33,93,72,35,78,2,13,9,101,44,0,4,69,30,0,40,137,2,3,78,39,70,11,90,4,102,53,16,3,99,149,40,132,24,89,10,139,61,9,83,127,121,78,42,11,7,0,13,0,85,2,41,218,131,65,88,0,46,0,29,3,22,0,6,0,60,12,50,153,31,61,0,9,1,67,50,26,149,81,69,92,31,29,70,2,0,50,39,39,35,56,90,54,3,7,49,118,0,113,53,34,19,151,88,70,95,13,10,12,27,48,0,2,17,0,4,24,0,3,10,81,18,31,124,44,2,45,89,10,64,44,27,9,2,6,0,3,0,6,27,12,18,131,127,51,92,73,1,40,96,112,40,1,15,72,13,0,40,49,0,3,128,22,3,9,62,42,4,124,72,25,66,0,38,1,18,74,47,101,110,17,44,24,2,41,40,22,59,108,105,37,25,87,97,5,8,152,33,3,113,76,4,61,111,98,14,50,58,8,25,118,116

Sequence (660 aa):
SLQEKLLTYYRNRAAIPAGEQARAKQAAVDICAELRSFLRAKLPDMPLRDMYLSGSLYDDLQVVTADHIQLIVPLVLEQNLWSCIPGEDTIMNVPGFFLVRRENPEYFPRGSSYWDRCVVGGYLSPKTVADTFEKVVAGSINWPAIGSLLDYVIRPAPPPEALTLEVQYERDKHLFIDFLPSVTLGDTVLVAKPHRLAQYDNLWRLSLRPAETARLRALDQADSGCRSLCLKILKAICKSTPALGHLTASQLTNVILHLAQEEADWSPDMLADRFLQALRGLISYLEAGVLPSALNPKVNLFAELTPEEIDELGYTLYCSLSEPEVLLQTSLQEKLLTYYRNRAAIPAGEQARAKQAAVDICAELRSFLRAKLPDMPLRDMYLSGSLYDDLQVVTADHIQLIVPLVLEQNLWSCIPGEDTIMNVPGFFLVRRENPEYFPRGSSYWDRCVVGGYLSPKTVADTFEKVVAGSINWPAIGSLLDYVIRPAPPPEALTLEVQYERDKHLFIDFLPSVTLGDTVLVAKPHRLAQYDNLWRLSLRPAETARLRALDQADSGCRSLCLKILKAICKSTPALGHLTASQLTNVILHLAQEEADWSPDMLADRFLQALRGLISYLEAGVLPSALNPKVNLFAELTPEEIDELGYTLYCSLSEPEVLLQT

B-factor: mean 22.92, std 10.2, range [6.48, 75.37]

Secondary structure (DSSP, 8-state):
-HHHHHHHHIIIIISPPHHHHHHHHHHHHHHHHHHHHHHHHH-TTS-BPPPEEESGGGTT---SS--EEEEEEEB---TTTEEEEEGGGSTT--TTEEEEEE--TTTS-TTSSGGGGGEETTEE-HHHHHHHHHHIIIIIS-HHHHHHHHT-EEEEPPTT-TTEEEEEEETTEEEEEEEEEEEEETTEEEE----SSHHHHTSEEEP-HHHHHHHHHHHHHHHT-SHHHHHHHHHHHHHHSTGGGGS-HHHHHHHHHHHHHH-----GGGHHHHHHHHHHHHHHHHHHT--B-SSSTT-BTTTTS-HHHHHHHHHHHHHHSS-GGGGG--/-HHHHHHHHIIIIISPPTTHHHHHHHHHHHHHHHHHHHHHHHSTT--B---EEESGGGTT---SS--EEEEEEEBPPPGGGEEEEEGGGSTT--TTEEEEEE--TTTS-TTSSGGGGGEETTEE-HHHHHHHHHHIIIIIS-HHHHHHHHT-EEEEPSTT-TTEEEEEEETTEEEEEEEEEEEEETTEEEE----SSHHHHTSEEEP-HHHHHHHHHHHHHHHT-SHHHHHHHHHHHHHHSTGGGGS-HHHHHHHHHHHHHH-----GGGHHHHHHHHHHHHHHHHHHT--B-SS-TT-BTTTTS-HHHHHHHHHHHHHHSS-GGGGG--